Protein AF-A0A016RUB4-F1 (afdb_monomer)

Mean predicted aligned error: 23.17 Å

Secondary structure (DSSP, 8-state):
-EEPTTT--EESS-EE-TTT--EESSHHHHTSGGGHHHHHHHHHHHHHHHHHT------S--PPPPPHHHHHHHHHTTS-SS-TT-----------PPPP------------TTHHHHHHHHHHHHHHHHT---HHHHHHHHHHTT--S-HHHHHHHS-HHHHHHHHHHHHHHHHHHHTT--------S---SSSS----HHHHHHHHHHHHHHHHHHHHHHHHHHHHHHS-----PPPS-HHHHHHHHHHHHHHHH-TTS--EEEEEETTEEEEEETT-EEEEES--SS-TT-EEEE--EEEEE-SS-EEE-SS--TT-EEEEEEEEEEE----EEE---TTS----EEE---EEEEEEEEEEE-TTTTPPPP-

Structure (mmCIF, N/CA/C/O backbone):
data_AF-A0A016RUB4-F1
#
_entry.id   AF-A0A016RUB4-F1
#
loop_
_atom_site.group_PDB
_atom_site.id
_atom_site.type_symbol
_atom_site.label_atom_id
_atom_site.label_alt_id
_atom_site.label_comp_id
_atom_site.label_asym_id
_atom_site.label_entity_id
_atom_site.label_seq_id
_atom_site.pdbx_PDB_ins_code
_atom_site.Cartn_x
_atom_site.Cartn_y
_atom_site.Cartn_z
_atom_site.occupancy
_atom_site.B_iso_or_equiv
_atom_site.auth_seq_id
_atom_site.auth_comp_id
_atom_site.auth_asym_id
_atom_site.auth_atom_id
_atom_site.pdbx_PDB_model_num
ATOM 1 N N . MET A 1 1 ? 35.668 37.646 -20.684 1.00 64.50 1 MET A N 1
ATOM 2 C CA . MET A 1 1 ? 34.970 37.219 -19.449 1.00 64.50 1 MET A CA 1
ATOM 3 C C . MET A 1 1 ? 34.077 38.366 -19.012 1.00 64.50 1 MET A C 1
ATOM 5 O O . MET A 1 1 ? 34.384 39.495 -19.373 1.00 64.50 1 MET A O 1
ATOM 9 N N . ILE A 1 2 ? 32.979 38.096 -18.308 1.00 77.12 2 ILE A N 1
ATOM 10 C CA . ILE A 1 2 ? 32.084 39.142 -17.785 1.00 77.12 2 ILE A CA 1
ATOM 11 C C . ILE A 1 2 ? 32.454 39.378 -16.313 1.00 77.12 2 ILE A C 1
ATOM 13 O O . ILE A 1 2 ? 32.850 38.433 -15.622 1.00 77.12 2 ILE A O 1
ATOM 17 N N . ARG A 1 3 ? 32.389 40.631 -15.847 1.00 82.50 3 ARG A N 1
ATOM 18 C CA . ARG A 1 3 ? 32.625 41.010 -14.445 1.00 82.50 3 ARG A CA 1
ATOM 19 C C . ARG A 1 3 ? 31.306 41.066 -13.689 1.00 82.50 3 ARG A C 1
ATOM 21 O O . ARG A 1 3 ? 30.343 41.638 -14.181 1.00 82.50 3 ARG A O 1
ATOM 28 N N . CYS A 1 4 ? 31.302 40.490 -12.489 1.00 84.50 4 CYS A N 1
ATOM 29 C CA . CYS A 1 4 ? 30.184 40.618 -11.562 1.00 84.50 4 CYS A CA 1
ATOM 30 C C . CYS A 1 4 ? 30.211 42.019 -10.943 1.00 84.50 4 CYS A C 1
ATOM 32 O O . CYS A 1 4 ? 31.204 42.374 -10.303 1.00 84.50 4 CYS A O 1
ATOM 34 N N . ASP A 1 5 ? 29.115 42.766 -11.062 1.00 80.69 5 ASP A N 1
ATOM 35 C CA . ASP A 1 5 ? 29.027 44.163 -10.609 1.00 80.69 5 ASP A CA 1
ATOM 36 C C . ASP A 1 5 ? 29.089 44.300 -9.069 1.00 80.69 5 ASP A C 1
ATOM 38 O O . ASP A 1 5 ? 29.328 45.380 -8.531 1.00 80.69 5 ASP A O 1
ATOM 42 N N . PHE A 1 6 ? 28.927 43.187 -8.340 1.00 82.81 6 PHE A N 1
ATOM 43 C CA . PHE A 1 6 ? 28.805 43.163 -6.876 1.00 82.81 6 PHE A CA 1
ATOM 44 C C . PHE A 1 6 ? 30.018 42.593 -6.129 1.00 82.81 6 PHE A C 1
ATOM 46 O O . PHE A 1 6 ? 30.184 42.880 -4.945 1.00 82.81 6 PHE A O 1
ATOM 53 N N . CYS A 1 7 ? 30.855 41.779 -6.781 1.00 80.62 7 CYS A N 1
ATOM 54 C CA . CYS A 1 7 ? 32.042 41.161 -6.163 1.00 80.62 7 CYS A CA 1
ATOM 55 C C . CYS A 1 7 ? 33.307 41.218 -7.035 1.00 80.62 7 CYS A C 1
ATOM 57 O O . CYS A 1 7 ? 34.284 40.529 -6.739 1.00 80.62 7 CYS A O 1
ATOM 59 N N . SER A 1 8 ? 33.273 41.965 -8.144 1.00 72.81 8 SER A N 1
ATOM 60 C CA . SER A 1 8 ? 34.387 42.177 -9.086 1.00 72.81 8 SER A CA 1
ATOM 61 C C . SER A 1 8 ? 35.003 40.908 -9.698 1.00 72.81 8 SER A C 1
ATOM 63 O O . SER A 1 8 ? 35.987 40.986 -10.430 1.00 72.81 8 SER A O 1
ATOM 65 N N . THR A 1 9 ? 34.429 39.731 -9.436 1.00 78.00 9 THR A N 1
ATOM 66 C CA . THR A 1 9 ? 34.948 38.442 -9.901 1.00 78.00 9 THR A CA 1
ATOM 67 C C . THR A 1 9 ? 34.588 38.231 -11.369 1.00 78.00 9 THR A C 1
ATOM 69 O O . THR A 1 9 ? 33.425 38.359 -11.766 1.00 78.00 9 THR A O 1
ATOM 72 N N . GLU A 1 10 ? 35.579 37.862 -12.176 1.00 77.81 10 GLU A N 1
ATOM 73 C CA . GLU A 1 10 ? 35.385 37.508 -13.581 1.00 77.81 10 GLU A CA 1
ATOM 74 C C . GLU A 1 10 ? 34.919 36.056 -13.724 1.00 77.81 10 GLU A C 1
ATOM 76 O O . GLU A 1 10 ? 35.528 35.134 -13.183 1.00 77.81 10 GLU A O 1
ATOM 81 N N . ARG A 1 11 ? 33.829 35.833 -14.469 1.00 75.44 11 ARG A N 1
ATOM 82 C CA . ARG A 1 11 ? 33.377 34.486 -14.861 1.00 75.44 11 ARG A CA 1
ATOM 83 C C . ARG A 1 11 ? 33.040 34.436 -16.351 1.00 75.44 11 ARG A C 1
ATOM 85 O O . ARG A 1 11 ? 32.859 35.465 -17.004 1.00 75.44 11 ARG A O 1
ATOM 92 N N . ARG A 1 12 ? 33.016 33.223 -16.913 1.00 68.56 12 ARG A N 1
ATOM 93 C CA . ARG A 1 12 ? 32.658 33.000 -18.327 1.00 68.56 12 ARG A CA 1
ATOM 94 C C . ARG A 1 12 ? 31.154 33.141 -18.566 1.00 68.56 12 ARG A C 1
ATOM 96 O O . ARG A 1 12 ? 30.769 33.714 -19.574 1.00 68.56 12 ARG A O 1
ATOM 103 N N . GLU A 1 13 ? 30.350 32.708 -17.600 1.00 71.00 13 GLU A N 1
ATOM 104 C CA . GLU A 1 13 ? 28.890 32.800 -17.593 1.00 71.00 13 GLU A CA 1
ATOM 105 C C . GLU A 1 13 ? 28.447 33.543 -16.326 1.00 71.00 13 GLU A C 1
ATOM 107 O O . GLU A 1 13 ? 28.983 33.304 -15.238 1.00 71.00 13 GLU A O 1
ATOM 112 N N . GLN A 1 14 ? 27.514 34.486 -16.476 1.00 80.25 14 GLN A N 1
ATOM 113 C CA . GLN A 1 14 ? 26.948 35.290 -15.392 1.00 80.25 14 GLN A CA 1
ATOM 114 C C . GLN A 1 14 ? 25.464 35.543 -15.650 1.00 80.25 14 GLN A C 1
ATOM 116 O O . GLN A 1 14 ? 25.031 35.638 -16.798 1.00 80.25 14 GLN A O 1
ATOM 121 N N . TYR A 1 15 ? 24.697 35.651 -14.570 1.00 86.44 15 TYR A N 1
ATOM 122 C CA . TYR A 1 15 ? 23.262 35.899 -14.611 1.00 86.44 15 TYR A CA 1
ATOM 123 C C . TYR A 1 15 ? 22.995 37.401 -14.693 1.00 86.44 15 TYR A C 1
ATOM 125 O O . TYR A 1 15 ? 23.744 38.190 -14.117 1.00 86.44 15 TYR A O 1
ATOM 133 N N . LYS A 1 16 ? 21.915 37.799 -15.369 1.00 87.44 16 LYS A N 1
ATOM 134 C CA . LYS A 1 16 ? 21.463 39.194 -15.443 1.00 87.44 16 LYS A CA 1
ATOM 135 C C . LYS A 1 16 ? 20.174 39.369 -14.662 1.00 87.44 16 LYS A C 1
ATOM 137 O O . LYS A 1 16 ? 19.244 38.584 -14.828 1.00 87.44 16 LYS A O 1
ATOM 142 N N . CYS A 1 17 ? 20.108 40.396 -13.823 1.00 86.44 17 CYS A N 1
ATOM 143 C CA . CYS A 1 17 ? 18.871 40.740 -13.128 1.00 86.44 17 CYS A CA 1
ATOM 144 C C . CYS A 1 17 ? 17.876 41.390 -14.111 1.00 86.44 17 CYS A C 1
ATOM 146 O O . CYS A 1 17 ? 18.242 42.375 -14.750 1.00 86.44 17 CYS A O 1
ATOM 148 N N . PRO A 1 18 ? 16.616 40.928 -14.222 1.00 84.25 18 PRO A N 1
ATOM 149 C CA . PRO A 1 18 ? 15.651 41.506 -15.161 1.00 84.25 18 PRO A CA 1
ATOM 150 C C . PRO A 1 18 ? 15.186 42.924 -14.779 1.00 84.25 18 PRO A C 1
ATOM 152 O O . PRO A 1 18 ? 14.666 43.630 -15.636 1.00 84.25 18 PRO A O 1
ATOM 155 N N . ARG A 1 19 ? 15.377 43.359 -13.520 1.00 81.94 19 ARG A N 1
ATOM 156 C CA . ARG A 1 19 ? 14.944 44.685 -13.028 1.00 81.94 19 ARG A CA 1
ATOM 157 C C . ARG A 1 19 ? 15.983 45.792 -13.238 1.00 81.94 19 ARG A C 1
ATOM 159 O O . ARG A 1 19 ? 15.612 46.907 -13.579 1.00 81.94 19 ARG A O 1
ATOM 166 N N . CYS A 1 20 ? 17.272 45.496 -13.052 1.00 86.62 20 CYS A N 1
ATOM 167 C CA . CYS A 1 20 ? 18.364 46.479 -13.165 1.00 86.62 20 CYS A CA 1
ATOM 168 C C . CYS A 1 20 ? 19.417 46.148 -14.237 1.00 86.62 20 CYS A C 1
ATOM 170 O O . CYS A 1 20 ? 20.320 46.945 -14.469 1.00 86.62 20 CYS A O 1
ATOM 172 N N . ASN A 1 21 ? 19.323 44.984 -14.891 1.00 85.06 21 ASN A N 1
ATOM 173 C CA . ASN A 1 21 ? 20.249 44.488 -15.919 1.00 85.06 21 ASN A CA 1
ATOM 174 C C . ASN A 1 21 ? 21.717 44.282 -15.465 1.00 85.06 21 ASN A C 1
ATOM 176 O O . ASN A 1 21 ? 22.575 43.963 -16.289 1.00 85.06 21 ASN A O 1
ATOM 180 N N . CYS A 1 22 ? 22.017 44.412 -14.166 1.00 86.06 22 CYS A N 1
ATOM 181 C CA . CYS A 1 22 ? 23.340 44.130 -13.598 1.00 86.06 22 CYS A CA 1
ATOM 182 C C . CYS A 1 22 ? 23.694 42.634 -13.676 1.00 86.06 22 CYS A C 1
ATOM 184 O O . CYS A 1 22 ? 22.828 41.763 -13.525 1.00 86.06 22 CYS A O 1
ATOM 186 N N . ASN A 1 23 ? 24.983 42.341 -13.861 1.00 87.44 23 ASN A N 1
ATOM 187 C CA . ASN A 1 23 ? 25.531 40.990 -13.936 1.00 87.44 23 ASN A CA 1
ATOM 188 C C . ASN A 1 23 ? 25.944 40.495 -12.542 1.00 87.44 23 ASN A C 1
ATOM 190 O O . ASN A 1 23 ? 26.717 41.146 -11.835 1.00 87.44 23 ASN A O 1
ATOM 194 N N . TYR A 1 24 ? 25.488 39.301 -12.162 1.00 88.31 24 TYR A N 1
ATOM 195 C CA . TYR A 1 24 ? 25.842 38.661 -10.898 1.00 88.31 24 TYR A CA 1
ATOM 196 C C . TYR A 1 24 ? 26.308 37.211 -11.090 1.00 88.31 24 TYR A C 1
ATOM 198 O O . TYR A 1 24 ? 25.840 36.475 -11.960 1.00 88.31 24 TYR A O 1
ATOM 206 N N . CYS A 1 25 ? 27.256 36.773 -10.257 1.00 84.88 25 CYS A N 1
ATOM 207 C CA . CYS A 1 25 ? 27.881 35.452 -10.389 1.00 84.88 25 CYS A CA 1
ATOM 208 C C . CYS A 1 25 ? 27.304 34.363 -9.465 1.00 84.88 25 CYS A C 1
ATOM 210 O O . CYS A 1 25 ? 27.687 33.200 -9.595 1.00 84.88 25 CYS A O 1
ATOM 212 N N . SER A 1 26 ? 26.467 34.727 -8.486 1.00 83.75 26 SER A N 1
ATOM 213 C CA . SER A 1 26 ? 25.844 33.804 -7.523 1.00 83.75 26 SER A CA 1
ATOM 214 C C . SER A 1 26 ? 24.686 34.464 -6.763 1.00 83.75 26 SER A C 1
ATOM 216 O O . SER A 1 26 ? 24.618 35.692 -6.696 1.00 83.75 26 SER A O 1
ATOM 218 N N . LEU A 1 27 ? 23.837 33.666 -6.104 1.00 84.56 27 LEU A N 1
ATOM 219 C CA . LEU A 1 27 ? 22.761 34.170 -5.236 1.00 84.56 27 LEU A CA 1
ATOM 220 C C . LEU A 1 27 ? 23.265 35.070 -4.091 1.00 84.56 27 LEU A C 1
ATOM 222 O O . LEU A 1 27 ? 22.564 36.001 -3.711 1.00 84.56 27 LEU A O 1
ATOM 226 N N . ARG A 1 28 ? 24.495 34.867 -3.591 1.00 81.06 28 ARG A N 1
ATOM 227 C CA . ARG A 1 28 ? 25.114 35.767 -2.595 1.00 81.06 28 ARG A CA 1
ATOM 228 C C . ARG A 1 28 ? 25.370 37.170 -3.156 1.00 81.06 28 ARG A C 1
ATOM 230 O O . ARG A 1 28 ? 25.286 38.142 -2.423 1.00 81.06 28 ARG A O 1
ATOM 237 N N . CYS A 1 29 ? 25.648 37.287 -4.455 1.00 84.00 29 CYS A N 1
ATOM 238 C CA . CYS A 1 29 ? 25.787 38.581 -5.126 1.00 84.00 29 CYS A CA 1
ATOM 239 C C . CYS A 1 29 ? 24.429 39.211 -5.465 1.00 84.00 29 CYS A C 1
ATOM 241 O O . CYS A 1 29 ? 24.323 40.429 -5.457 1.00 84.00 29 CYS A O 1
ATOM 243 N N . TYR A 1 30 ? 23.402 38.395 -5.721 1.00 83.56 30 TYR A N 1
ATOM 244 C CA . TYR A 1 30 ? 22.024 38.859 -5.926 1.00 83.56 30 TYR A CA 1
ATOM 245 C C . TYR A 1 30 ? 21.368 39.376 -4.631 1.00 83.56 30 TYR A C 1
ATOM 247 O O . TYR A 1 30 ? 20.569 40.302 -4.684 1.00 83.56 30 TYR A O 1
ATOM 255 N N . ARG A 1 31 ? 21.720 38.799 -3.473 1.00 85.06 31 ARG A N 1
ATOM 256 C CA . ARG A 1 31 ? 21.277 39.219 -2.127 1.00 85.06 31 ARG A CA 1
ATOM 257 C C . ARG A 1 31 ? 22.270 40.158 -1.415 1.00 85.06 31 ARG A C 1
ATOM 259 O O . ARG A 1 31 ? 22.258 40.248 -0.195 1.00 85.06 31 ARG A O 1
ATOM 266 N N . ASN A 1 32 ? 23.184 40.787 -2.152 1.00 84.69 32 ASN A N 1
ATOM 267 C CA . ASN A 1 32 ? 24.119 41.765 -1.590 1.00 84.69 32 ASN A CA 1
ATOM 268 C C . ASN A 1 32 ? 23.382 43.099 -1.362 1.00 84.69 32 ASN A C 1
ATOM 270 O O . ASN A 1 32 ? 22.529 43.449 -2.174 1.00 84.69 32 ASN A O 1
ATOM 274 N N . GLU A 1 33 ? 23.739 43.872 -0.333 1.00 82.19 33 GLU A N 1
ATOM 275 C CA . GLU A 1 33 ? 23.139 45.181 -0.000 1.00 82.19 33 GLU A CA 1
ATOM 276 C C . GLU A 1 33 ? 23.081 46.125 -1.213 1.00 82.19 33 GLU A C 1
ATOM 278 O O . GLU A 1 33 ? 22.080 46.789 -1.470 1.00 82.19 33 GLU A O 1
ATOM 283 N N . LYS A 1 34 ? 24.125 46.101 -2.054 1.00 82.75 34 LYS A N 1
ATOM 284 C CA . LYS A 1 34 ? 24.204 46.863 -3.318 1.00 82.75 34 LYS A CA 1
ATOM 285 C C . LYS A 1 34 ? 23.113 46.511 -4.345 1.00 82.75 34 LYS A C 1
ATOM 287 O O . LYS A 1 34 ? 22.971 47.211 -5.343 1.00 82.75 34 LYS A O 1
ATOM 292 N N . HIS A 1 35 ? 22.377 45.424 -4.130 1.00 86.06 35 HIS A N 1
ATOM 293 C CA . HIS A 1 35 ? 21.278 44.939 -4.959 1.00 86.06 35 HIS A CA 1
ATOM 294 C C . HIS A 1 35 ? 19.951 44.800 -4.173 1.00 86.06 35 HIS A C 1
ATOM 296 O O . HIS A 1 35 ? 18.957 44.351 -4.750 1.00 86.06 35 HIS A O 1
ATOM 302 N N . SER A 1 36 ? 19.891 45.244 -2.903 1.00 83.88 36 SER A N 1
ATOM 303 C CA . SER A 1 36 ? 18.721 45.048 -2.025 1.00 83.88 36 SER A CA 1
ATOM 304 C C . SER A 1 36 ? 17.419 45.542 -2.657 1.00 83.88 36 SER A C 1
ATOM 306 O O . SER A 1 36 ? 16.459 44.784 -2.737 1.00 83.88 36 SER A O 1
ATOM 308 N N . ASN A 1 37 ? 17.406 46.744 -3.247 1.00 84.50 37 ASN A N 1
ATOM 309 C CA . ASN A 1 37 ? 16.211 47.321 -3.883 1.00 84.50 37 ASN A CA 1
ATOM 310 C C . ASN A 1 37 ? 15.567 46.407 -4.947 1.00 84.50 37 ASN A C 1
ATOM 312 O O . ASN A 1 37 ? 14.347 46.405 -5.111 1.00 84.50 37 ASN A O 1
ATOM 316 N N . CYS A 1 38 ? 16.363 45.630 -5.689 1.00 85.25 38 CYS A N 1
ATOM 317 C CA . CYS A 1 38 ? 15.856 44.726 -6.726 1.00 85.25 38 CYS A CA 1
ATOM 318 C C . CYS A 1 38 ? 15.492 43.338 -6.187 1.00 85.25 38 CYS A C 1
ATOM 320 O O . CYS A 1 38 ? 14.564 42.727 -6.711 1.00 85.25 38 CYS A O 1
ATOM 322 N N . SER A 1 39 ? 16.185 42.843 -5.156 1.00 85.62 39 SER A N 1
ATOM 323 C CA . SER A 1 39 ? 15.840 41.570 -4.514 1.00 85.62 39 SER A CA 1
ATOM 324 C C . SER A 1 39 ? 14.643 41.700 -3.568 1.00 85.62 39 SER A C 1
ATOM 326 O O . SER A 1 39 ? 13.723 40.894 -3.642 1.00 85.62 39 SER A O 1
ATOM 328 N N . GLU A 1 40 ? 14.598 42.733 -2.726 1.00 85.06 40 GLU A N 1
ATOM 329 C CA . GLU A 1 40 ? 13.495 42.984 -1.790 1.00 85.06 40 GLU A CA 1
ATOM 330 C C . GLU A 1 40 ? 12.198 43.343 -2.508 1.00 85.06 40 GLU A C 1
ATOM 332 O O . GLU A 1 40 ? 11.149 42.825 -2.137 1.00 85.06 40 GLU A O 1
ATOM 337 N N . SER A 1 41 ? 12.242 44.169 -3.563 1.00 84.94 41 SER A N 1
ATOM 338 C CA . SER A 1 41 ? 11.032 44.457 -4.346 1.00 84.94 41 SER A CA 1
ATOM 339 C C . SER A 1 41 ? 10.480 43.205 -5.025 1.00 84.94 41 SER A C 1
ATOM 341 O O . SER A 1 41 ? 9.266 43.053 -5.089 1.00 84.94 41 SER A O 1
ATOM 343 N N . PHE A 1 42 ? 11.345 42.289 -5.472 1.00 84.56 42 PHE A N 1
ATOM 344 C CA . PHE A 1 42 ? 10.926 40.996 -6.010 1.00 84.56 42 PHE A CA 1
ATOM 345 C C . PHE A 1 42 ? 10.292 40.111 -4.926 1.00 84.56 42 PHE A C 1
ATOM 347 O O . PHE A 1 42 ? 9.172 39.648 -5.110 1.00 84.56 42 PHE A O 1
ATOM 354 N N . TYR A 1 43 ? 10.938 39.943 -3.764 1.00 81.75 43 TYR A N 1
ATOM 355 C CA . TYR A 1 43 ? 10.366 39.163 -2.658 1.00 81.75 43 TYR A CA 1
ATOM 356 C C . TYR A 1 43 ? 9.043 39.750 -2.144 1.00 81.75 43 TYR A C 1
ATOM 358 O O . TYR A 1 43 ? 8.099 39.003 -1.896 1.00 81.75 43 TYR A O 1
ATOM 366 N N . LYS A 1 44 ? 8.944 41.079 -2.029 1.00 84.69 44 LYS A N 1
ATOM 367 C CA . LYS A 1 44 ? 7.723 41.780 -1.612 1.00 84.69 44 LYS A CA 1
ATOM 368 C C . LYS A 1 44 ? 6.579 41.585 -2.605 1.00 84.69 44 LYS A C 1
ATOM 370 O O . LYS A 1 44 ? 5.437 41.461 -2.182 1.00 84.69 44 LYS A O 1
ATOM 375 N N . GLU A 1 45 ? 6.875 41.559 -3.900 1.00 83.69 45 GLU A N 1
ATOM 376 C CA . GLU A 1 45 ? 5.881 41.337 -4.950 1.00 83.69 45 GLU A CA 1
ATOM 377 C C . GLU A 1 45 ? 5.401 39.881 -4.965 1.00 83.69 45 GLU A C 1
ATOM 379 O O . GLU A 1 45 ? 4.196 39.667 -4.942 1.00 83.69 45 GLU A O 1
ATOM 384 N N . CYS A 1 46 ? 6.300 38.896 -4.833 1.00 79.50 46 CYS A N 1
ATOM 385 C CA . CYS A 1 46 ? 5.915 37.488 -4.664 1.00 79.50 46 CYS A CA 1
ATOM 386 C C . CYS A 1 46 ? 5.062 37.252 -3.404 1.00 79.50 46 CYS A C 1
ATOM 388 O O . CYS A 1 46 ? 4.084 36.511 -3.446 1.00 79.50 46 CYS A O 1
ATOM 390 N N . LEU A 1 47 ? 5.407 37.888 -2.277 1.00 77.56 47 LEU A N 1
ATOM 391 C CA . LEU A 1 47 ? 4.601 37.824 -1.052 1.00 77.56 47 LEU A CA 1
ATOM 392 C C . LEU A 1 47 ? 3.232 38.483 -1.241 1.00 77.56 47 LEU A C 1
ATOM 394 O O . LEU A 1 47 ? 2.230 37.957 -0.768 1.00 77.56 47 LEU A O 1
ATOM 398 N N . LYS A 1 48 ? 3.185 39.626 -1.932 1.00 80.00 48 LYS A N 1
ATOM 399 C CA . LYS A 1 48 ? 1.943 40.344 -2.209 1.00 80.00 48 LYS A CA 1
ATOM 400 C C . LYS A 1 48 ? 1.019 39.525 -3.116 1.00 80.00 48 LYS A C 1
ATOM 402 O O . LYS A 1 48 ? -0.144 39.368 -2.773 1.00 80.00 48 LYS A O 1
ATOM 407 N N . GLU A 1 49 ? 1.542 38.949 -4.196 1.00 78.94 49 GLU A N 1
ATOM 408 C CA . GLU A 1 49 ? 0.807 38.064 -5.108 1.00 78.94 49 GLU A CA 1
ATOM 409 C C . GLU A 1 49 ? 0.267 36.819 -4.380 1.00 78.94 49 GLU A C 1
ATOM 411 O O . GLU A 1 49 ? -0.899 36.466 -4.540 1.00 78.94 49 GLU A O 1
ATOM 416 N N . HIS A 1 50 ? 1.062 36.206 -3.494 1.00 76.00 50 HIS A N 1
ATOM 417 C CA . HIS A 1 50 ? 0.625 35.059 -2.684 1.00 76.00 50 HIS A CA 1
ATOM 418 C C . HIS A 1 50 ? -0.452 35.411 -1.644 1.00 76.00 50 HIS A C 1
ATOM 420 O O . HIS A 1 50 ? -1.287 34.572 -1.310 1.00 76.00 50 HIS A O 1
ATOM 426 N N . LEU A 1 51 ? -0.448 36.642 -1.122 1.00 72.94 51 LEU A N 1
ATOM 427 C CA . LEU A 1 51 ? -1.486 37.137 -0.212 1.00 72.94 51 LEU A CA 1
ATOM 428 C C . LEU A 1 51 ? -2.763 37.540 -0.966 1.00 72.94 51 LEU A C 1
ATOM 430 O O . LEU A 1 51 ? -3.853 37.197 -0.521 1.00 72.94 51 LEU A O 1
ATOM 434 N N . GLU A 1 52 ? -2.644 38.207 -2.117 1.00 69.56 52 GLU A N 1
ATOM 435 C CA . GLU A 1 52 ? -3.780 38.581 -2.976 1.00 69.56 52 GLU A CA 1
ATOM 436 C C . GLU A 1 52 ? -4.449 37.349 -3.615 1.00 69.56 52 GLU A C 1
ATOM 438 O O . GLU A 1 52 ? -5.666 37.333 -3.790 1.00 69.56 52 GLU A O 1
ATOM 443 N N . GLY A 1 53 ? -3.687 36.283 -3.886 1.00 60.12 53 GLY A N 1
ATOM 444 C CA . GLY A 1 53 ? -4.209 34.991 -4.344 1.00 60.12 53 GLY A CA 1
ATOM 445 C C . GLY A 1 53 ? -4.991 34.206 -3.281 1.00 60.12 53 GLY A C 1
ATOM 446 O O . GLY A 1 53 ? -5.796 33.345 -3.631 1.00 60.12 53 GLY A O 1
ATOM 447 N N . LYS A 1 54 ? -4.818 34.513 -1.987 1.00 56.38 54 LYS A N 1
ATOM 448 C CA . LYS A 1 54 ? -5.593 33.916 -0.885 1.00 56.38 54 LYS A CA 1
ATOM 449 C C . LYS A 1 54 ? -6.875 34.704 -0.618 1.00 56.38 54 LYS A C 1
ATOM 451 O O . LYS A 1 54 ? -7.086 35.245 0.467 1.00 56.38 54 LYS A O 1
ATOM 456 N N . HIS A 1 55 ? -7.757 34.732 -1.613 1.00 47.62 55 HIS A N 1
ATOM 457 C CA . HIS A 1 55 ? -9.101 35.270 -1.440 1.00 47.62 55 HIS A CA 1
ATOM 458 C C . HIS A 1 55 ? -9.930 34.307 -0.574 1.00 47.62 55 HIS A C 1
ATOM 460 O O . HIS A 1 55 ? -10.316 33.229 -1.017 1.00 47.62 55 HIS A O 1
ATOM 466 N N . PHE A 1 56 ? -10.178 34.677 0.682 1.00 50.06 56 PHE A N 1
ATOM 467 C CA . PHE A 1 56 ? -11.027 33.901 1.586 1.00 50.06 56 PHE A CA 1
ATOM 468 C C . PHE A 1 56 ? -12.494 34.080 1.164 1.00 50.06 56 PHE A C 1
ATOM 470 O O . PHE A 1 56 ? -12.990 35.210 1.146 1.00 50.06 56 PHE A O 1
ATOM 477 N N . GLU A 1 57 ? -13.197 32.998 0.817 1.00 43.84 57 GLU A N 1
ATOM 478 C CA . GLU A 1 57 ? -14.639 33.041 0.525 1.00 43.84 57 GLU A CA 1
ATOM 479 C C . GLU A 1 57 ? -15.446 33.199 1.823 1.00 43.84 57 GLU A C 1
ATOM 481 O O . GLU A 1 57 ? -16.050 32.263 2.344 1.00 43.84 57 GLU A O 1
ATOM 486 N N . ALA A 1 58 ? -15.459 34.418 2.364 1.00 42.44 58 ALA A N 1
ATOM 487 C CA . ALA A 1 58 ? -16.423 34.805 3.382 1.00 42.44 58 ALA A CA 1
ATOM 488 C C . ALA A 1 58 ? -17.792 35.036 2.721 1.00 42.44 58 ALA A C 1
ATOM 490 O O . ALA A 1 58 ? -17.945 35.911 1.865 1.00 42.44 58 ALA A O 1
ATOM 491 N N . GLY A 1 59 ? -18.790 34.250 3.131 1.00 41.91 59 GLY A N 1
ATOM 492 C CA . GLY A 1 59 ? -20.185 34.468 2.755 1.00 41.91 59 GLY A CA 1
ATOM 493 C C . GLY A 1 59 ? -20.694 35.851 3.190 1.00 41.91 59 GLY A C 1
ATOM 494 O O . GLY A 1 59 ? -20.166 36.455 4.119 1.00 41.91 59 GLY A O 1
ATOM 495 N N . SER A 1 60 ? -21.729 36.343 2.503 1.00 43.19 60 SER A N 1
ATOM 496 C CA . SER A 1 60 ? -22.330 37.675 2.684 1.00 43.19 60 SER A CA 1
ATOM 497 C C . SER A 1 60 ? -22.608 38.047 4.146 1.00 43.19 60 SER A C 1
ATOM 499 O O . SER A 1 60 ? -23.658 37.678 4.663 1.00 43.19 60 SER A O 1
ATOM 501 N N . ASP A 1 61 ? -21.765 38.894 4.743 1.00 43.09 61 ASP A N 1
ATOM 502 C CA . ASP A 1 61 ? -22.266 40.122 5.366 1.00 43.09 61 ASP A CA 1
ATOM 503 C C . ASP A 1 61 ? -21.184 41.191 5.575 1.00 43.09 61 ASP A C 1
ATOM 505 O O . ASP A 1 61 ? -20.007 40.907 5.791 1.00 43.09 61 ASP A O 1
ATOM 509 N N . ASN A 1 62 ? -21.588 42.459 5.484 1.00 50.28 62 ASN A N 1
ATOM 510 C CA . ASN A 1 62 ? -20.677 43.607 5.389 1.00 50.28 62 ASN A CA 1
ATOM 511 C C . ASN A 1 62 ? -20.223 44.127 6.772 1.00 50.28 62 ASN A C 1
ATOM 513 O O . ASN A 1 62 ? -20.335 45.318 7.073 1.00 50.28 62 ASN A O 1
ATOM 517 N N . GLN A 1 63 ? -19.755 43.223 7.638 1.00 54.19 63 GLN A N 1
ATOM 518 C CA . GLN A 1 63 ? -19.203 43.563 8.951 1.00 54.19 63 GLN A CA 1
ATOM 519 C C . GLN A 1 63 ? -17.681 43.715 8.873 1.00 54.19 63 GLN A C 1
ATOM 521 O O . GLN A 1 63 ? -16.967 42.849 8.368 1.00 54.19 63 GLN A O 1
ATOM 526 N N . LYS A 1 64 ? -17.172 44.841 9.386 1.00 57.06 64 LYS A N 1
ATOM 527 C CA . LYS A 1 64 ? -15.730 45.045 9.558 1.00 57.06 64 LYS A CA 1
ATOM 528 C C . LYS A 1 64 ? -15.209 44.026 10.568 1.00 57.06 64 LYS A C 1
ATOM 530 O O . LYS A 1 64 ? -15.847 43.800 11.589 1.00 57.06 64 LYS A O 1
ATOM 535 N N . GLN A 1 65 ? -14.050 43.443 10.285 1.00 59.28 65 GLN A N 1
ATOM 536 C CA . GLN A 1 65 ? -13.373 42.553 11.224 1.00 59.28 65 GLN A CA 1
ATOM 537 C C . GLN A 1 65 ? -12.932 43.356 12.456 1.00 59.28 65 GLN A C 1
ATOM 539 O O . GLN A 1 65 ? -12.212 44.345 12.309 1.00 59.28 65 GLN A O 1
ATOM 544 N N . ASP A 1 66 ? -13.375 42.932 13.641 1.00 59.84 66 ASP A N 1
ATOM 545 C CA . ASP A 1 66 ? -12.949 43.506 14.923 1.00 59.84 66 ASP A CA 1
ATOM 546 C C . ASP A 1 66 ? -11.428 43.386 15.098 1.00 59.84 66 ASP A C 1
ATOM 548 O O . ASP A 1 66 ? -10.809 42.397 14.682 1.00 59.84 66 ASP A O 1
ATOM 552 N N . THR A 1 67 ? -10.820 44.361 15.772 1.00 74.31 67 THR A N 1
ATOM 553 C CA . THR A 1 67 ? -9.403 44.276 16.145 1.00 74.31 67 THR A CA 1
ATOM 554 C C . THR A 1 67 ? -9.164 43.217 17.230 1.00 74.31 67 THR A C 1
ATOM 556 O O . THR A 1 67 ? -10.071 42.821 17.965 1.00 74.31 67 THR A O 1
ATOM 559 N N . PHE A 1 68 ? -7.919 42.741 17.356 1.00 63.44 68 PHE A N 1
ATOM 560 C CA . PHE A 1 68 ? -7.549 41.742 18.371 1.00 63.44 68 PHE A CA 1
ATOM 561 C C . PHE A 1 68 ? -7.883 42.205 19.802 1.00 63.44 68 PHE A C 1
ATOM 563 O O . PHE A 1 68 ? -8.379 41.415 20.603 1.00 63.44 68 PHE A O 1
ATOM 570 N N . GLU A 1 69 ? -7.674 43.490 20.101 1.00 69.88 69 GLU A N 1
ATOM 571 C CA . GLU A 1 69 ? -7.969 44.083 21.410 1.00 69.88 69 GLU A CA 1
ATOM 572 C C . GLU A 1 69 ? -9.479 44.111 21.701 1.00 69.88 69 GLU A C 1
ATOM 574 O O . GLU A 1 69 ? -9.899 43.676 22.774 1.00 69.88 69 GLU A O 1
ATOM 579 N N . GLU A 1 70 ? -10.311 44.522 20.735 1.00 72.62 70 GLU A N 1
ATOM 580 C CA . GLU A 1 70 ? -11.779 44.468 20.856 1.00 72.62 70 GLU A CA 1
ATOM 581 C C . GLU A 1 70 ? -12.279 43.032 21.060 1.00 72.62 70 GLU A C 1
ATOM 583 O O . GLU A 1 70 ? -13.146 42.779 21.900 1.00 72.62 70 GLU A O 1
ATOM 588 N N . ARG A 1 71 ? -11.707 42.064 20.334 1.00 71.50 71 ARG A N 1
ATOM 589 C CA . ARG A 1 71 ? -12.094 40.652 20.441 1.00 71.50 71 ARG A CA 1
ATOM 590 C C . ARG A 1 71 ? -11.689 40.031 21.782 1.00 71.50 71 ARG A C 1
ATOM 592 O O . ARG A 1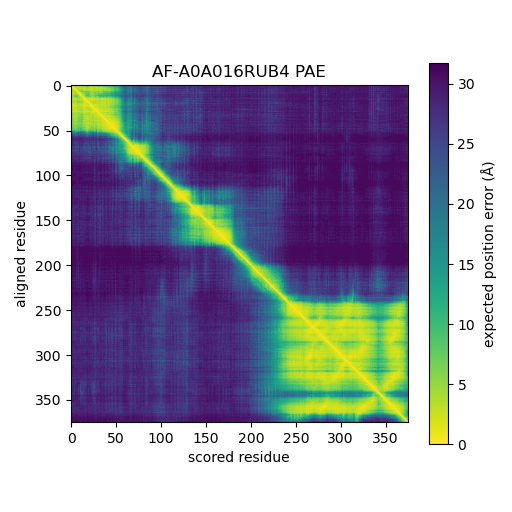 71 ? -12.437 39.218 22.317 1.00 71.50 71 ARG A O 1
ATOM 599 N N . MET A 1 72 ? -10.560 40.444 22.361 1.00 71.00 72 MET A N 1
ATOM 600 C CA . MET A 1 72 ? -10.171 40.053 23.722 1.00 71.00 72 MET A CA 1
ATOM 601 C C . MET A 1 72 ? -11.106 40.661 24.780 1.00 71.00 72 MET A C 1
ATOM 603 O O . MET A 1 72 ? -11.493 39.974 25.724 1.00 71.00 72 MET A O 1
ATOM 607 N N . GLN A 1 73 ? -11.535 41.917 24.613 1.00 76.62 73 GLN A N 1
ATOM 608 C CA . GLN A 1 73 ? -12.496 42.544 25.528 1.00 76.62 73 GLN A CA 1
ATOM 609 C C . GLN A 1 73 ? -13.869 41.854 25.502 1.00 76.62 73 GLN A C 1
ATOM 611 O O . GLN A 1 73 ? -14.446 41.625 26.562 1.00 76.62 73 GLN A O 1
ATOM 616 N N . LYS A 1 74 ? -14.368 41.445 24.327 1.00 76.56 74 LYS A N 1
ATOM 617 C CA . LYS A 1 74 ? -15.622 40.672 24.214 1.00 76.56 74 LYS A CA 1
ATOM 618 C C . LYS A 1 74 ? -15.544 39.303 24.909 1.00 76.56 74 LYS A C 1
ATOM 620 O O . LYS A 1 74 ? -16.515 38.893 25.540 1.00 76.56 74 LYS A O 1
ATOM 625 N N . TYR A 1 75 ? -14.385 38.636 24.868 1.00 72.44 75 TYR A N 1
ATOM 626 C CA . TYR A 1 75 ? -14.136 37.398 25.624 1.00 72.44 75 TYR A CA 1
ATOM 627 C C . TYR A 1 75 ? -14.150 37.635 27.141 1.00 72.44 75 TYR A C 1
ATOM 629 O O . TYR A 1 75 ? -14.860 36.944 27.866 1.00 72.44 75 TYR A O 1
ATOM 637 N N . LEU A 1 76 ? -13.453 38.668 27.627 1.00 70.69 76 LEU A N 1
ATOM 638 C CA . LEU A 1 76 ? -13.451 39.032 29.053 1.00 70.69 76 LEU A CA 1
ATOM 639 C C . LEU A 1 76 ? -14.837 39.452 29.575 1.00 70.69 76 LEU A C 1
ATOM 641 O O . LEU A 1 76 ? -15.144 39.224 30.744 1.00 70.69 76 LEU A O 1
ATOM 645 N N . ASN A 1 77 ? -15.679 40.026 28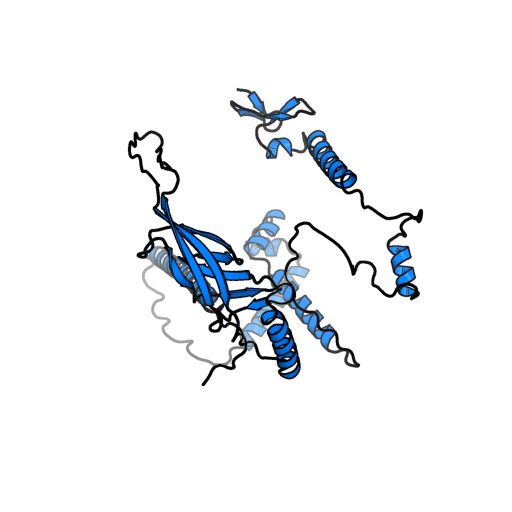.713 1.00 74.81 77 ASN A N 1
ATOM 646 C CA . ASN A 1 77 ? -17.065 40.379 29.027 1.00 74.81 77 ASN A CA 1
ATOM 647 C C . ASN A 1 77 ? -18.042 39.186 28.947 1.00 74.81 77 ASN A C 1
ATOM 649 O O . ASN A 1 77 ? -19.212 39.349 29.291 1.00 74.81 77 ASN A O 1
ATOM 653 N N . GLY A 1 78 ? -17.594 38.005 28.502 1.00 63.62 78 GLY A N 1
ATOM 654 C CA . GLY A 1 78 ? -18.431 36.809 28.368 1.00 63.62 78 GLY A CA 1
ATOM 655 C C . GLY A 1 78 ? -19.395 36.820 27.175 1.00 63.62 78 GLY A C 1
ATOM 656 O O . GLY A 1 78 ? -20.379 36.090 27.194 1.00 63.62 78 GLY A O 1
ATOM 657 N N . GLU A 1 79 ? -19.145 37.633 26.139 1.00 70.75 79 GLU A N 1
ATOM 658 C CA . GLU A 1 79 ? -19.958 37.647 24.905 1.00 70.75 79 GLU A CA 1
ATOM 659 C C . GLU A 1 79 ? -19.549 36.559 23.889 1.00 70.75 79 GLU A C 1
ATOM 661 O O . GLU A 1 79 ? -20.229 36.369 22.881 1.00 70.75 79 GLU A O 1
ATOM 666 N N . ILE A 1 80 ? -18.436 35.855 24.125 1.00 61.97 80 ILE A N 1
ATOM 667 C CA . ILE A 1 80 ? -17.920 34.769 23.276 1.00 61.97 80 ILE A CA 1
ATOM 668 C C . ILE A 1 80 ? -17.221 33.707 24.130 1.00 61.97 80 ILE A C 1
ATOM 670 O O . ILE A 1 80 ? -16.304 34.023 24.880 1.00 61.97 80 ILE A O 1
ATOM 674 N N . ASP A 1 81 ? -17.604 32.441 23.947 1.00 52.12 81 ASP A N 1
ATOM 675 C CA . ASP A 1 81 ? -17.161 31.301 24.772 1.00 52.12 81 ASP A CA 1
ATOM 676 C C . ASP A 1 81 ? -15.753 30.756 24.434 1.00 52.12 81 ASP A C 1
ATOM 678 O O . ASP A 1 81 ? -15.292 29.796 25.049 1.00 52.12 81 ASP A O 1
ATOM 682 N N . GLY A 1 82 ? -15.063 31.323 23.436 1.00 59.03 82 GLY A N 1
ATOM 683 C CA . GLY A 1 82 ? -13.787 30.810 22.919 1.00 59.03 82 GLY A CA 1
ATOM 684 C C . GLY A 1 82 ? -12.646 31.825 22.980 1.00 59.03 82 GLY A C 1
ATOM 685 O O . GLY A 1 82 ? -12.802 32.967 22.540 1.00 59.03 82 GLY A O 1
ATOM 686 N N . ILE A 1 83 ? -11.479 31.388 23.468 1.00 51.88 83 ILE A N 1
ATOM 687 C CA . ILE A 1 83 ? -10.254 32.202 23.537 1.00 51.88 83 ILE A CA 1
ATOM 688 C C . ILE A 1 83 ? -9.865 32.699 22.129 1.00 51.88 83 ILE A C 1
ATOM 690 O O . ILE A 1 83 ? -9.756 31.884 21.204 1.00 51.88 83 ILE A O 1
ATOM 694 N N . PRO A 1 84 ? -9.597 34.008 21.932 1.00 49.12 84 PRO A N 1
ATOM 695 C CA . PRO A 1 84 ? -9.170 34.538 20.639 1.00 49.12 84 PRO A CA 1
ATOM 696 C C . PRO A 1 84 ? -7.862 33.888 20.156 1.00 49.12 84 PRO A C 1
ATOM 698 O O . PRO A 1 84 ? -6.792 34.154 20.695 1.00 49.12 84 PRO A O 1
ATOM 701 N N . GLY A 1 85 ? -7.953 33.051 19.118 1.00 52.97 85 GLY A N 1
ATOM 702 C CA . GLY A 1 85 ? -6.815 32.337 18.520 1.00 52.97 85 GLY A CA 1
ATOM 703 C 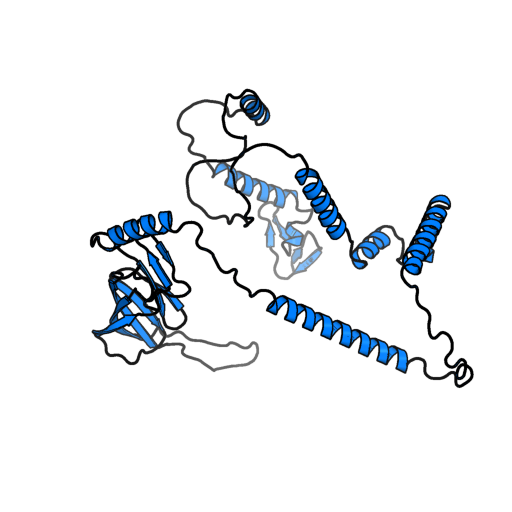C . GLY A 1 85 ? -6.901 30.809 18.607 1.00 52.97 85 GLY A C 1
ATOM 704 O O . GLY A 1 85 ? -6.261 30.133 17.806 1.00 52.97 85 GLY A O 1
ATOM 705 N N . ALA A 1 86 ? -7.739 30.257 19.490 1.00 48.94 86 ALA A N 1
ATOM 706 C CA . ALA A 1 86 ? -8.018 28.821 19.542 1.00 48.94 86 ALA A CA 1
ATOM 707 C C . ALA A 1 86 ? -9.090 28.457 18.495 1.00 48.94 86 ALA A C 1
ATOM 709 O O . ALA A 1 86 ? -10.288 28.617 18.724 1.00 48.94 86 ALA A O 1
ATOM 710 N N . GLY A 1 87 ? -8.661 28.037 17.303 1.00 38.25 87 GLY A N 1
ATOM 711 C CA . GLY A 1 87 ? -9.568 27.738 16.192 1.00 38.25 87 GLY A CA 1
ATOM 712 C C . GLY A 1 87 ? -10.293 26.396 16.342 1.00 38.25 87 GLY A C 1
ATOM 713 O O . GLY A 1 87 ? -9.648 25.359 16.462 1.00 38.25 87 GLY A O 1
ATOM 714 N N . THR A 1 88 ? -11.624 26.393 16.234 1.00 33.66 88 THR A N 1
ATOM 715 C CA . THR A 1 88 ? -12.441 25.171 16.132 1.00 33.66 88 THR A CA 1
ATOM 716 C C . THR A 1 88 ? -13.388 25.231 14.925 1.00 33.66 88 THR A C 1
ATOM 718 O O . THR A 1 88 ? -14.244 26.106 14.842 1.00 33.66 88 THR A O 1
ATOM 721 N N . SER A 1 89 ? -13.249 24.254 14.011 1.00 38.62 89 SER A N 1
ATOM 722 C CA . SER A 1 89 ? -14.022 24.025 12.761 1.00 38.62 89 SER A CA 1
ATOM 723 C C . SER A 1 89 ? -13.984 25.153 11.697 1.00 38.62 89 SER A C 1
ATOM 725 O O . SER A 1 89 ? -14.183 26.317 12.007 1.00 38.62 89 SER A O 1
ATOM 727 N N . GLY A 1 90 ? -13.763 24.926 10.396 1.00 30.66 90 GLY A N 1
ATOM 728 C CA . GLY A 1 90 ? -13.545 23.708 9.592 1.00 30.66 90 GLY A CA 1
ATOM 729 C C . GLY A 1 90 ? -14.262 23.876 8.234 1.00 30.66 90 GLY A C 1
ATOM 730 O O . GLY A 1 90 ? -15.408 24.305 8.225 1.00 30.66 90 GLY A O 1
ATOM 731 N N . ASN A 1 91 ? -13.710 23.596 7.046 1.00 27.17 91 ASN A N 1
ATOM 732 C CA . ASN A 1 91 ? -12.467 22.921 6.613 1.00 27.17 91 ASN A CA 1
ATOM 733 C C . ASN A 1 91 ? -11.967 23.632 5.303 1.00 27.17 91 ASN A C 1
ATOM 735 O O . ASN A 1 91 ? -12.490 24.698 5.000 1.00 27.17 91 ASN A O 1
ATOM 739 N N . ALA A 1 92 ? -11.019 23.193 4.455 1.00 29.69 92 ALA A N 1
ATOM 740 C CA . ALA A 1 92 ? -10.250 21.949 4.291 1.00 29.69 92 ALA A CA 1
ATOM 741 C C . ALA A 1 92 ? -8.951 22.191 3.460 1.00 29.69 92 ALA A C 1
ATOM 743 O O . ALA A 1 92 ? -8.762 23.277 2.927 1.00 29.69 92 ALA A O 1
ATOM 744 N N . ALA A 1 93 ? -8.139 21.136 3.289 1.00 34.34 93 ALA A N 1
ATOM 745 C CA . ALA A 1 93 ? -7.147 20.892 2.218 1.00 34.34 93 ALA A CA 1
ATOM 746 C C . ALA A 1 93 ? -6.129 22.002 1.834 1.00 34.34 93 ALA A C 1
ATOM 748 O O . ALA A 1 93 ? -6.363 22.759 0.900 1.00 34.34 93 ALA A O 1
ATOM 749 N N . GLU A 1 94 ? -4.933 21.997 2.437 1.00 32.22 94 GLU A N 1
ATOM 750 C CA . GLU A 1 94 ? -3.700 21.419 1.842 1.00 32.22 94 GLU A CA 1
ATOM 751 C C . GLU A 1 94 ? -2.532 21.440 2.862 1.00 32.22 94 GLU A C 1
ATOM 753 O O . GLU A 1 94 ? -2.697 21.922 3.981 1.00 32.22 94 GLU A O 1
ATOM 758 N N . GLU A 1 95 ? -1.398 20.819 2.516 1.00 42.97 95 GLU A N 1
ATOM 759 C CA . GLU A 1 95 ? -0.350 20.348 3.442 1.00 42.97 95 GLU A CA 1
ATOM 760 C C . GLU A 1 95 ? 0.367 21.410 4.304 1.00 42.97 95 GLU A C 1
ATOM 762 O O . GLU A 1 95 ? 0.736 22.496 3.853 1.00 42.97 95 GLU A O 1
ATOM 767 N N . GLY A 1 96 ? 0.683 21.003 5.538 1.00 32.31 96 GLY A N 1
ATOM 768 C CA . GLY A 1 96 ? 1.641 21.650 6.432 1.00 32.31 96 GLY A CA 1
ATOM 769 C C . GLY A 1 96 ? 1.704 20.908 7.767 1.00 32.31 96 GLY A C 1
ATOM 770 O O . GLY A 1 96 ? 0.826 21.112 8.600 1.00 32.31 96 GLY A O 1
ATOM 771 N N . ASP A 1 97 ? 2.706 20.039 7.952 1.00 38.81 97 ASP A N 1
ATOM 772 C CA . ASP A 1 97 ? 2.895 19.240 9.177 1.00 38.81 97 ASP A CA 1
ATOM 773 C C . ASP A 1 97 ? 2.929 20.128 10.440 1.00 38.81 97 ASP A C 1
ATOM 775 O O . ASP A 1 97 ? 3.846 20.947 10.583 1.00 38.81 97 ASP A O 1
ATOM 779 N N . PRO A 1 98 ? 1.993 19.957 11.393 1.00 42.53 98 PRO A N 1
ATOM 780 C CA . PRO A 1 98 ? 2.151 20.469 12.744 1.00 42.53 98 PRO A CA 1
ATOM 781 C C . PRO A 1 98 ? 3.149 19.577 13.486 1.00 42.53 98 PRO A C 1
ATOM 783 O O . PRO A 1 98 ? 3.010 18.354 13.508 1.00 42.53 98 PRO A O 1
ATOM 786 N N . LEU A 1 99 ? 4.156 20.198 14.097 1.00 40.25 99 LEU A N 1
ATOM 787 C CA . LEU A 1 99 ? 5.105 19.512 14.967 1.00 40.25 99 LEU A CA 1
ATOM 788 C C . LEU A 1 99 ? 4.373 18.887 16.163 1.00 40.25 99 LEU A C 1
ATOM 790 O O . LEU A 1 99 ? 3.583 19.550 16.830 1.00 40.25 99 LEU A O 1
ATOM 794 N N . ASP A 1 100 ? 4.672 17.615 16.406 1.00 39.66 100 ASP A N 1
ATOM 795 C CA . ASP A 1 100 ? 4.183 16.813 17.524 1.00 39.66 100 ASP A CA 1
ATOM 796 C C . ASP A 1 100 ? 4.675 17.368 18.874 1.00 39.66 100 ASP A C 1
ATOM 798 O O . ASP A 1 100 ? 5.883 17.446 19.125 1.00 39.66 100 ASP A O 1
ATOM 802 N N . SER A 1 101 ? 3.721 17.725 19.735 1.00 31.91 101 SER A N 1
ATOM 803 C CA . SER A 1 101 ? 3.892 17.727 21.185 1.00 31.91 101 SER A CA 1
ATOM 804 C C . SER A 1 101 ? 2.563 17.357 21.854 1.00 31.91 101 SER A C 1
ATOM 806 O O . SER A 1 101 ? 1.742 18.234 22.138 1.00 31.91 101 SER A O 1
ATOM 808 N N . ASP A 1 102 ? 2.353 16.056 22.069 1.00 44.66 102 ASP A N 1
ATOM 809 C CA . ASP A 1 102 ? 1.396 15.520 23.051 1.00 44.66 102 ASP A CA 1
ATOM 810 C C . ASP A 1 102 ? 1.475 16.283 24.395 1.00 44.66 102 ASP A C 1
ATOM 812 O O . ASP A 1 102 ? 2.577 16.500 24.899 1.00 44.66 102 ASP A O 1
ATOM 816 N N . ASP A 1 103 ? 0.313 16.671 24.946 1.00 38.75 103 ASP A N 1
ATOM 817 C CA . ASP A 1 103 ? -0.051 16.670 26.386 1.00 38.75 103 ASP A CA 1
ATOM 818 C C . ASP A 1 103 ? -1.298 17.561 26.647 1.00 38.75 103 ASP A C 1
ATOM 820 O O . ASP A 1 103 ? -1.195 18.689 27.125 1.00 38.75 103 ASP A O 1
ATOM 824 N N . GLU A 1 104 ? -2.508 17.049 26.377 1.00 46.41 104 GLU A N 1
ATOM 825 C CA . GLU A 1 104 ? -3.783 17.662 26.812 1.00 46.41 104 GLU A CA 1
ATOM 826 C C . GLU A 1 104 ? -4.735 16.593 27.389 1.00 46.41 104 GLU A C 1
ATOM 828 O O . GLU A 1 104 ? -5.324 15.798 26.655 1.00 46.41 104 GLU A O 1
ATOM 833 N N . GLU A 1 105 ? -4.931 16.604 28.713 1.00 36.84 105 GLU A N 1
ATOM 834 C CA . GLU A 1 105 ? -6.062 15.956 29.395 1.00 3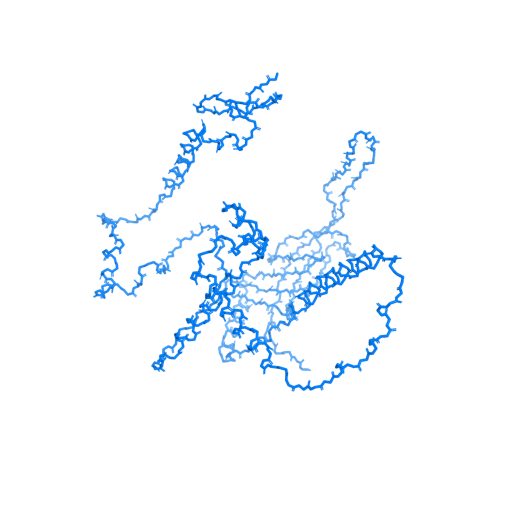6.84 105 GLU A CA 1
ATOM 835 C C . GLU A 1 105 ? -6.876 17.017 30.156 1.00 36.84 105 GLU A C 1
ATOM 837 O O . GLU A 1 105 ? -6.359 17.705 31.040 1.00 36.84 105 GLU A O 1
ATOM 842 N N . ALA A 1 106 ? -8.179 17.108 29.873 1.00 41.88 106 ALA A N 1
ATOM 843 C CA . ALA A 1 106 ? -9.098 18.037 30.534 1.00 41.88 106 ALA A CA 1
ATOM 844 C C . ALA A 1 106 ? -10.129 17.286 31.403 1.00 41.88 106 ALA A C 1
ATOM 846 O O . ALA A 1 106 ? -10.898 16.476 30.889 1.00 41.88 106 ALA A O 1
ATOM 847 N N . GLY A 1 107 ? -10.184 17.572 32.717 1.00 33.38 107 GLY A N 1
ATOM 848 C CA . GLY A 1 107 ? -11.019 16.781 33.649 1.00 33.38 107 GLY A CA 1
ATOM 849 C C . GLY A 1 107 ? -11.287 17.320 35.071 1.00 33.38 107 GLY A C 1
ATOM 850 O O . GLY A 1 107 ? -11.565 16.530 35.961 1.00 33.38 107 GLY A O 1
ATOM 851 N N . VAL A 1 108 ? -11.187 18.637 35.302 1.00 33.53 108 VAL A N 1
ATOM 852 C CA . VAL A 1 108 ? -11.754 19.442 36.426 1.00 33.53 108 VAL A CA 1
ATOM 853 C C . VAL A 1 108 ? -12.096 18.747 37.778 1.00 33.53 108 VAL A C 1
ATOM 855 O O . VAL A 1 108 ? -13.155 18.141 37.922 1.00 33.53 108 VAL A O 1
ATOM 858 N N . SER A 1 109 ? -11.353 19.058 38.859 1.00 30.92 109 SER A N 1
ATOM 859 C CA . SER A 1 109 ? -11.891 19.861 39.997 1.00 30.92 109 SER A CA 1
ATOM 860 C C . SER A 1 109 ? -10.914 20.102 41.176 1.00 30.92 109 SER A C 1
ATOM 862 O O . SER A 1 109 ? -10.399 19.180 41.792 1.00 30.92 109 SER A O 1
ATOM 864 N N . SER A 1 110 ? -10.779 21.383 41.551 1.00 34.50 110 SER A N 1
ATOM 865 C CA . SER A 1 110 ? -10.388 21.945 42.870 1.00 34.50 110 SER A CA 1
ATOM 866 C C . SER A 1 110 ? -9.066 21.562 43.584 1.00 34.50 110 SER A C 1
ATOM 868 O O . SER A 1 110 ? -8.873 20.440 44.031 1.00 34.50 110 SER A O 1
ATOM 870 N N . ALA A 1 111 ? -8.297 22.622 43.895 1.00 39.47 111 ALA A N 1
ATOM 871 C CA . ALA A 1 111 ? -7.252 22.766 44.930 1.00 39.47 111 ALA A CA 1
ATOM 872 C C . ALA A 1 111 ? -5.883 22.067 44.734 1.00 39.47 111 ALA A C 1
ATOM 874 O O . ALA A 1 111 ? -5.746 20.876 44.970 1.00 39.47 111 ALA A O 1
ATOM 875 N N . PHE A 1 112 ? -4.838 22.854 44.418 1.00 29.70 112 PHE A N 1
ATOM 876 C CA . PHE A 1 112 ? -3.646 23.128 45.265 1.00 29.70 112 PHE A CA 1
ATOM 877 C C . PHE A 1 112 ? -2.581 23.929 44.463 1.00 29.70 112 PHE A C 1
ATOM 879 O O . PHE A 1 112 ? -2.257 23.532 43.346 1.00 29.70 112 PHE A O 1
ATOM 886 N N . PRO A 1 113 ? -1.968 25.006 45.004 1.00 46.50 113 PRO A N 1
ATOM 887 C CA . PRO A 1 113 ? -1.067 25.897 44.249 1.00 46.50 113 PRO A CA 1
ATOM 888 C C . PRO A 1 113 ? 0.399 25.410 44.171 1.00 46.50 113 PRO A C 1
ATOM 890 O O . PRO A 1 113 ? 1.318 26.202 44.001 1.00 46.50 113 PRO A O 1
ATOM 893 N N . ALA A 1 114 ? 0.655 24.109 44.344 1.00 49.59 114 ALA A N 1
ATOM 894 C CA . ALA A 1 114 ? 2.015 23.581 44.521 1.00 49.59 114 ALA A CA 1
ATOM 895 C C . ALA A 1 114 ? 2.747 23.219 43.211 1.00 49.59 114 ALA A C 1
ATOM 897 O O . ALA A 1 114 ? 3.976 23.197 43.191 1.00 49.59 114 ALA A O 1
ATOM 898 N N . LYS A 1 115 ? 2.021 22.928 42.120 1.00 47.72 115 LYS A N 1
ATOM 899 C CA . LYS A 1 115 ? 2.627 22.478 40.848 1.00 47.72 115 LYS A CA 1
ATOM 900 C C . LYS A 1 115 ? 3.229 23.605 40.005 1.00 47.72 115 LYS A C 1
ATOM 902 O O . LYS A 1 115 ? 4.154 23.349 39.243 1.00 47.72 115 LYS A O 1
ATOM 907 N N . GLU A 1 116 ? 2.742 24.833 40.156 1.00 52.75 116 GLU A N 1
ATOM 908 C CA . GLU A 1 116 ? 3.203 25.986 39.372 1.00 52.75 116 GLU A CA 1
ATOM 909 C C . GLU A 1 116 ? 4.667 26.327 39.697 1.00 52.75 116 GLU A C 1
ATOM 911 O O . GLU A 1 116 ? 5.485 26.463 38.790 1.00 52.75 116 GLU A O 1
ATOM 916 N N . ASN A 1 117 ? 5.037 26.303 40.984 1.00 54.06 117 ASN A N 1
ATOM 917 C CA . ASN A 1 117 ? 6.426 26.459 41.431 1.00 54.06 117 ASN A CA 1
ATOM 918 C C . ASN A 1 117 ? 7.345 25.341 40.915 1.00 54.06 117 ASN A C 1
ATOM 920 O O . ASN A 1 117 ? 8.470 25.621 40.523 1.00 54.06 117 ASN A O 1
ATOM 924 N N . GLN A 1 118 ? 6.872 24.090 40.875 1.00 61.06 118 GLN A N 1
ATOM 925 C CA . GLN A 1 118 ? 7.668 22.961 40.382 1.00 61.06 118 GLN A CA 1
ATOM 926 C C . GLN A 1 118 ? 7.899 23.038 38.863 1.00 61.06 118 GLN A C 1
ATOM 928 O O . GLN A 1 118 ? 8.967 22.669 38.377 1.00 61.06 118 GLN A O 1
ATOM 933 N N . TYR A 1 119 ? 6.913 23.534 38.110 1.00 61.38 119 TYR A N 1
ATOM 934 C CA . TYR A 1 119 ? 7.063 23.816 36.684 1.00 61.38 119 TYR A CA 1
ATOM 935 C C . TYR A 1 119 ? 8.019 24.992 36.444 1.00 61.38 119 TYR A C 1
ATOM 937 O O . TYR A 1 119 ? 8.928 24.873 35.628 1.00 61.38 119 TYR A O 1
ATOM 945 N N . LEU A 1 120 ? 7.884 26.086 37.202 1.00 67.69 120 LEU A N 1
ATOM 946 C CA . LEU A 1 120 ? 8.792 27.237 37.141 1.00 67.69 120 LEU A CA 1
ATOM 947 C C . LEU A 1 120 ? 10.236 26.871 37.512 1.00 67.69 120 LEU A C 1
ATOM 949 O O . LEU A 1 120 ? 11.140 27.246 36.775 1.00 67.69 120 LEU A O 1
ATOM 953 N N . GLU A 1 121 ? 10.473 26.098 38.577 1.00 68.75 121 GLU A N 1
ATOM 954 C CA . GLU A 1 121 ? 11.812 25.579 38.903 1.00 68.75 121 GLU A CA 1
ATOM 955 C C . GLU A 1 121 ? 12.381 24.722 37.771 1.00 68.75 121 GLU A C 1
ATOM 957 O O . GLU A 1 121 ? 13.559 24.853 37.441 1.00 68.75 121 GLU A O 1
ATOM 962 N N . LYS A 1 122 ? 11.556 23.866 37.151 1.00 71.00 122 LYS A N 1
ATOM 963 C CA . LYS A 1 122 ? 11.992 23.025 36.035 1.00 71.00 122 LYS A CA 1
ATOM 964 C C . LYS A 1 122 ? 12.347 23.859 34.803 1.00 71.00 122 LYS A C 1
ATOM 966 O O . LYS A 1 122 ? 13.420 23.661 34.254 1.00 71.00 122 LYS A O 1
ATOM 971 N N . VAL A 1 123 ? 11.507 24.817 34.409 1.00 72.44 123 VAL A N 1
ATOM 972 C CA . VAL A 1 123 ? 11.779 25.717 33.274 1.00 72.44 123 VAL A CA 1
ATOM 973 C C . VAL A 1 123 ? 13.014 26.577 33.541 1.00 72.44 123 VAL A C 1
ATOM 975 O O . VAL A 1 123 ? 13.874 26.682 32.675 1.00 72.44 123 VAL A O 1
ATOM 978 N N . VAL A 1 124 ? 13.157 27.146 34.744 1.00 74.31 124 VAL A N 1
ATOM 979 C CA . VAL A 1 124 ? 14.364 27.895 35.128 1.00 74.31 124 VAL A CA 1
ATOM 980 C C . VAL A 1 124 ? 15.598 26.998 35.049 1.00 74.31 124 VAL A C 1
ATOM 982 O O . VAL A 1 124 ? 16.596 27.412 34.468 1.00 74.31 124 VAL A O 1
ATOM 985 N N . LYS A 1 125 ? 15.535 25.762 35.552 1.00 69.25 125 LYS A N 1
ATOM 986 C CA . LYS A 1 125 ? 16.657 24.826 35.469 1.00 69.25 125 LYS A CA 1
ATOM 987 C C . LYS A 1 125 ? 16.999 24.441 34.028 1.00 69.25 125 LYS A C 1
ATOM 989 O O . LYS A 1 125 ? 18.155 24.580 33.650 1.00 69.25 125 LYS A O 1
ATOM 994 N N . ASP A 1 126 ? 16.016 24.015 33.238 1.00 63.56 126 ASP A N 1
ATOM 995 C CA . ASP A 1 126 ? 16.213 23.616 31.841 1.00 63.56 126 ASP A CA 1
ATOM 996 C C . ASP A 1 126 ? 16.785 24.802 31.027 1.00 63.56 126 ASP A C 1
ATOM 998 O O . ASP A 1 126 ? 17.730 24.623 30.264 1.00 63.56 126 ASP A O 1
ATOM 1002 N N . THR A 1 127 ? 16.323 26.042 31.263 1.00 65.62 127 THR A N 1
ATOM 1003 C CA . THR A 1 127 ? 16.930 27.231 30.626 1.00 65.62 127 THR A CA 1
ATOM 1004 C C . THR A 1 127 ? 18.346 27.546 31.110 1.00 65.62 127 THR A C 1
ATOM 1006 O O . THR A 1 127 ? 19.156 28.009 30.315 1.00 65.62 127 THR A O 1
ATOM 1009 N N . VAL A 1 128 ? 18.681 27.313 32.384 1.00 63.81 128 VAL A N 1
ATOM 1010 C CA . VAL A 1 128 ? 20.050 27.507 32.894 1.00 63.81 128 VAL A CA 1
ATOM 1011 C C . VAL A 1 128 ? 21.002 26.453 32.329 1.00 63.81 128 VAL A C 1
ATOM 1013 O O . VAL A 1 128 ? 22.117 26.810 31.953 1.00 63.81 128 VAL A O 1
ATOM 1016 N N . ASP A 1 129 ? 20.556 25.201 32.203 1.00 57.88 129 ASP A N 1
ATOM 1017 C CA . ASP A 1 129 ? 21.318 24.117 31.575 1.00 57.88 129 ASP A CA 1
ATOM 1018 C C . ASP A 1 129 ? 21.556 24.404 30.067 1.00 57.88 129 ASP A C 1
ATOM 1020 O O . ASP A 1 129 ? 22.670 24.203 29.585 1.00 57.88 129 ASP A O 1
ATOM 1024 N N . ASP A 1 130 ? 20.585 24.990 29.347 1.00 54.66 130 ASP A N 1
ATOM 1025 C CA . ASP A 1 130 ? 20.751 25.481 27.958 1.00 54.66 130 ASP A CA 1
ATOM 1026 C C . ASP A 1 130 ? 21.694 26.704 27.832 1.00 54.66 130 ASP A C 1
ATOM 1028 O O . ASP A 1 130 ? 22.243 26.961 26.757 1.00 54.66 130 ASP A O 1
ATOM 1032 N N . TYR A 1 131 ? 21.911 27.466 28.914 1.00 50.22 131 TYR A N 1
ATOM 1033 C CA . TYR A 1 131 ? 22.876 28.577 28.975 1.00 50.22 131 TYR A CA 1
ATOM 1034 C C . TYR A 1 131 ? 24.239 28.184 29.570 1.00 50.22 131 TYR A C 1
ATOM 1036 O O . TYR A 1 131 ? 25.083 29.063 29.789 1.00 50.22 131 TYR A O 1
ATOM 1044 N N . VAL A 1 132 ? 24.518 26.887 29.752 1.00 55.88 132 VAL A N 1
ATOM 1045 C CA . VAL A 1 132 ? 25.892 26.385 29.908 1.00 55.88 132 VAL A CA 1
ATOM 1046 C C . VAL A 1 132 ? 26.593 26.511 28.553 1.00 55.88 132 VAL A C 1
ATOM 1048 O O . VAL A 1 132 ? 26.681 25.567 27.774 1.00 55.88 132 VAL A O 1
ATOM 1051 N N . LEU A 1 133 ? 27.046 27.731 28.251 1.00 52.25 133 LEU A N 1
ATOM 1052 C CA . LEU A 1 133 ? 27.782 28.045 27.032 1.00 52.25 133 LEU A CA 1
ATOM 1053 C C . LEU A 1 133 ? 29.011 27.134 26.937 1.00 52.25 133 LEU A C 1
ATOM 1055 O O . LEU A 1 133 ? 29.858 27.161 27.832 1.00 52.25 133 LEU A O 1
ATOM 1059 N N . ASP A 1 134 ? 29.123 26.382 25.838 1.00 61.72 134 ASP A N 1
ATOM 1060 C CA . ASP A 1 134 ? 30.341 25.641 25.500 1.00 61.72 134 ASP A CA 1
ATOM 1061 C C . ASP A 1 134 ? 31.563 26.572 25.631 1.00 61.72 134 ASP A C 1
ATOM 1063 O O . ASP A 1 134 ? 31.496 27.742 25.233 1.00 61.72 134 ASP A O 1
ATOM 1067 N N . GLU A 1 135 ? 32.694 26.062 26.136 1.00 62.91 135 GLU A N 1
ATOM 1068 C CA . GLU A 1 135 ? 33.934 26.848 26.301 1.00 62.91 135 GLU A CA 1
ATOM 1069 C C . GLU A 1 135 ? 34.318 27.570 24.987 1.00 62.91 135 GLU A C 1
ATOM 1071 O O . GLU A 1 135 ? 34.669 28.750 24.994 1.00 62.91 135 GLU A O 1
ATOM 1076 N N . ASP A 1 136 ? 34.092 26.910 23.843 1.00 66.69 136 ASP A N 1
ATOM 1077 C CA . ASP A 1 136 ? 34.252 27.446 22.483 1.00 66.69 136 ASP A CA 1
ATOM 1078 C C . ASP A 1 136 ? 33.386 28.688 22.165 1.00 66.69 136 ASP A C 1
ATOM 1080 O O . ASP A 1 136 ? 33.761 29.505 21.316 1.00 66.69 136 ASP A O 1
ATOM 1084 N N . GLU A 1 137 ? 32.193 28.832 22.754 1.00 70.81 137 GLU A N 1
ATOM 1085 C CA . GLU A 1 137 ? 31.335 30.009 22.560 1.00 70.81 137 GLU A CA 1
ATOM 1086 C C . GLU A 1 137 ? 31.726 31.155 23.500 1.00 70.81 137 GLU A C 1
ATOM 1088 O O . GLU A 1 137 ? 31.691 32.322 23.090 1.00 70.81 137 GLU A O 1
ATOM 1093 N N . ILE A 1 138 ? 32.153 30.831 24.724 1.00 67.25 138 ILE A N 1
ATOM 1094 C CA . ILE A 1 138 ? 32.726 31.802 25.662 1.00 67.25 138 ILE A CA 1
ATOM 1095 C C . ILE A 1 138 ? 33.984 32.423 25.039 1.00 67.25 138 ILE A C 1
ATOM 1097 O O . ILE A 1 138 ? 34.054 33.648 24.908 1.00 67.25 138 ILE A O 1
ATOM 1101 N N . ASP A 1 139 ? 34.907 31.605 24.526 1.00 71.62 139 ASP A N 1
ATOM 1102 C CA . ASP A 1 139 ? 36.128 32.063 23.853 1.00 71.62 139 ASP A CA 1
ATOM 1103 C C . ASP A 1 139 ? 35.836 32.950 22.633 1.00 71.62 139 ASP A C 1
ATOM 1105 O O . ASP A 1 139 ? 36.469 33.993 22.454 1.00 71.62 139 ASP A O 1
ATOM 1109 N N . ARG A 1 140 ? 34.835 32.613 21.805 1.00 74.75 140 ARG A N 1
ATOM 1110 C CA . ARG A 1 140 ? 34.428 33.475 20.673 1.00 74.75 140 ARG A CA 1
ATOM 1111 C C . ARG A 1 140 ? 33.910 34.839 21.128 1.00 74.75 140 ARG A C 1
ATOM 1113 O O . ARG A 1 140 ? 34.174 35.833 20.448 1.00 74.75 140 ARG A O 1
ATOM 1120 N N . LYS A 1 141 ? 33.174 34.904 22.242 1.00 71.69 141 LYS A N 1
ATOM 1121 C CA . LYS A 1 141 ? 32.659 36.167 22.801 1.00 71.69 141 LYS A CA 1
ATOM 1122 C C . LYS A 1 141 ? 33.784 36.997 23.426 1.00 71.69 141 LYS A C 1
ATOM 1124 O O . LYS A 1 141 ? 33.854 38.194 23.155 1.00 71.69 141 LYS A O 1
ATOM 1129 N N . LEU A 1 142 ? 34.699 36.369 24.166 1.00 73.00 142 LEU A N 1
ATOM 1130 C CA . LEU A 1 142 ? 35.883 37.017 24.745 1.00 73.00 142 LEU A CA 1
ATOM 1131 C C . LEU A 1 142 ? 36.815 37.582 23.658 1.00 73.00 142 LEU A C 1
ATOM 1133 O O . LEU A 1 142 ? 37.163 38.765 23.701 1.00 73.00 142 LEU A O 1
ATOM 1137 N N . LEU A 1 143 ? 37.105 36.799 22.611 1.00 75.00 143 LEU A N 1
ATOM 1138 C CA . LEU A 1 143 ? 37.856 37.251 21.432 1.00 75.00 143 LEU A CA 1
ATOM 1139 C C . LEU A 1 143 ? 37.183 38.441 20.731 1.00 75.00 143 LEU A C 1
ATOM 1141 O O . LEU A 1 143 ? 37.871 39.358 20.284 1.00 75.00 143 LEU A O 1
ATOM 1145 N N . GLY A 1 144 ? 35.847 38.462 20.664 1.00 70.81 144 GLY A N 1
ATOM 1146 C CA . GLY A 1 144 ? 35.073 39.590 20.134 1.00 70.81 144 GLY A CA 1
ATOM 1147 C C . GLY A 1 144 ? 35.196 40.880 20.957 1.00 70.81 144 GLY A C 1
ATOM 1148 O O . GLY A 1 144 ? 35.055 41.969 20.403 1.00 70.81 144 GLY A O 1
ATOM 1149 N N . LEU A 1 145 ? 35.507 40.765 22.252 1.00 71.69 145 LEU A N 1
ATOM 1150 C CA . LEU A 1 145 ? 35.791 41.877 23.167 1.00 71.69 145 LEU A CA 1
ATOM 1151 C C . LEU A 1 145 ? 37.293 42.214 23.263 1.00 71.69 145 LEU A C 1
ATOM 1153 O O . LEU A 1 145 ? 37.665 43.159 23.954 1.00 71.69 145 LEU A O 1
ATOM 1157 N N . GLY A 1 146 ? 38.157 41.477 22.555 1.00 67.31 146 GLY A N 1
ATOM 1158 C CA . GLY A 1 146 ? 39.609 41.674 22.561 1.00 67.31 146 GLY A CA 1
ATOM 1159 C C . GLY A 1 146 ? 40.332 41.093 23.781 1.00 67.31 146 GLY A C 1
ATOM 1160 O O . GLY A 1 146 ? 41.492 41.434 24.003 1.00 67.31 146 GLY A O 1
ATOM 1161 N N . ILE A 1 147 ? 39.671 40.227 24.555 1.00 73.69 147 ILE A N 1
ATOM 1162 C CA . ILE A 1 147 ? 40.226 39.564 25.741 1.00 73.69 147 ILE A CA 1
ATOM 1163 C C . ILE A 1 147 ? 40.541 38.110 25.362 1.00 73.69 147 ILE A C 1
ATOM 1165 O O . ILE A 1 147 ? 39.669 37.398 24.868 1.00 73.69 147 ILE A O 1
ATOM 1169 N N . GLY A 1 148 ? 41.784 37.659 25.545 1.00 69.06 148 GLY A N 1
ATOM 1170 C CA . GLY A 1 148 ? 42.142 36.254 25.331 1.00 69.06 148 GLY A CA 1
ATOM 1171 C C . GLY A 1 148 ? 41.728 35.368 26.509 1.00 69.06 148 GLY A C 1
ATOM 1172 O O . GLY A 1 148 ? 41.682 35.838 27.643 1.00 69.06 148 GLY A O 1
ATOM 1173 N N . GLY A 1 149 ? 41.516 34.070 26.267 1.00 63.22 149 GLY A N 1
ATOM 1174 C CA . GLY A 1 149 ? 41.223 33.062 27.304 1.00 63.22 149 GLY A CA 1
ATOM 1175 C C . GLY A 1 149 ? 42.375 32.767 28.287 1.00 63.22 149 GLY A C 1
ATOM 1176 O O . GLY A 1 149 ? 42.335 31.785 29.023 1.00 63.22 149 GLY A O 1
ATOM 1177 N N . GLU A 1 150 ? 43.430 33.587 28.307 1.00 72.81 150 GLU A N 1
ATOM 1178 C CA . GLU A 1 150 ? 44.518 33.479 29.279 1.00 72.81 150 GLU A CA 1
ATOM 1179 C C . GLU A 1 150 ? 44.105 34.127 30.610 1.00 72.81 150 GLU A C 1
ATOM 1181 O O . GLU A 1 150 ? 43.681 35.284 30.653 1.00 72.81 150 GLU A O 1
ATOM 1186 N N . VAL A 1 151 ? 44.281 33.396 31.715 1.00 68.69 151 VAL A N 1
ATOM 1187 C CA . VAL A 1 151 ? 43.817 33.782 33.063 1.00 68.69 151 VAL A CA 1
ATOM 1188 C C . VAL A 1 151 ? 44.303 35.175 33.490 1.00 68.69 151 VAL A C 1
ATOM 1190 O O . VAL A 1 151 ? 43.531 35.947 34.058 1.00 68.69 151 VAL A O 1
ATOM 1193 N N . ASP A 1 152 ? 45.548 35.536 33.167 1.00 70.50 152 ASP A N 1
ATOM 1194 C CA . ASP A 1 152 ? 46.117 36.850 33.498 1.00 70.50 152 ASP A CA 1
ATOM 1195 C C . ASP A 1 152 ? 45.475 38.001 32.701 1.00 70.50 152 ASP A C 1
ATOM 1197 O O . ASP A 1 152 ? 45.352 39.114 33.215 1.00 70.50 152 ASP A O 1
ATOM 1201 N N . GLN A 1 153 ? 45.027 37.748 31.464 1.00 70.50 153 GLN A N 1
ATOM 1202 C CA . GLN A 1 153 ? 44.330 38.744 30.639 1.00 70.50 153 GLN A CA 1
ATOM 1203 C C . GLN A 1 153 ? 42.896 38.959 31.139 1.00 70.50 153 GLN A C 1
ATOM 1205 O O . GLN A 1 153 ? 42.444 40.099 31.244 1.00 70.50 153 GLN A O 1
ATOM 1210 N N . LEU A 1 154 ? 42.215 37.875 31.523 1.00 69.69 154 LEU A N 1
ATOM 1211 C CA . LEU A 1 154 ? 40.877 37.907 32.121 1.00 69.69 154 LEU A CA 1
ATOM 1212 C C . LEU A 1 154 ? 40.878 38.639 33.472 1.00 69.69 154 LEU A C 1
ATOM 1214 O O . LEU A 1 154 ? 40.081 39.551 33.685 1.00 69.69 154 LEU A O 1
ATOM 1218 N N . LEU A 1 155 ? 41.827 38.317 34.359 1.00 71.25 155 LEU A N 1
ATOM 1219 C CA . LEU A 1 155 ? 42.006 39.020 35.636 1.00 71.25 155 LEU A CA 1
ATOM 1220 C C . LEU A 1 155 ? 42.462 40.476 35.465 1.00 71.25 155 LEU A C 1
ATOM 1222 O O . LEU A 1 155 ? 42.217 41.288 36.353 1.00 71.25 155 LEU A O 1
ATOM 1226 N N . GLY A 1 156 ? 43.129 40.814 34.359 1.00 73.44 156 GLY A N 1
ATOM 1227 C CA . GLY A 1 156 ? 43.540 42.182 34.036 1.00 73.44 156 GLY A CA 1
ATOM 1228 C C . GLY A 1 156 ? 42.407 43.080 33.524 1.00 73.44 156 GLY A C 1
ATOM 1229 O O . GLY A 1 156 ? 42.529 44.300 33.613 1.00 73.44 156 GLY A O 1
ATOM 1230 N N . ALA A 1 157 ? 41.319 42.498 33.009 1.00 73.00 157 ALA A N 1
ATOM 1231 C CA . ALA A 1 157 ? 40.158 43.230 32.497 1.00 73.00 157 ALA A CA 1
ATOM 1232 C C . ALA A 1 157 ? 39.120 43.591 33.581 1.00 73.00 157 ALA A C 1
ATOM 1234 O O . ALA A 1 157 ? 38.286 44.466 33.355 1.00 73.00 157 ALA A O 1
ATOM 1235 N N . LEU A 1 158 ? 39.170 42.929 34.741 1.00 74.44 158 LEU A N 1
ATOM 1236 C CA . LEU A 1 158 ? 38.257 43.133 35.870 1.00 74.44 158 LEU A CA 1
ATOM 1237 C C . LEU A 1 158 ? 38.739 44.253 36.807 1.00 74.44 158 LEU A C 1
ATOM 1239 O O . LEU A 1 158 ? 39.939 44.401 37.057 1.00 74.44 158 LEU A O 1
ATOM 1243 N N . SER A 1 159 ? 37.800 45.005 37.383 1.00 80.31 159 SER A N 1
ATOM 1244 C CA . SER A 1 159 ? 38.095 46.017 38.406 1.00 80.31 159 SER A CA 1
ATOM 1245 C C . SER A 1 159 ? 38.590 45.390 39.719 1.00 80.31 159 SER A C 1
ATOM 1247 O O . SER A 1 159 ? 38.382 44.206 39.984 1.00 80.31 159 SER A O 1
ATOM 1249 N N . GLU A 1 160 ? 39.253 46.174 40.576 1.00 76.56 160 GLU A N 1
ATOM 1250 C CA . GLU A 1 160 ? 39.792 45.666 41.852 1.00 76.56 160 GLU A CA 1
ATOM 1251 C C . GLU A 1 160 ? 38.700 45.100 42.780 1.00 76.56 160 GLU A C 1
ATOM 1253 O O . GLU A 1 160 ? 38.938 44.107 43.468 1.00 76.56 160 GLU A O 1
ATOM 1258 N N . GLU A 1 161 ? 37.492 45.673 42.745 1.00 77.62 161 GLU A N 1
ATOM 1259 C CA . GLU A 1 161 ? 36.333 45.195 43.508 1.00 77.62 161 GLU A CA 1
ATOM 1260 C C . GLU A 1 161 ? 35.823 43.844 42.975 1.00 77.62 161 GLU A C 1
ATOM 1262 O O . GLU A 1 161 ? 35.640 42.904 43.749 1.00 77.62 161 GLU A O 1
ATOM 1267 N N . GLU A 1 162 ? 35.680 43.697 41.654 1.00 75.56 162 GLU A N 1
ATOM 1268 C CA . GLU A 1 162 ? 35.275 42.432 41.018 1.00 75.56 162 GLU A CA 1
ATOM 1269 C C . GLU A 1 162 ? 36.317 41.328 41.236 1.00 75.56 162 GLU A C 1
ATOM 1271 O O . GLU A 1 162 ? 35.981 40.185 41.538 1.00 75.56 162 GLU A O 1
ATOM 1276 N N . ARG A 1 163 ? 37.612 41.650 41.154 1.00 78.31 163 ARG A N 1
ATOM 1277 C CA . ARG A 1 163 ? 38.683 40.677 41.424 1.00 78.31 163 ARG A CA 1
ATOM 1278 C C . ARG A 1 163 ? 38.645 40.163 42.863 1.00 78.31 163 ARG A C 1
ATOM 1280 O O . ARG A 1 163 ? 38.931 38.987 43.090 1.00 78.31 163 ARG A O 1
ATOM 1287 N N . ALA A 1 164 ? 38.277 41.012 43.824 1.00 78.44 164 ALA A N 1
ATOM 1288 C CA . ALA A 1 164 ? 38.107 40.605 45.215 1.00 78.44 164 ALA A CA 1
ATOM 1289 C C . ALA A 1 164 ? 36.896 39.672 45.403 1.00 78.44 164 ALA A C 1
ATOM 1291 O O . ALA A 1 164 ? 37.011 38.681 46.127 1.00 78.44 164 ALA A O 1
ATOM 1292 N N . THR A 1 165 ? 35.766 39.923 44.728 1.00 78.94 165 THR A N 1
ATOM 1293 C CA . THR A 1 165 ? 34.596 39.026 44.799 1.00 78.94 165 THR A CA 1
ATOM 1294 C C . THR A 1 165 ? 34.859 37.682 44.115 1.00 78.94 165 THR A C 1
ATOM 1296 O O . THR A 1 165 ? 34.510 36.644 44.675 1.00 78.94 165 THR A O 1
ATOM 1299 N N . PHE A 1 166 ? 35.562 37.661 42.976 1.00 79.62 166 PHE A N 1
ATOM 1300 C CA . PHE A 1 166 ? 36.002 36.416 42.332 1.00 79.62 166 PHE A CA 1
ATOM 1301 C C . PHE A 1 166 ? 36.955 35.594 43.212 1.00 79.62 166 PHE A C 1
ATOM 1303 O O . PHE A 1 166 ? 36.828 34.371 43.267 1.00 79.62 166 PHE A O 1
ATOM 1310 N N . ALA A 1 167 ? 37.876 36.239 43.936 1.00 79.69 167 ALA A N 1
ATOM 1311 C CA . ALA A 1 167 ? 38.764 35.547 44.872 1.00 79.69 167 ALA A CA 1
ATOM 1312 C C . ALA A 1 167 ? 37.990 34.900 46.038 1.00 79.69 167 ALA A C 1
ATOM 1314 O O . ALA A 1 167 ? 38.244 33.742 46.366 1.00 79.69 167 ALA A O 1
ATOM 1315 N N . GLN A 1 168 ? 37.006 35.607 46.610 1.00 76.81 168 GLN A N 1
ATOM 1316 C CA . GLN A 1 168 ? 36.128 35.062 47.656 1.00 76.81 168 GLN A CA 1
ATOM 1317 C C . GLN A 1 168 ? 35.285 33.884 47.146 1.00 76.81 168 GLN A C 1
ATOM 1319 O O . GLN A 1 168 ? 35.173 32.869 47.830 1.00 76.81 168 GLN A O 1
ATOM 1324 N N . LEU A 1 169 ? 34.741 33.981 45.928 1.00 76.62 169 LEU A N 1
ATOM 1325 C CA . LEU A 1 169 ? 33.984 32.896 45.298 1.00 76.62 169 LEU A CA 1
ATOM 1326 C C . LEU A 1 169 ? 34.858 31.650 45.073 1.00 76.62 169 LEU A C 1
ATOM 1328 O O . LEU A 1 169 ? 34.430 30.534 45.360 1.00 76.62 169 LEU A O 1
ATOM 1332 N N . ALA A 1 170 ? 36.095 31.829 44.600 1.00 76.69 170 ALA A N 1
ATOM 1333 C CA . ALA A 1 170 ? 37.039 30.731 44.399 1.00 76.69 170 ALA A CA 1
ATOM 1334 C C . ALA A 1 170 ? 37.443 30.054 45.722 1.00 76.69 170 ALA A C 1
ATOM 1336 O O . ALA A 1 170 ? 37.532 28.827 45.780 1.00 76.69 170 ALA A O 1
ATOM 1337 N N . GLU A 1 171 ? 37.639 30.828 46.795 1.00 74.00 171 GLU A N 1
ATOM 1338 C CA . GLU A 1 171 ? 37.889 30.297 48.141 1.00 74.00 171 GLU A CA 1
ATOM 1339 C C . GLU A 1 171 ? 36.679 29.504 48.664 1.00 74.00 171 GLU A C 1
ATOM 1341 O O . GLU A 1 171 ? 36.841 28.392 49.168 1.00 74.00 171 GLU A O 1
ATOM 1346 N N . GLN A 1 172 ? 35.459 30.010 48.457 1.00 69.56 172 GLN A N 1
ATOM 1347 C CA . GLN A 1 172 ? 34.223 29.321 48.830 1.00 69.56 172 GLN A CA 1
ATOM 1348 C C . GLN A 1 172 ? 34.043 27.994 48.069 1.00 69.56 172 GLN A C 1
ATOM 1350 O O . GLN A 1 172 ? 33.788 26.965 48.692 1.00 69.56 172 GLN A O 1
ATOM 1355 N N . ILE A 1 173 ? 34.281 27.971 46.752 1.00 69.88 173 ILE A N 1
ATOM 1356 C CA . ILE A 1 173 ? 34.242 26.739 45.942 1.00 69.88 173 ILE A CA 1
ATOM 1357 C C . ILE A 1 173 ? 35.325 25.744 46.392 1.00 69.88 173 ILE A C 1
ATOM 1359 O O . ILE A 1 173 ? 35.073 24.537 46.441 1.00 69.88 173 ILE A O 1
ATOM 1363 N N . HIS A 1 174 ? 36.518 26.216 46.771 1.00 68.19 174 HIS A N 1
ATOM 1364 C CA . HIS A 1 174 ? 37.559 25.360 47.347 1.00 68.19 174 HIS A CA 1
ATOM 1365 C C . HIS A 1 174 ? 37.138 24.747 48.690 1.00 68.19 174 HIS A C 1
ATOM 1367 O O . HIS A 1 174 ? 37.429 23.572 48.939 1.00 68.19 174 HIS A O 1
ATOM 1373 N N . LEU A 1 175 ? 36.441 25.501 49.543 1.00 63.84 175 LEU A N 1
ATOM 1374 C CA . LEU A 1 175 ? 35.904 25.015 50.816 1.00 63.84 175 LEU A CA 1
ATOM 1375 C C . LEU A 1 175 ? 34.776 23.994 50.606 1.00 63.84 175 LEU A C 1
ATOM 1377 O O . LEU A 1 175 ? 34.820 22.925 51.211 1.00 63.84 175 LEU A O 1
ATOM 1381 N N . ASP A 1 176 ? 33.840 24.244 49.690 1.00 55.25 176 ASP A N 1
ATOM 1382 C CA . ASP A 1 176 ? 32.757 23.301 49.372 1.00 55.25 176 ASP A CA 1
ATOM 1383 C C . ASP A 1 176 ? 33.289 22.011 48.715 1.00 55.25 176 ASP A C 1
ATOM 1385 O O . ASP A 1 176 ? 32.869 20.904 49.060 1.00 55.25 176 ASP A O 1
ATOM 1389 N N . THR A 1 177 ? 34.294 22.122 47.838 1.00 55.84 177 THR A N 1
ATOM 1390 C CA . THR A 1 177 ? 34.948 20.963 47.200 1.00 55.84 177 THR A CA 1
ATOM 1391 C C . THR A 1 177 ? 35.766 20.140 48.202 1.00 55.84 177 THR A C 1
ATOM 1393 O O . THR A 1 177 ? 35.766 18.909 48.146 1.00 55.84 177 THR A O 1
ATOM 1396 N N . SER A 1 178 ? 36.449 20.791 49.151 1.00 55.47 178 SER A N 1
ATOM 1397 C CA . SER A 1 178 ? 37.197 20.102 50.218 1.00 55.47 178 SER A CA 1
ATOM 1398 C C . SER A 1 178 ? 36.308 19.601 51.366 1.00 55.47 178 SER A C 1
ATOM 1400 O O . SER A 1 178 ? 36.705 18.692 52.097 1.00 55.47 178 SER A O 1
ATOM 1402 N N . GLY A 1 179 ? 35.077 20.107 51.482 1.00 44.16 179 GLY A N 1
ATOM 1403 C CA . GLY A 1 179 ? 34.085 19.671 52.464 1.00 44.16 179 GLY A CA 1
ATOM 1404 C C . GLY A 1 179 ? 33.557 18.247 52.259 1.00 44.16 179 GLY A C 1
ATOM 1405 O O . GLY A 1 179 ? 33.037 17.662 53.209 1.00 44.16 179 GLY A O 1
ATOM 1406 N N . ASN A 1 180 ? 33.716 17.663 51.063 1.00 40.00 180 ASN A N 1
ATOM 1407 C CA . ASN A 1 180 ? 33.106 16.374 50.707 1.00 40.00 180 ASN A CA 1
ATOM 1408 C C . ASN A 1 180 ? 34.094 15.196 50.560 1.00 40.00 180 ASN A C 1
ATOM 1410 O O . ASN A 1 180 ? 33.727 14.141 50.042 1.00 40.00 180 ASN A O 1
ATOM 1414 N N . VAL A 1 181 ? 35.338 15.336 51.043 1.00 34.25 181 VAL A N 1
ATOM 1415 C CA . VAL A 1 181 ? 36.290 14.215 51.174 1.00 34.25 181 VAL A CA 1
ATOM 1416 C C . VAL A 1 181 ? 36.887 14.177 52.581 1.00 34.25 181 VAL A C 1
ATOM 1418 O O . VAL A 1 181 ? 37.957 14.716 52.855 1.00 34.25 181 VAL A O 1
ATOM 1421 N N . ARG A 1 182 ? 36.207 13.457 53.479 1.00 28.20 182 ARG A N 1
ATOM 1422 C CA . ARG A 1 182 ? 36.820 12.884 54.683 1.00 28.20 182 ARG A CA 1
ATOM 1423 C C . ARG A 1 182 ? 36.880 11.368 54.557 1.00 28.20 182 ARG A C 1
ATOM 1425 O O . ARG A 1 182 ? 35.933 10.678 54.916 1.00 28.20 182 ARG A O 1
ATOM 1432 N N . ASN A 1 183 ? 38.011 10.877 54.069 1.00 30.19 183 ASN A N 1
ATOM 1433 C CA . ASN A 1 183 ? 38.793 9.868 54.778 1.00 30.19 183 ASN A CA 1
ATOM 1434 C C . ASN A 1 183 ? 40.228 9.888 54.250 1.00 30.19 183 ASN A C 1
ATOM 1436 O O . ASN A 1 183 ? 40.469 10.114 53.065 1.00 30.19 183 ASN A O 1
ATOM 1440 N N . GLU A 1 184 ? 41.163 9.711 55.172 1.00 34.59 184 GLU A N 1
ATOM 1441 C CA . GLU A 1 184 ? 42.594 9.626 54.908 1.00 34.59 184 GLU A CA 1
ATOM 1442 C C . GLU A 1 184 ? 42.903 8.348 54.111 1.00 34.59 184 GLU A C 1
ATOM 1444 O O . GLU A 1 184 ? 42.279 7.316 54.344 1.00 34.59 184 GLU A O 1
ATOM 1449 N N . ASP A 1 185 ? 43.849 8.411 53.169 1.00 30.22 185 ASP A N 1
ATOM 1450 C CA . ASP A 1 185 ? 45.103 7.648 53.282 1.00 30.22 185 ASP A CA 1
ATOM 1451 C C . ASP A 1 185 ? 46.038 7.844 52.067 1.00 30.22 185 ASP A C 1
ATOM 1453 O O . ASP A 1 185 ? 45.619 8.144 50.950 1.00 30.22 185 ASP A O 1
ATOM 1457 N N . TYR A 1 186 ? 47.338 7.635 52.303 1.00 35.75 186 TYR A N 1
ATOM 1458 C CA . TYR A 1 186 ? 48.429 7.573 51.310 1.00 35.75 186 TYR A CA 1
ATOM 1459 C C . TYR A 1 186 ? 48.903 8.873 50.638 1.00 35.75 186 TYR A C 1
ATOM 1461 O O . TYR A 1 186 ? 49.387 8.871 49.503 1.00 35.75 186 TYR A O 1
ATOM 1469 N N . LEU A 1 187 ? 49.014 9.941 51.430 1.00 38.12 187 LEU A N 1
ATOM 1470 C CA . LEU A 1 187 ? 50.276 10.690 51.407 1.00 38.12 187 LEU A CA 1
ATOM 1471 C C . LEU A 1 187 ? 51.342 9.825 52.114 1.00 38.12 187 LEU A C 1
ATOM 1473 O O . LEU A 1 187 ? 51.088 9.317 53.198 1.00 38.12 187 LEU A O 1
ATOM 1477 N N . VAL A 1 188 ? 52.526 9.682 51.502 1.00 39.28 188 VAL A N 1
ATOM 1478 C CA . VAL A 1 188 ? 53.633 8.739 51.824 1.00 39.28 188 VAL A CA 1
ATOM 1479 C C . VAL A 1 188 ? 53.598 7.430 51.019 1.00 39.28 188 VAL A C 1
ATOM 1481 O O . VAL A 1 188 ? 53.348 6.341 51.527 1.00 39.28 188 VAL A O 1
ATOM 1484 N N . ASN A 1 189 ? 54.019 7.529 49.754 1.00 32.88 189 ASN A N 1
ATOM 1485 C CA . ASN A 1 189 ? 54.945 6.545 49.194 1.00 32.88 189 ASN A CA 1
ATOM 1486 C C . ASN A 1 189 ? 55.912 7.200 48.188 1.00 32.88 189 ASN A C 1
ATOM 1488 O O . ASN A 1 189 ? 55.510 7.743 47.165 1.00 32.88 189 ASN A O 1
ATOM 1492 N N . CYS A 1 190 ? 57.208 7.108 48.498 1.00 31.44 190 CYS A N 1
ATOM 1493 C CA . CYS A 1 190 ? 58.344 7.346 47.598 1.00 31.44 190 CYS A CA 1
ATOM 1494 C C . CYS A 1 190 ? 58.580 8.766 47.035 1.00 31.44 190 CYS A C 1
ATOM 1496 O O . CYS A 1 190 ? 58.754 8.964 45.830 1.00 31.44 190 CYS A O 1
ATOM 1498 N N . ILE A 1 191 ? 58.882 9.704 47.941 1.00 35.41 191 ILE A N 1
ATOM 1499 C CA . ILE A 1 191 ? 59.907 10.740 47.690 1.00 35.41 191 ILE A CA 1
ATOM 1500 C C . ILE A 1 191 ? 61.273 10.030 47.557 1.00 35.41 191 ILE A C 1
ATOM 1502 O O . ILE A 1 191 ? 62.064 9.985 48.495 1.00 35.41 191 ILE A O 1
ATOM 1506 N N . SER A 1 192 ? 61.531 9.359 46.428 1.00 35.56 192 SER A N 1
ATOM 1507 C CA . SER A 1 192 ? 62.779 8.590 46.222 1.00 35.56 192 SER A CA 1
ATOM 1508 C C . SER A 1 192 ? 63.245 8.450 44.765 1.00 35.56 192 SER A C 1
ATOM 1510 O O . SER A 1 192 ? 64.202 7.730 44.512 1.00 35.56 192 SER A O 1
ATOM 1512 N N . TYR A 1 193 ? 62.649 9.175 43.808 1.00 32.94 193 TYR A N 1
ATOM 1513 C CA . TYR A 1 193 ? 63.166 9.246 42.426 1.00 32.94 193 TYR A CA 1
ATOM 1514 C C . TYR A 1 193 ? 63.262 10.667 41.839 1.00 32.94 193 TYR A C 1
ATOM 1516 O O . TYR A 1 193 ? 63.429 10.835 40.635 1.00 32.94 193 TYR A O 1
ATOM 1524 N N . PHE A 1 194 ? 63.253 11.710 42.678 1.00 34.56 194 PHE A N 1
ATOM 1525 C CA . PHE A 1 194 ? 63.327 13.106 42.212 1.00 34.56 194 PHE A CA 1
ATOM 1526 C C . PHE A 1 194 ? 64.751 13.648 41.961 1.00 34.56 194 PHE A C 1
ATOM 1528 O O . PHE A 1 194 ? 64.937 14.854 41.832 1.00 34.56 194 PHE A O 1
ATOM 1535 N N . PHE A 1 195 ? 65.773 12.786 41.874 1.00 32.97 195 PHE A N 1
ATOM 1536 C CA . PHE A 1 195 ? 67.140 13.204 41.524 1.00 32.97 195 PHE A CA 1
ATOM 1537 C C . PHE A 1 195 ? 67.884 12.199 40.624 1.00 32.97 195 PHE A C 1
ATOM 1539 O O . PHE A 1 195 ? 68.957 11.695 40.954 1.00 32.97 195 PHE A O 1
ATOM 1546 N N . SER A 1 196 ? 67.347 11.938 39.425 1.00 32.31 196 SER A N 1
ATOM 1547 C CA . SER A 1 196 ? 68.194 11.523 38.297 1.00 32.31 196 SER A CA 1
ATOM 1548 C C . SER A 1 196 ? 67.591 11.753 36.911 1.00 32.31 196 SER A C 1
ATOM 1550 O O . SER A 1 196 ? 66.430 11.472 36.653 1.00 32.31 196 SER A O 1
ATOM 1552 N N . LEU A 1 197 ? 68.466 12.197 36.004 1.00 36.34 197 LEU A N 1
ATOM 1553 C CA . LEU A 1 197 ? 68.342 12.177 34.541 1.00 36.34 197 LEU A CA 1
ATOM 1554 C C . LEU A 1 197 ? 67.205 13.002 33.902 1.00 36.34 197 LEU A C 1
ATOM 1556 O O . LEU A 1 197 ? 66.273 12.520 33.265 1.00 36.34 197 LEU A O 1
ATOM 1560 N N . ARG A 1 198 ? 67.471 14.309 33.893 1.00 47.41 198 ARG A N 1
ATOM 1561 C CA . ARG A 1 198 ? 67.026 15.329 32.929 1.00 47.41 198 ARG A CA 1
ATOM 1562 C C . ARG A 1 198 ? 67.246 14.924 31.448 1.00 47.41 198 ARG A C 1
ATOM 1564 O O . ARG A 1 198 ? 68.116 15.505 30.800 1.00 47.41 198 ARG A O 1
ATOM 1571 N N . ARG A 1 199 ? 66.491 13.958 30.887 1.00 44.88 199 ARG A N 1
ATOM 1572 C CA . ARG A 1 199 ? 66.416 13.710 29.420 1.00 44.88 199 ARG A CA 1
ATOM 1573 C C . ARG A 1 199 ? 65.327 12.708 28.954 1.00 44.88 199 ARG A C 1
ATOM 1575 O O . ARG A 1 199 ? 65.688 11.645 28.472 1.00 44.88 199 ARG A O 1
ATOM 1582 N N . GLN A 1 200 ? 64.021 13.039 28.994 1.00 45.94 200 GLN A N 1
ATOM 1583 C CA . GLN A 1 200 ? 62.991 12.325 28.178 1.00 45.94 200 GLN A CA 1
ATOM 1584 C C . GLN A 1 200 ? 61.581 12.978 28.104 1.00 45.94 200 GLN A C 1
ATOM 1586 O O . GLN A 1 200 ? 60.570 12.290 28.012 1.00 45.94 200 GLN A O 1
ATOM 1591 N N . HIS A 1 201 ? 61.468 14.312 28.078 1.00 44.56 201 HIS A N 1
ATOM 1592 C CA . HIS A 1 201 ? 60.156 14.985 28.189 1.00 44.56 201 HIS A CA 1
ATOM 1593 C C . HIS A 1 201 ? 59.255 15.014 26.935 1.00 44.56 201 HIS A C 1
ATOM 1595 O O . HIS A 1 201 ? 58.116 15.455 27.041 1.00 44.56 201 HIS A O 1
ATOM 1601 N N . PHE A 1 202 ? 59.705 14.542 25.766 1.00 45.38 202 PHE A N 1
ATOM 1602 C CA . PHE A 1 202 ? 58.898 14.621 24.533 1.00 45.38 202 PHE A CA 1
ATOM 1603 C C . PHE A 1 202 ? 58.061 13.361 24.250 1.00 45.38 202 PHE A C 1
ATOM 1605 O O . PHE A 1 202 ? 56.977 13.450 23.685 1.00 45.38 202 PHE A O 1
ATOM 1612 N N . LEU A 1 203 ? 58.536 12.180 24.663 1.00 46.41 203 LEU A N 1
ATOM 1613 C CA . LEU A 1 203 ? 57.882 10.900 24.356 1.00 46.41 203 LEU A CA 1
ATOM 1614 C C . LEU A 1 203 ? 56.687 10.611 25.277 1.00 46.41 203 LEU A C 1
ATOM 1616 O O . LEU A 1 203 ? 55.668 10.112 24.814 1.00 46.41 203 LEU A O 1
ATOM 1620 N N . ILE A 1 204 ? 56.784 10.971 26.561 1.00 51.69 204 ILE A N 1
ATOM 1621 C CA . ILE A 1 204 ? 55.729 10.705 27.554 1.00 51.69 204 ILE A CA 1
ATOM 1622 C C . ILE A 1 204 ? 54.485 11.564 27.281 1.00 51.69 204 ILE A C 1
ATOM 1624 O O . ILE A 1 204 ? 53.376 11.038 27.282 1.00 51.69 204 ILE A O 1
ATOM 1628 N N . LEU A 1 205 ? 54.660 12.852 26.954 1.00 50.56 205 LEU A N 1
ATOM 1629 C CA . LEU A 1 205 ? 53.552 13.742 26.573 1.00 50.56 205 LEU A CA 1
ATOM 1630 C C . LEU A 1 205 ? 52.865 13.295 25.273 1.00 50.56 205 LEU A C 1
ATOM 1632 O O . LEU A 1 205 ? 51.640 13.322 25.190 1.00 50.56 205 LEU A O 1
ATOM 1636 N N . PHE A 1 206 ? 53.632 12.825 24.283 1.00 50.41 206 PHE A N 1
ATOM 1637 C CA . PHE A 1 206 ? 53.076 12.333 23.019 1.00 50.41 206 PHE A CA 1
ATOM 1638 C C . PHE A 1 206 ? 52.271 11.037 23.210 1.00 50.41 206 PHE A C 1
ATOM 1640 O O . PHE A 1 206 ? 51.190 10.888 22.646 1.00 50.41 206 PHE A O 1
ATOM 1647 N N . VAL A 1 207 ? 52.751 10.122 24.061 1.00 54.66 207 VAL A N 1
ATOM 1648 C CA . VAL A 1 207 ? 52.023 8.892 24.415 1.00 54.66 207 VAL A CA 1
ATOM 1649 C C . VAL A 1 207 ? 50.764 9.200 25.235 1.00 54.66 207 VAL A C 1
ATOM 1651 O O . VAL A 1 207 ? 49.717 8.631 24.941 1.00 54.66 207 VAL A O 1
ATOM 1654 N N . HIS A 1 208 ? 50.809 10.140 26.188 1.00 53.94 208 HIS A N 1
ATOM 1655 C CA . HIS A 1 208 ? 49.608 10.575 26.917 1.00 53.94 208 HIS A CA 1
ATOM 1656 C C . HIS A 1 208 ? 48.565 11.225 25.997 1.00 53.94 208 HIS A C 1
ATOM 1658 O O . HIS A 1 208 ? 47.391 10.884 26.097 1.00 53.94 208 HIS A O 1
ATOM 1664 N N . MET A 1 209 ? 48.973 12.090 25.061 1.00 52.28 209 MET A N 1
ATOM 1665 C CA . MET A 1 209 ? 48.066 12.677 24.062 1.00 52.28 209 MET A CA 1
ATOM 1666 C C . MET A 1 209 ? 47.411 11.618 23.166 1.00 52.28 209 MET A C 1
ATOM 1668 O O . MET A 1 209 ? 46.209 11.685 22.922 1.00 52.28 209 MET A O 1
ATOM 1672 N N . ILE A 1 210 ? 48.164 10.606 22.720 1.00 56.66 210 ILE A N 1
ATOM 1673 C CA . ILE A 1 210 ? 47.602 9.499 21.932 1.00 56.66 210 ILE A CA 1
ATOM 1674 C C . ILE A 1 210 ? 46.614 8.679 22.771 1.00 56.66 210 ILE A C 1
ATOM 1676 O O . ILE A 1 210 ? 45.519 8.395 22.295 1.00 56.66 210 ILE A O 1
ATOM 1680 N N . ILE A 1 211 ? 46.954 8.333 24.017 1.00 56.69 211 ILE A N 1
ATOM 1681 C CA . ILE A 1 211 ? 46.067 7.559 24.902 1.00 56.69 211 ILE A CA 1
ATOM 1682 C C . ILE A 1 211 ? 44.778 8.337 25.204 1.00 56.69 211 ILE A C 1
ATOM 1684 O O . ILE A 1 211 ? 43.699 7.766 25.077 1.00 56.69 211 ILE A O 1
ATOM 1688 N N . PHE A 1 212 ? 44.874 9.632 25.518 1.00 52.28 212 PHE A N 1
ATOM 1689 C CA . PHE A 1 212 ? 43.719 10.483 25.825 1.00 52.28 212 PHE A CA 1
ATOM 1690 C C . PHE A 1 212 ? 42.816 10.705 24.596 1.00 52.28 212 PHE A C 1
ATOM 1692 O O . PHE A 1 212 ? 41.590 10.699 24.696 1.00 52.28 212 PHE A O 1
ATOM 1699 N N . CYS A 1 213 ? 43.409 10.823 23.403 1.00 50.94 213 CYS A N 1
ATOM 1700 C CA . CYS A 1 213 ? 42.659 10.908 22.151 1.00 50.94 213 CYS A CA 1
ATOM 1701 C C . CYS A 1 213 ? 41.951 9.578 21.815 1.00 50.94 213 CYS A C 1
ATOM 1703 O O . CYS A 1 213 ? 40.794 9.587 21.394 1.00 50.94 213 CYS A O 1
ATOM 1705 N N . TYR A 1 214 ? 42.591 8.428 22.067 1.00 52.06 214 TYR A N 1
ATOM 1706 C CA . TYR A 1 214 ? 41.966 7.107 21.908 1.00 52.06 214 TYR A CA 1
ATOM 1707 C C . TYR A 1 214 ? 40.867 6.830 22.950 1.00 52.06 214 TYR A C 1
ATOM 1709 O O . TYR A 1 214 ? 39.855 6.217 22.598 1.00 52.06 214 TYR A O 1
ATOM 1717 N N . SER A 1 215 ? 41.002 7.284 24.203 1.00 52.28 215 SER A N 1
ATOM 1718 C CA . SER A 1 215 ? 39.926 7.160 25.198 1.00 52.28 215 SER A CA 1
ATOM 1719 C C . SER A 1 215 ? 38.723 8.030 24.828 1.00 52.28 215 SER A C 1
ATOM 1721 O O . SER A 1 215 ? 37.612 7.513 24.769 1.00 52.28 215 SER A O 1
ATOM 1723 N N . ALA A 1 216 ? 38.938 9.290 24.435 1.00 54.06 216 ALA A N 1
ATOM 1724 C CA . ALA A 1 216 ? 37.857 10.181 24.007 1.00 54.06 216 ALA A CA 1
ATOM 1725 C C . ALA A 1 216 ? 37.109 9.656 22.762 1.00 54.06 216 ALA A C 1
ATOM 1727 O O . ALA A 1 216 ? 35.878 9.633 22.731 1.00 54.06 216 ALA A O 1
ATOM 1728 N N . LEU A 1 217 ? 37.828 9.158 21.746 1.00 53.50 217 LEU A N 1
ATOM 1729 C CA . LEU A 1 217 ? 37.212 8.537 20.563 1.00 53.50 217 LEU A CA 1
ATOM 1730 C C . LEU A 1 217 ? 36.429 7.263 20.911 1.00 53.50 217 LEU A C 1
ATOM 1732 O O . LEU A 1 217 ? 35.336 7.053 20.382 1.00 53.50 217 LEU A O 1
ATOM 1736 N N . THR A 1 218 ? 36.948 6.414 21.802 1.00 57.22 218 THR A N 1
ATOM 1737 C CA . THR A 1 218 ? 36.232 5.192 22.202 1.00 57.22 218 THR A CA 1
ATOM 1738 C C . THR A 1 218 ? 35.013 5.489 23.077 1.00 57.22 218 THR A C 1
ATOM 1740 O O . THR A 1 218 ? 33.987 4.837 22.886 1.00 57.22 218 THR A O 1
ATOM 1743 N N . GLU A 1 219 ? 35.044 6.506 23.943 1.00 53.59 219 GLU A N 1
ATOM 1744 C CA . GLU A 1 219 ? 33.860 6.975 24.678 1.00 53.59 219 GLU A CA 1
ATOM 1745 C C . GLU A 1 219 ? 32.808 7.610 23.766 1.00 53.59 219 GLU A C 1
ATOM 1747 O O . GLU A 1 219 ? 31.629 7.292 23.903 1.00 53.59 219 GLU A O 1
ATOM 1752 N N . MET A 1 220 ? 33.205 8.417 22.777 1.00 53.06 220 MET A N 1
ATOM 1753 C CA . MET A 1 220 ? 32.293 8.976 21.768 1.00 53.06 220 MET A CA 1
ATOM 1754 C C . MET A 1 220 ? 31.521 7.873 21.026 1.00 53.06 220 MET A C 1
ATOM 1756 O O . MET A 1 220 ? 30.286 7.889 20.987 1.00 53.06 220 MET A O 1
ATOM 1760 N N . PHE A 1 221 ? 32.226 6.862 20.505 1.00 53.88 221 PHE A N 1
ATOM 1761 C CA . PHE A 1 221 ? 31.592 5.719 19.840 1.00 53.88 221 PHE A CA 1
ATOM 1762 C C . PHE A 1 221 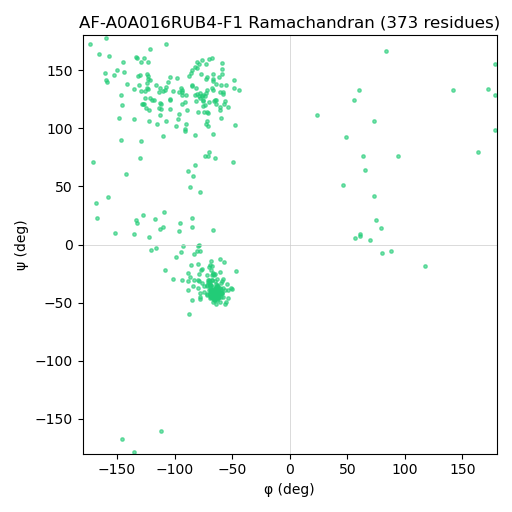? 30.750 4.867 20.800 1.00 53.88 221 PHE A C 1
ATOM 1764 O O . PHE A 1 221 ? 29.659 4.428 20.431 1.00 53.88 221 PHE A O 1
ATOM 1771 N N . ARG A 1 222 ? 31.204 4.655 22.041 1.00 55.31 222 ARG A N 1
ATOM 1772 C CA . ARG A 1 222 ? 30.479 3.862 23.045 1.00 55.31 222 ARG A CA 1
ATOM 1773 C C . ARG A 1 222 ? 29.203 4.565 23.515 1.00 55.31 222 ARG A C 1
ATOM 1775 O O . ARG A 1 222 ? 28.161 3.921 23.584 1.00 55.31 222 ARG A O 1
ATOM 1782 N N . ASN A 1 223 ? 29.238 5.875 23.742 1.00 54.41 223 ASN A N 1
ATOM 1783 C CA . ASN A 1 223 ? 28.070 6.670 24.125 1.00 54.41 223 ASN A CA 1
ATOM 1784 C C . ASN A 1 223 ? 27.074 6.840 22.970 1.00 54.41 223 ASN A C 1
ATOM 1786 O O . ASN A 1 223 ? 25.873 6.923 23.221 1.00 54.41 223 ASN A O 1
ATOM 1790 N N . ALA A 1 224 ? 27.529 6.853 21.713 1.00 56.69 224 ALA A N 1
ATOM 1791 C CA . ALA A 1 224 ? 26.642 6.776 20.551 1.00 56.69 224 ALA A CA 1
ATOM 1792 C C . ALA A 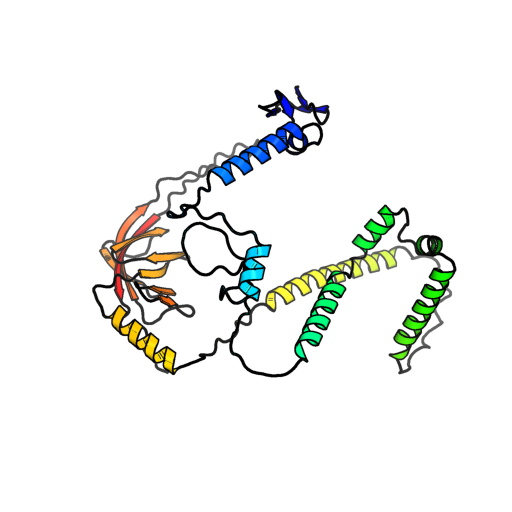1 224 ? 25.967 5.394 20.441 1.00 56.69 224 ALA A C 1
ATOM 1794 O O . ALA A 1 224 ? 24.751 5.314 20.267 1.00 56.69 224 ALA A O 1
ATOM 1795 N N . LEU A 1 225 ? 26.727 4.305 20.621 1.00 55.53 225 LEU A N 1
ATOM 1796 C CA . LEU A 1 225 ? 26.207 2.933 20.590 1.00 55.53 225 LEU A CA 1
ATOM 1797 C C . LEU A 1 225 ? 25.184 2.680 21.712 1.00 55.53 225 LEU A C 1
ATOM 1799 O O . LEU A 1 225 ? 24.104 2.151 21.457 1.00 55.53 225 LEU A O 1
ATOM 1803 N N . MET A 1 226 ? 25.491 3.100 22.944 1.00 53.28 226 MET A N 1
ATOM 1804 C CA . MET A 1 226 ? 24.605 2.933 24.102 1.00 53.28 226 MET A CA 1
ATOM 1805 C C . MET A 1 226 ? 23.336 3.792 23.980 1.00 53.28 226 MET A C 1
ATOM 1807 O O . MET A 1 226 ? 22.244 3.286 24.236 1.00 53.28 226 MET A O 1
ATOM 1811 N N . ARG A 1 227 ? 23.435 5.044 23.496 1.00 54.78 227 ARG A N 1
ATOM 1812 C CA . ARG A 1 227 ? 22.250 5.872 23.182 1.00 54.78 227 ARG A CA 1
ATOM 1813 C C . ARG A 1 227 ? 21.404 5.280 22.045 1.00 54.78 227 ARG A C 1
ATOM 1815 O O . ARG A 1 227 ? 20.180 5.377 22.094 1.00 54.78 227 ARG A O 1
ATOM 1822 N N . GLY A 1 228 ? 22.028 4.620 21.066 1.00 54.84 228 GLY A N 1
ATOM 1823 C CA . GLY A 1 228 ? 21.333 3.895 19.995 1.00 54.84 228 GLY A CA 1
ATOM 1824 C C . GLY A 1 228 ? 20.615 2.620 20.460 1.00 54.84 228 GLY A C 1
ATOM 1825 O O . GLY A 1 228 ? 19.559 2.287 19.925 1.00 54.84 228 GLY A O 1
ATOM 1826 N N . LEU A 1 229 ? 21.152 1.925 21.469 1.00 53.34 229 LEU A N 1
ATOM 1827 C CA . LEU A 1 229 ? 20.562 0.706 22.038 1.00 53.34 229 LEU A CA 1
ATOM 1828 C C . LEU A 1 229 ? 19.465 0.989 23.079 1.00 53.34 229 LEU A C 1
ATOM 1830 O O . LEU A 1 229 ? 18.522 0.209 23.185 1.00 53.34 229 LEU A O 1
ATOM 1834 N N . ALA A 1 230 ? 19.546 2.104 23.812 1.00 48.62 230 ALA A N 1
ATOM 1835 C CA . ALA A 1 230 ? 18.570 2.462 24.846 1.00 48.62 230 ALA A CA 1
ATOM 1836 C C . ALA A 1 230 ? 17.167 2.795 24.292 1.00 48.62 230 ALA A C 1
ATOM 1838 O O . ALA A 1 230 ? 16.165 2.597 24.977 1.00 48.62 230 ALA A O 1
ATOM 1839 N N . ARG A 1 231 ? 17.058 3.253 23.036 1.00 53.44 231 ARG A N 1
ATOM 1840 C CA . ARG A 1 231 ? 15.772 3.573 22.384 1.00 53.44 231 ARG A CA 1
ATOM 1841 C C . ARG A 1 231 ? 15.099 2.342 21.767 1.00 53.44 231 ARG A C 1
ATOM 1843 O O . ARG A 1 231 ? 14.867 2.304 20.555 1.00 53.44 231 ARG A O 1
ATOM 1850 N N . ARG A 1 232 ? 14.795 1.314 22.573 1.00 51.53 232 ARG A N 1
ATOM 1851 C CA . ARG A 1 232 ? 13.951 0.193 22.107 1.00 51.53 232 ARG A CA 1
ATOM 1852 C C . ARG A 1 232 ? 13.231 -0.631 23.185 1.00 51.53 232 ARG A C 1
ATOM 1854 O O . ARG A 1 232 ? 13.084 -1.841 23.037 1.00 51.53 232 ARG A O 1
ATOM 1861 N N . MET A 1 233 ? 12.694 0.024 24.213 1.00 51.28 233 MET A N 1
ATOM 1862 C CA . MET A 1 233 ? 11.524 -0.508 24.919 1.00 51.28 233 MET A CA 1
ATOM 1863 C C . MET A 1 233 ? 10.276 0.190 24.385 1.00 51.28 233 MET A C 1
ATOM 1865 O O . MET A 1 233 ? 10.013 1.340 24.719 1.00 51.28 233 MET A O 1
ATOM 1869 N N . ALA A 1 234 ? 9.532 -0.502 23.520 1.00 57.78 234 ALA A N 1
ATOM 1870 C CA . ALA A 1 234 ? 8.173 -0.092 23.196 1.00 57.78 234 ALA A CA 1
ATOM 1871 C C . ALA A 1 234 ? 7.336 -0.215 24.474 1.00 57.78 234 ALA A C 1
ATOM 1873 O O . ALA A 1 234 ? 7.313 -1.282 25.094 1.00 57.78 234 ALA A O 1
ATOM 1874 N N . THR A 1 235 ? 6.684 0.872 24.879 1.00 56.44 235 THR A N 1
ATOM 1875 C CA . THR A 1 235 ? 5.761 0.867 26.012 1.00 56.44 235 THR A CA 1
ATOM 1876 C C . THR A 1 235 ? 4.658 -0.158 25.756 1.00 56.44 235 THR A C 1
ATOM 1878 O O . THR A 1 235 ? 4.077 -0.233 24.670 1.00 56.44 235 THR A O 1
ATOM 1881 N N . ARG A 1 236 ? 4.393 -1.011 26.749 1.00 56.69 236 ARG A N 1
ATOM 1882 C CA . ARG A 1 236 ? 3.318 -1.998 26.660 1.00 56.69 236 ARG A CA 1
ATOM 1883 C C . ARG A 1 236 ? 1.997 -1.248 26.789 1.00 56.69 236 ARG A C 1
ATOM 1885 O O . ARG A 1 236 ? 1.637 -0.851 27.887 1.00 56.69 236 ARG A O 1
ATOM 1892 N N . ALA A 1 237 ? 1.304 -1.050 25.671 1.00 59.47 237 ALA A N 1
ATOM 1893 C CA . ALA A 1 237 ? -0.011 -0.422 25.669 1.00 59.47 237 ALA A CA 1
ATOM 1894 C C . ALA A 1 237 ? -0.995 -1.247 26.516 1.00 59.47 237 ALA A C 1
ATOM 1896 O O . ALA A 1 237 ? -1.292 -2.396 26.174 1.00 59.47 237 ALA A O 1
ATOM 1897 N N . GLU A 1 238 ? -1.486 -0.657 27.602 1.00 65.75 238 GLU A N 1
ATOM 1898 C CA . GLU A 1 238 ? -2.582 -1.200 28.403 1.00 65.75 238 GLU A CA 1
ATOM 1899 C C . GLU A 1 238 ? -3.930 -0.787 27.795 1.00 65.75 238 GLU A C 1
ATOM 1901 O O . GLU A 1 238 ? -4.043 0.233 27.113 1.00 65.75 238 GLU A O 1
ATOM 1906 N N . VAL A 1 239 ? -4.952 -1.624 27.980 1.00 64.69 239 VAL A N 1
ATOM 1907 C CA . VAL A 1 239 ? -6.309 -1.354 27.488 1.00 64.69 239 VAL A CA 1
ATOM 1908 C C . VAL A 1 239 ? -7.054 -0.583 28.570 1.00 64.69 239 VAL A C 1
ATOM 1910 O O . VAL A 1 239 ? -7.263 -1.108 29.658 1.00 64.69 239 VAL A O 1
ATOM 1913 N N . VAL A 1 240 ? -7.437 0.658 28.267 1.00 64.44 240 VAL A N 1
ATOM 1914 C CA . VAL A 1 240 ? -8.004 1.595 29.253 1.00 64.44 240 VAL A CA 1
ATOM 1915 C C . VAL A 1 240 ? -9.467 1.277 29.604 1.00 64.44 240 VAL A C 1
ATOM 1917 O O . VAL A 1 240 ? -9.868 1.465 30.747 1.00 64.44 240 VAL A O 1
ATOM 1920 N N . ASP A 1 241 ? -10.260 0.756 28.658 1.00 78.75 241 ASP A N 1
ATOM 1921 C CA . ASP A 1 241 ? -11.661 0.370 28.896 1.00 78.75 241 ASP A CA 1
ATOM 1922 C C . ASP A 1 241 ? -12.095 -0.828 28.026 1.00 78.75 241 ASP A C 1
ATOM 1924 O O . ASP A 1 241 ? -12.304 -0.718 26.814 1.00 78.75 241 ASP A O 1
ATOM 1928 N N . GLU A 1 242 ? -12.278 -1.990 28.661 1.00 79.94 242 GLU A N 1
ATOM 1929 C CA . GLU A 1 242 ? -12.794 -3.199 28.006 1.00 79.94 242 GLU A CA 1
ATOM 1930 C C . GLU A 1 242 ? -14.251 -3.068 27.527 1.00 79.94 242 GLU A C 1
ATOM 1932 O O . GLU A 1 242 ? -14.681 -3.794 26.626 1.00 79.94 242 GLU A O 1
ATOM 1937 N N . SER A 1 243 ? -15.049 -2.207 28.163 1.00 83.06 243 SER A N 1
ATOM 1938 C CA . SER A 1 243 ? -16.484 -2.092 27.900 1.00 83.06 243 SER A CA 1
ATOM 1939 C C . SER A 1 243 ? -16.745 -1.301 26.618 1.00 83.06 243 SER A C 1
ATOM 1941 O O . SER A 1 243 ? -17.450 -1.799 25.733 1.00 83.06 243 SER A O 1
ATOM 1943 N N . ALA A 1 244 ? -16.084 -0.151 26.452 1.00 84.50 244 ALA A N 1
ATOM 1944 C CA . ALA A 1 244 ? -16.048 0.587 25.194 1.00 84.50 244 ALA A CA 1
ATOM 1945 C C . ALA A 1 244 ? -15.442 -0.259 24.063 1.00 84.50 244 ALA A C 1
ATOM 1947 O O . ALA A 1 244 ? -16.004 -0.303 22.965 1.00 84.50 244 ALA A O 1
ATOM 1948 N N . GLN A 1 245 ? -14.362 -1.010 24.331 1.00 84.44 245 GLN A N 1
ATOM 1949 C CA . GLN A 1 245 ? -13.769 -1.908 23.337 1.00 84.44 245 GLN A CA 1
ATOM 1950 C C . GLN A 1 245 ? -14.800 -2.907 22.794 1.00 84.44 245 GLN A C 1
ATOM 1952 O O . GLN A 1 245 ? -14.936 -3.026 21.577 1.00 84.44 245 GLN A O 1
ATOM 1957 N N . LYS A 1 246 ? -15.560 -3.590 23.662 1.00 85.25 246 LYS A N 1
ATOM 1958 C CA . LYS A 1 246 ? -16.577 -4.578 23.251 1.00 85.25 246 LYS A CA 1
ATOM 1959 C C . LYS A 1 246 ? -17.682 -3.949 22.383 1.00 85.25 246 LYS A C 1
ATOM 1961 O O . LYS A 1 246 ? -18.084 -4.562 21.395 1.00 85.25 246 LYS A O 1
ATOM 1966 N N . GLN A 1 247 ? -18.101 -2.713 22.673 1.00 88.44 247 GLN A N 1
ATOM 1967 C CA . GLN A 1 247 ? -19.098 -1.971 21.877 1.00 88.44 247 GLN A CA 1
ATOM 1968 C C . GLN A 1 247 ? -18.568 -1.543 20.494 1.00 88.44 247 GLN A C 1
ATOM 1970 O O . GLN A 1 247 ? -19.244 -1.717 19.472 1.00 88.44 247 GLN A O 1
ATOM 1975 N N . VAL A 1 248 ? -17.335 -1.028 20.431 1.00 88.81 248 VAL A N 1
ATOM 1976 C CA . VAL A 1 248 ? -16.670 -0.683 19.162 1.00 88.81 248 VAL A CA 1
ATOM 1977 C C . VAL A 1 248 ? -16.463 -1.943 18.318 1.00 88.81 248 VAL A C 1
ATOM 1979 O O . VAL A 1 248 ? -16.802 -1.960 17.137 1.00 88.81 248 VAL A O 1
ATOM 1982 N N . CYS A 1 249 ? -16.009 -3.033 18.939 1.00 86.88 249 CYS A N 1
ATOM 1983 C CA . CYS A 1 249 ? -15.832 -4.336 18.304 1.00 86.88 249 CYS A CA 1
ATOM 1984 C C . CYS A 1 249 ? -17.137 -4.870 17.689 1.00 86.88 249 CYS A C 1
ATOM 1986 O O . CYS A 1 249 ? -17.131 -5.283 16.530 1.00 86.88 249 CYS A O 1
ATOM 1988 N N . SER A 1 250 ? -18.273 -4.800 18.397 1.00 87.88 250 SER A N 1
ATOM 1989 C CA . SER A 1 250 ? -19.565 -5.203 17.820 1.00 87.88 250 SER A CA 1
ATOM 1990 C C . SER A 1 250 ? -19.999 -4.322 16.644 1.00 87.88 250 SER A C 1
ATOM 1992 O O . SER A 1 250 ? -20.509 -4.842 15.655 1.00 87.88 250 SER A O 1
ATOM 1994 N N . THR A 1 251 ? -19.740 -3.011 16.713 1.00 90.38 251 THR A N 1
ATOM 1995 C CA . THR A 1 251 ? -20.072 -2.056 15.637 1.00 90.38 251 THR A CA 1
ATOM 1996 C C . THR A 1 251 ? -19.250 -2.339 14.373 1.00 90.38 251 THR A C 1
ATOM 1998 O O . THR A 1 251 ? -19.787 -2.375 13.264 1.00 90.38 251 THR A O 1
ATOM 2001 N N . ILE A 1 252 ? -17.951 -2.615 14.535 1.00 90.75 252 ILE A N 1
ATOM 2002 C CA . ILE A 1 252 ? -17.061 -3.014 13.436 1.00 90.75 252 ILE A CA 1
ATOM 2003 C C . ILE A 1 252 ? -17.519 -4.350 12.839 1.00 90.75 252 ILE A C 1
ATOM 2005 O O . ILE A 1 252 ? -17.591 -4.474 11.619 1.00 90.75 252 ILE A O 1
ATOM 2009 N N . ALA A 1 253 ? -17.883 -5.332 13.669 1.00 88.56 253 ALA A N 1
ATOM 2010 C CA . ALA A 1 253 ? -18.353 -6.633 13.195 1.00 88.56 253 ALA A CA 1
ATOM 2011 C C . ALA A 1 253 ? -19.614 -6.528 12.313 1.00 88.56 253 ALA A C 1
ATOM 2013 O O . ALA A 1 253 ? -19.690 -7.222 11.299 1.00 88.56 253 ALA A O 1
ATOM 2014 N N . SER A 1 254 ? -20.565 -5.638 12.635 1.00 88.50 254 SER A N 1
ATOM 2015 C CA . SER A 1 254 ? -21.714 -5.369 11.755 1.00 88.50 254 SER A CA 1
ATOM 2016 C C . SER A 1 254 ? -21.307 -4.731 10.422 1.00 88.50 254 SER A C 1
ATOM 2018 O O . SER A 1 254 ? -21.688 -5.239 9.372 1.00 88.50 254 SER A O 1
ATOM 2020 N N . GLU A 1 255 ? -20.467 -3.690 10.432 1.00 89.19 255 GLU A N 1
ATOM 2021 C CA . GLU A 1 255 ? -20.043 -3.005 9.196 1.00 89.19 255 GLU A CA 1
ATOM 2022 C C . GLU A 1 255 ? -19.172 -3.893 8.282 1.00 89.19 255 GLU A C 1
ATOM 2024 O O . GLU A 1 255 ? -19.120 -3.664 7.074 1.00 89.19 255 GLU A O 1
ATOM 2029 N N . VAL A 1 256 ? -18.489 -4.903 8.838 1.00 88.88 256 VAL A N 1
ATOM 2030 C CA . VAL A 1 256 ? -17.724 -5.923 8.090 1.00 88.88 256 VAL A CA 1
ATOM 2031 C C . VAL A 1 256 ? -18.634 -7.003 7.493 1.00 88.88 256 VAL A C 1
ATOM 2033 O O . VAL A 1 256 ? -18.312 -7.560 6.443 1.00 88.88 256 VAL A O 1
ATOM 2036 N N . ALA A 1 257 ? -19.753 -7.323 8.149 1.00 86.25 257 ALA A N 1
ATOM 2037 C CA . ALA A 1 257 ? -20.724 -8.295 7.645 1.00 86.25 257 ALA A CA 1
ATOM 2038 C C . ALA A 1 257 ? -21.525 -7.758 6.442 1.00 86.25 257 ALA A C 1
ATOM 2040 O O . ALA A 1 257 ? -21.969 -8.542 5.596 1.00 86.25 257 ALA A O 1
ATOM 2041 N N . ASP A 1 258 ? -21.678 -6.436 6.341 1.00 88.00 258 ASP A N 1
ATOM 2042 C CA . ASP A 1 258 ? -22.386 -5.768 5.252 1.00 88.00 258 ASP A CA 1
ATOM 2043 C C . ASP A 1 258 ? -21.614 -5.828 3.922 1.00 88.00 258 ASP A C 1
ATOM 2045 O O . ASP A 1 258 ? -20.722 -5.029 3.640 1.00 88.00 258 ASP A O 1
ATOM 2049 N N . LEU A 1 259 ? -22.043 -6.729 3.032 1.00 82.12 259 LEU A N 1
ATOM 2050 C CA . LEU A 1 259 ? -21.490 -6.925 1.678 1.00 82.12 259 LEU A CA 1
ATOM 2051 C C . LEU A 1 259 ? -21.518 -5.672 0.776 1.00 82.12 259 LEU A C 1
ATOM 2053 O O . LEU A 1 259 ? -20.870 -5.659 -0.270 1.00 82.12 259 LEU A O 1
ATOM 2057 N N . ALA A 1 260 ? -22.277 -4.636 1.144 1.00 85.62 260 ALA A N 1
ATOM 2058 C CA . ALA A 1 260 ? -22.312 -3.359 0.433 1.00 85.62 260 ALA A CA 1
ATOM 2059 C C . ALA A 1 260 ? -21.089 -2.467 0.732 1.00 85.62 260 ALA A C 1
ATOM 2061 O O . ALA A 1 260 ? -20.758 -1.588 -0.067 1.00 85.62 260 ALA A O 1
ATOM 2062 N N . ASN A 1 261 ? -20.407 -2.680 1.863 1.00 86.62 261 ASN A N 1
ATOM 2063 C CA . ASN A 1 261 ? -19.241 -1.898 2.258 1.00 86.62 261 ASN A CA 1
ATOM 2064 C C . ASN A 1 261 ? -17.987 -2.375 1.504 1.00 86.62 261 ASN A C 1
ATOM 2066 O O . ASN A 1 261 ? -17.482 -3.476 1.722 1.00 86.62 261 ASN A O 1
ATOM 2070 N N . ARG A 1 262 ? -17.426 -1.521 0.635 1.00 90.69 262 ARG A N 1
ATOM 2071 C CA . ARG A 1 262 ? -16.147 -1.818 -0.031 1.00 90.69 262 ARG A CA 1
ATOM 2072 C C . ARG A 1 262 ? -14.998 -1.728 0.975 1.00 90.69 262 ARG A C 1
ATOM 2074 O O . ARG A 1 262 ? -14.649 -0.640 1.427 1.00 90.69 262 ARG A O 1
ATOM 2081 N N . LEU A 1 263 ? -14.381 -2.870 1.261 1.00 93.38 263 LEU A N 1
ATOM 2082 C CA . LEU A 1 263 ? -13.173 -2.955 2.078 1.00 93.38 263 LEU A CA 1
ATOM 2083 C C . LEU A 1 263 ? -11.908 -2.655 1.262 1.00 93.38 263 LEU A C 1
ATOM 2085 O O . LEU A 1 263 ? -11.835 -2.916 0.055 1.00 93.38 263 LEU A O 1
ATOM 2089 N N . PHE A 1 264 ? -10.885 -2.163 1.955 1.00 95.69 264 PHE A N 1
ATOM 2090 C CA . PHE A 1 264 ? -9.500 -2.136 1.495 1.00 95.69 264 PHE A CA 1
ATOM 2091 C C . PHE A 1 264 ? -8.580 -2.735 2.565 1.00 95.69 264 PHE A C 1
ATOM 2093 O O . PHE A 1 264 ? -8.916 -2.771 3.748 1.00 95.69 264 PHE A O 1
ATOM 2100 N N . ALA A 1 265 ? -7.407 -3.205 2.157 1.00 96.44 265 ALA A N 1
ATOM 2101 C CA . ALA A 1 265 ? -6.400 -3.771 3.044 1.00 96.44 265 ALA A CA 1
ATOM 2102 C C . ALA A 1 265 ? -5.009 -3.207 2.733 1.00 96.44 265 ALA A C 1
ATOM 2104 O O . ALA A 1 265 ? -4.760 -2.691 1.641 1.00 96.44 265 ALA A O 1
ATOM 2105 N N . VAL A 1 266 ? -4.086 -3.333 3.685 1.00 96.69 266 VAL A N 1
ATOM 2106 C CA . VAL A 1 266 ? -2.651 -3.124 3.460 1.00 96.69 266 VAL A CA 1
ATOM 2107 C C . VAL A 1 266 ? -1.946 -4.466 3.603 1.00 96.69 266 VAL A C 1
ATOM 2109 O O . VAL A 1 266 ? -1.962 -5.065 4.677 1.00 96.69 266 VAL A O 1
ATOM 2112 N N . VAL A 1 267 ? -1.339 -4.944 2.518 1.00 96.56 267 VAL A N 1
ATOM 2113 C CA . VAL A 1 267 ? -0.704 -6.268 2.437 1.00 96.56 267 VAL A CA 1
ATOM 2114 C C . VAL A 1 267 ? 0.795 -6.113 2.203 1.00 96.56 267 VAL A C 1
ATOM 2116 O O . VAL A 1 267 ? 1.222 -5.300 1.382 1.00 96.56 267 VAL A O 1
ATOM 2119 N N . TYR A 1 268 ? 1.611 -6.899 2.902 1.00 95.69 268 TYR A N 1
ATOM 2120 C CA . TYR A 1 268 ? 3.062 -6.915 2.731 1.00 95.69 268 TYR A CA 1
ATOM 2121 C C . TYR A 1 268 ? 3.498 -8.048 1.796 1.00 95.69 268 TYR A C 1
ATOM 2123 O O . TYR A 1 268 ? 3.469 -9.224 2.163 1.00 95.69 268 TYR A O 1
ATOM 2131 N N . LEU A 1 269 ? 3.927 -7.682 0.585 1.00 93.75 269 LEU A N 1
ATOM 2132 C CA . LEU A 1 269 ? 4.329 -8.597 -0.484 1.00 93.75 269 LEU A CA 1
ATOM 2133 C C . LEU A 1 269 ? 5.700 -8.210 -1.034 1.00 93.75 269 LEU A C 1
ATOM 2135 O O . LEU A 1 269 ? 5.936 -7.054 -1.385 1.00 93.75 269 LEU A O 1
ATOM 2139 N N . ASN A 1 270 ? 6.586 -9.200 -1.159 1.00 90.31 270 ASN A N 1
ATOM 2140 C CA . ASN A 1 270 ? 7.920 -9.060 -1.747 1.00 90.31 270 ASN A CA 1
ATOM 2141 C C . ASN A 1 270 ? 8.705 -7.823 -1.246 1.00 90.31 270 ASN A C 1
ATOM 2143 O O . ASN A 1 270 ? 9.166 -6.992 -2.025 1.00 90.31 270 ASN A O 1
ATOM 2147 N N . GLY A 1 271 ? 8.786 -7.656 0.078 1.00 91.44 271 GLY A N 1
ATOM 2148 C CA . GLY A 1 271 ? 9.518 -6.552 0.708 1.00 91.44 271 GLY A CA 1
ATOM 2149 C C . GLY A 1 271 ? 8.784 -5.206 0.760 1.00 91.44 271 GLY A C 1
ATOM 2150 O O . GLY A 1 271 ? 9.273 -4.291 1.419 1.00 91.44 271 GLY A O 1
ATOM 2151 N N . ARG A 1 272 ? 7.614 -5.068 0.118 1.00 94.62 272 ARG A N 1
ATOM 2152 C CA . ARG A 1 272 ? 6.867 -3.807 -0.004 1.00 94.62 272 ARG A CA 1
ATOM 2153 C C . ARG A 1 272 ? 5.444 -3.923 0.550 1.00 94.62 272 ARG A C 1
ATOM 2155 O O . ARG A 1 272 ? 4.792 -4.954 0.414 1.00 94.62 272 ARG A O 1
ATOM 2162 N N . GLN A 1 273 ? 4.948 -2.842 1.147 1.00 96.25 273 GLN A N 1
ATOM 2163 C CA . GLN A 1 273 ? 3.538 -2.703 1.520 1.00 96.25 273 GLN A CA 1
ATOM 2164 C C . GLN A 1 273 ? 2.716 -2.181 0.335 1.00 96.25 273 GLN A C 1
ATOM 2166 O O . GLN A 1 273 ? 3.135 -1.252 -0.358 1.00 96.25 273 GLN A O 1
ATOM 2171 N N . TRP A 1 274 ? 1.535 -2.757 0.130 1.00 96.50 274 TRP A N 1
ATOM 2172 C CA . TRP A 1 274 ? 0.590 -2.381 -0.916 1.00 96.50 274 TRP A CA 1
ATOM 2173 C C . TRP A 1 274 ? -0.772 -2.086 -0.292 1.00 96.50 274 TRP A C 1
ATOM 2175 O O . TRP A 1 274 ? -1.315 -2.937 0.410 1.00 96.50 274 TRP A O 1
ATOM 2185 N N . LYS A 1 275 ? -1.333 -0.902 -0.564 1.00 96.19 275 LYS A N 1
ATOM 2186 C CA . LYS A 1 275 ? -2.755 -0.618 -0.328 1.00 96.19 275 LYS A CA 1
ATOM 2187 C C . LYS A 1 275 ? -3.550 -1.255 -1.463 1.00 96.19 275 LYS A C 1
ATOM 2189 O O . LYS A 1 275 ? -3.241 -1.001 -2.624 1.00 96.19 275 LYS A O 1
ATOM 2194 N N . VAL A 1 276 ? -4.536 -2.081 -1.128 1.00 96.88 276 VAL A N 1
ATOM 2195 C CA . VAL A 1 276 ? -5.292 -2.885 -2.094 1.00 96.88 276 VAL A CA 1
ATOM 2196 C C . VAL A 1 276 ? -6.786 -2.817 -1.805 1.00 96.88 276 VAL A C 1
ATOM 2198 O O . VAL A 1 276 ? -7.212 -2.970 -0.661 1.00 96.88 276 VAL A O 1
ATOM 2201 N N . GLY A 1 277 ? -7.592 -2.597 -2.834 1.00 95.81 277 GLY A N 1
ATOM 2202 C CA . GLY A 1 277 ? -9.035 -2.790 -2.822 1.00 95.81 277 GLY A CA 1
ATOM 2203 C C . GLY A 1 277 ? -9.447 -4.025 -3.621 1.00 95.81 277 GLY A C 1
ATOM 2204 O O . GLY A 1 277 ? -8.656 -4.655 -4.325 1.00 95.81 277 GLY A O 1
ATOM 2205 N N . GLN A 1 278 ? -10.730 -4.370 -3.532 1.00 94.31 278 GLN A N 1
ATOM 2206 C CA . GLN A 1 278 ? -11.314 -5.410 -4.377 1.00 94.31 278 GLN A CA 1
ATOM 2207 C C . GLN A 1 278 ? -11.173 -5.054 -5.870 1.00 94.31 278 GLN A C 1
ATOM 2209 O O . GLN A 1 278 ? -11.461 -3.917 -6.245 1.00 94.31 278 GLN A O 1
ATOM 2214 N N . ASN A 1 279 ? -10.815 -6.035 -6.706 1.00 95.44 279 ASN A N 1
ATOM 2215 C CA . ASN A 1 279 ? -10.576 -5.936 -8.155 1.00 95.44 279 ASN A CA 1
ATOM 2216 C C . ASN A 1 279 ? -9.329 -5.155 -8.609 1.00 95.44 279 ASN A C 1
ATOM 2218 O O . ASN A 1 279 ? -9.115 -5.048 -9.818 1.00 95.44 279 ASN A O 1
ATOM 2222 N N . ASP A 1 280 ? -8.487 -4.676 -7.693 1.00 96.44 280 ASP A N 1
ATOM 2223 C CA . ASP A 1 280 ? -7.274 -3.934 -8.050 1.00 96.44 280 ASP A CA 1
ATOM 2224 C C . ASP A 1 280 ? -6.180 -4.845 -8.645 1.00 96.44 280 ASP A C 1
ATOM 2226 O O . ASP A 1 280 ? -6.126 -6.051 -8.377 1.00 96.44 280 ASP A O 1
ATOM 2230 N N . LEU A 1 281 ? -5.285 -4.251 -9.444 1.00 96.50 281 LEU A N 1
ATOM 2231 C CA . LEU A 1 281 ? -4.136 -4.911 -10.071 1.00 96.50 281 LEU A CA 1
ATOM 2232 C C . LEU A 1 281 ? -2.822 -4.478 -9.406 1.00 96.50 281 LEU A C 1
ATOM 2234 O O . LEU A 1 281 ? -2.594 -3.293 -9.174 1.00 96.50 281 LEU A O 1
ATOM 2238 N N . ILE A 1 282 ? -1.938 -5.440 -9.142 1.00 95.62 282 ILE A N 1
ATOM 2239 C CA . ILE A 1 282 ? -0.649 -5.242 -8.468 1.00 95.62 282 ILE A CA 1
ATOM 2240 C C . ILE A 1 282 ? 0.460 -5.837 -9.331 1.00 95.62 282 ILE A C 1
ATOM 2242 O O . ILE A 1 282 ? 0.479 -7.041 -9.579 1.00 95.62 282 ILE A O 1
ATOM 2246 N N . ALA A 1 283 ? 1.421 -5.011 -9.741 1.00 94.12 283 ALA A N 1
ATOM 2247 C CA . ALA A 1 283 ? 2.623 -5.466 -10.432 1.00 94.12 283 ALA A CA 1
ATOM 2248 C C . ALA A 1 283 ? 3.733 -5.783 -9.414 1.00 94.12 283 ALA A C 1
ATOM 2250 O O . ALA A 1 283 ? 4.374 -4.880 -8.868 1.00 94.12 283 ALA A O 1
ATOM 2251 N N . LEU A 1 284 ? 3.967 -7.070 -9.156 1.00 94.56 284 LEU A N 1
ATOM 2252 C CA . LEU A 1 284 ? 5.077 -7.539 -8.329 1.00 94.56 284 LEU A CA 1
ATOM 2253 C C . LEU A 1 284 ? 6.348 -7.670 -9.169 1.00 94.56 284 LEU A C 1
ATOM 2255 O O . LEU A 1 284 ? 6.314 -8.225 -10.266 1.00 94.56 284 LEU A O 1
ATOM 2259 N N . ARG A 1 285 ? 7.478 -7.204 -8.627 1.00 92.12 285 ARG A N 1
ATOM 2260 C CA . ARG A 1 285 ? 8.803 -7.472 -9.201 1.00 92.12 285 ARG A CA 1
ATOM 2261 C C . ARG A 1 285 ? 9.197 -8.927 -8.983 1.00 92.12 285 ARG A C 1
ATOM 2263 O O . ARG A 1 285 ? 8.917 -9.482 -7.920 1.00 92.12 285 ARG A O 1
ATOM 2270 N N . GLY A 1 286 ? 9.892 -9.500 -9.953 1.00 89.94 286 GLY A N 1
ATOM 2271 C CA . GLY A 1 286 ? 10.334 -10.885 -9.945 1.00 89.94 286 GLY A CA 1
ATOM 2272 C C . GLY A 1 286 ? 9.275 -11.880 -10.426 1.00 89.94 286 GLY A C 1
ATOM 2273 O O . GLY A 1 286 ? 8.079 -11.597 -10.551 1.00 89.94 286 GLY A O 1
ATOM 2274 N N . ASN A 1 287 ? 9.756 -13.090 -10.686 1.00 88.88 287 ASN A N 1
ATOM 2275 C CA . ASN A 1 287 ? 8.975 -14.214 -11.177 1.00 88.88 287 ASN A CA 1
ATOM 2276 C C . ASN A 1 287 ? 8.557 -15.110 -10.012 1.00 88.88 287 ASN A C 1
ATOM 2278 O O . ASN A 1 287 ? 9.383 -15.746 -9.358 1.00 88.88 287 ASN A O 1
ATOM 2282 N N . LEU A 1 288 ? 7.255 -15.132 -9.737 1.00 88.81 288 LEU A N 1
ATOM 2283 C CA . LEU A 1 288 ? 6.666 -15.981 -8.707 1.00 88.81 288 LEU A CA 1
ATOM 2284 C C . LEU A 1 288 ? 6.470 -17.401 -9.280 1.00 88.81 288 LEU A C 1
ATOM 2286 O O . LEU A 1 288 ? 5.962 -17.504 -10.396 1.00 88.81 288 LEU A O 1
ATOM 2290 N N . PRO A 1 289 ? 6.821 -18.502 -8.587 1.00 90.81 289 PRO A N 1
ATOM 2291 C CA . PRO A 1 289 ? 6.841 -19.863 -9.153 1.00 90.81 289 PRO A CA 1
ATOM 2292 C C . PRO A 1 289 ? 5.443 -20.509 -9.279 1.00 90.81 289 PRO A C 1
ATOM 2294 O O . PRO A 1 289 ? 5.246 -21.664 -8.923 1.00 90.81 289 PRO A O 1
ATOM 2297 N N . LEU A 1 290 ? 4.473 -19.743 -9.779 1.00 92.62 290 LEU A N 1
ATOM 2298 C CA . LEU A 1 290 ? 3.058 -20.081 -9.928 1.00 92.62 290 LEU A CA 1
ATOM 2299 C C . LEU A 1 290 ? 2.623 -19.945 -11.393 1.00 92.62 290 LEU A C 1
ATOM 2301 O O . LEU A 1 290 ? 3.251 -19.214 -12.172 1.00 92.62 290 LEU A O 1
ATOM 2305 N N . ALA A 1 291 ? 1.557 -20.641 -11.775 1.00 94.06 291 ALA A N 1
ATOM 2306 C CA . ALA A 1 291 ? 0.992 -20.577 -13.118 1.00 94.06 291 ALA A CA 1
ATOM 2307 C C . ALA A 1 291 ? 0.093 -19.340 -13.308 1.00 94.06 291 ALA A C 1
ATOM 2309 O O . ALA A 1 291 ? -0.457 -18.781 -12.360 1.00 94.06 291 ALA A O 1
ATOM 2310 N N . VAL A 1 292 ? -0.089 -18.915 -14.561 1.00 95.50 292 VAL A N 1
ATOM 2311 C CA . VAL A 1 292 ? -1.101 -17.901 -14.898 1.00 95.50 292 VAL A CA 1
ATOM 2312 C C . VAL A 1 292 ? -2.498 -18.492 -14.669 1.00 95.50 292 VAL A C 1
ATOM 2314 O O . VAL A 1 292 ? -2.762 -19.628 -15.057 1.00 95.50 292 VAL A O 1
ATOM 2317 N N . GLY A 1 293 ? -3.382 -17.730 -14.023 1.00 95.62 293 GLY A N 1
ATOM 2318 C CA . GLY A 1 293 ? -4.712 -18.164 -13.582 1.00 95.62 293 GLY A CA 1
ATOM 2319 C C . GLY A 1 293 ? -4.757 -18.802 -12.186 1.00 95.62 293 GLY A C 1
ATOM 2320 O O . GLY A 1 293 ? -5.845 -19.083 -11.686 1.00 95.62 293 GLY A O 1
ATOM 2321 N N . GLU A 1 294 ? -3.613 -19.016 -11.530 1.00 96.25 294 GLU A N 1
ATOM 2322 C CA . GLU A 1 294 ? -3.557 -19.631 -10.200 1.00 96.25 294 GLU A CA 1
ATOM 2323 C C . GLU A 1 294 ? -4.054 -18.676 -9.095 1.00 96.25 294 GLU A C 1
ATOM 2325 O O . GLU A 1 294 ? -3.814 -17.465 -9.147 1.00 96.25 294 GLU A O 1
ATOM 2330 N N . ARG A 1 295 ? -4.764 -19.221 -8.093 1.00 96.06 295 ARG A N 1
ATOM 2331 C CA . ARG A 1 295 ? -5.287 -18.480 -6.930 1.00 96.06 295 ARG A CA 1
ATOM 2332 C C . ARG A 1 295 ? -4.306 -18.548 -5.763 1.00 96.06 295 ARG A C 1
ATOM 2334 O O . ARG A 1 295 ? -3.873 -19.629 -5.383 1.00 96.06 295 ARG A O 1
ATOM 2341 N N . ILE A 1 296 ? -4.033 -17.401 -5.152 1.00 95.06 296 ILE A N 1
ATOM 2342 C CA . ILE A 1 296 ? -3.091 -17.229 -4.042 1.00 95.06 296 ILE A CA 1
ATOM 2343 C C . ILE A 1 296 ? -3.838 -16.638 -2.847 1.00 95.06 296 ILE A C 1
ATOM 2345 O O . ILE A 1 296 ? -4.672 -15.748 -3.018 1.00 95.06 296 ILE A O 1
ATOM 2349 N N . LYS A 1 297 ? -3.508 -17.089 -1.634 1.00 94.94 297 LYS A N 1
ATOM 2350 C CA . LYS A 1 297 ? -3.923 -16.437 -0.387 1.00 94.94 297 LYS A CA 1
ATOM 2351 C C . LYS A 1 297 ? -2.770 -15.618 0.173 1.00 94.94 297 LYS A C 1
ATOM 2353 O O . LYS A 1 297 ? -1.642 -16.097 0.246 1.00 94.94 297 LYS A O 1
ATOM 2358 N N . LEU A 1 298 ? -3.056 -14.376 0.538 1.00 94.69 298 LEU A N 1
ATOM 2359 C CA . LEU A 1 298 ? -2.090 -13.435 1.082 1.00 94.69 298 LEU A CA 1
ATOM 2360 C C . LEU A 1 298 ? -2.377 -13.274 2.578 1.00 94.69 298 LEU A C 1
ATOM 2362 O O . LEU A 1 298 ? -3.372 -12.660 2.962 1.00 94.69 298 LEU A O 1
ATOM 2366 N N . GLU A 1 299 ? -1.516 -13.870 3.400 1.00 92.94 299 GLU A N 1
ATOM 2367 C CA . GLU A 1 299 ? -1.670 -13.950 4.864 1.00 92.94 299 GLU A CA 1
ATOM 2368 C C . GLU A 1 299 ? -1.096 -12.721 5.586 1.00 92.94 299 GLU A C 1
ATOM 2370 O O . GLU A 1 299 ? -1.554 -12.339 6.655 1.00 92.94 299 GLU A O 1
ATOM 2375 N N . LYS A 1 300 ? -0.085 -12.062 5.003 1.00 94.62 300 LYS A N 1
ATOM 2376 C CA . LYS A 1 300 ? 0.627 -10.937 5.635 1.00 94.62 300 LYS A CA 1
ATOM 2377 C C . LYS A 1 300 ? -0.126 -9.619 5.456 1.00 94.62 300 LYS A C 1
ATOM 2379 O O . LYS A 1 300 ? 0.322 -8.728 4.730 1.00 94.62 300 LYS A O 1
ATOM 2384 N N . VAL A 1 301 ? -1.277 -9.514 6.113 1.00 95.38 301 VAL A N 1
ATOM 2385 C CA . VAL A 1 301 ? -2.108 -8.306 6.172 1.00 95.38 301 VAL A CA 1
ATOM 2386 C C . VAL A 1 301 ? -1.750 -7.494 7.419 1.00 95.38 301 VAL A C 1
ATOM 2388 O O . VAL A 1 301 ? -1.651 -8.038 8.515 1.00 95.38 301 VAL A O 1
ATOM 2391 N N . LEU A 1 302 ? -1.529 -6.189 7.250 1.00 95.06 302 LEU A N 1
ATOM 2392 C CA . LEU A 1 302 ? -1.159 -5.257 8.325 1.00 95.06 302 LEU A CA 1
ATOM 2393 C C . LEU A 1 302 ? -2.355 -4.427 8.801 1.00 95.06 302 LEU A C 1
ATOM 2395 O O . LEU A 1 302 ? -2.397 -4.001 9.949 1.00 95.06 302 LEU A O 1
ATOM 2399 N N . MET A 1 303 ? -3.307 -4.155 7.910 1.00 94.19 303 MET A N 1
ATOM 2400 C CA . MET A 1 303 ? -4.452 -3.286 8.171 1.00 94.19 303 MET A CA 1
ATOM 2401 C C . MET A 1 303 ? -5.631 -3.700 7.289 1.00 94.19 303 MET A C 1
ATOM 2403 O O . MET A 1 303 ? -5.428 -4.071 6.130 1.00 94.19 303 MET A O 1
ATOM 2407 N N . VAL A 1 304 ? -6.850 -3.563 7.809 1.00 94.69 304 VAL A N 1
ATOM 2408 C CA . VAL A 1 304 ? -8.100 -3.549 7.033 1.00 94.69 304 VAL A CA 1
ATOM 2409 C C . VAL A 1 304 ? -8.853 -2.259 7.334 1.00 94.69 304 VAL A C 1
ATOM 2411 O O . VAL A 1 304 ? -8.914 -1.832 8.484 1.00 94.69 304 VAL A O 1
ATOM 2414 N N . GLY A 1 305 ? -9.441 -1.642 6.314 1.00 93.75 305 GLY A N 1
ATOM 2415 C CA . GLY A 1 305 ? -10.308 -0.479 6.460 1.00 93.75 305 GLY A CA 1
ATOM 2416 C C . GLY A 1 305 ? -11.610 -0.634 5.683 1.00 93.75 305 GLY A C 1
ATOM 2417 O O . GLY A 1 305 ? -11.641 -1.212 4.594 1.00 93.75 305 GLY A O 1
ATOM 2418 N N . GLY A 1 306 ? -12.680 -0.098 6.260 1.00 91.81 306 GLY A N 1
ATOM 2419 C CA . GLY A 1 306 ? -13.950 0.161 5.591 1.00 91.81 306 GLY A CA 1
ATOM 2420 C C . GLY A 1 306 ? -14.193 1.665 5.452 1.00 91.81 306 GLY A C 1
ATOM 2421 O O . GLY A 1 306 ? -13.277 2.476 5.567 1.00 91.81 306 GLY A O 1
ATOM 2422 N N . SER A 1 307 ? -15.450 2.044 5.232 1.00 91.19 307 SER A N 1
ATOM 2423 C CA . SER A 1 307 ? -15.892 3.444 5.158 1.00 91.19 307 SER A CA 1
ATOM 2424 C C . SER A 1 307 ? -15.904 4.151 6.521 1.00 91.19 307 SER A C 1
ATOM 2426 O O . SER A 1 307 ? -15.592 5.336 6.594 1.00 91.19 307 SER A O 1
ATOM 2428 N N . LYS A 1 308 ? -16.259 3.427 7.592 1.00 91.94 308 LYS A N 1
ATOM 2429 C CA . LYS A 1 308 ? -16.450 3.965 8.955 1.00 91.94 308 LYS A CA 1
ATOM 2430 C C . LYS A 1 308 ? -15.474 3.416 10.002 1.00 91.94 308 LYS A C 1
ATOM 2432 O O . LYS A 1 308 ? -15.550 3.805 11.161 1.00 91.94 308 LYS A O 1
ATOM 2437 N N . PHE A 1 309 ? -14.594 2.485 9.631 1.00 92.38 309 PHE A N 1
ATOM 2438 C CA . PHE A 1 309 ? -13.704 1.809 10.577 1.00 92.38 309 PHE A CA 1
ATOM 2439 C C . PHE A 1 309 ? -12.337 1.494 9.969 1.00 92.38 309 PHE A C 1
ATOM 2441 O O . PHE A 1 309 ? -12.191 1.330 8.756 1.00 92.38 309 PHE A O 1
ATOM 2448 N N . SER A 1 310 ? -11.345 1.336 10.842 1.00 93.38 310 SER A N 1
ATOM 2449 C CA . SER A 1 310 ? -10.022 0.819 10.502 1.00 93.38 310 SER A CA 1
ATOM 2450 C C . SER A 1 310 ? -9.514 -0.095 11.614 1.00 93.38 310 SER A C 1
ATOM 2452 O O . SER A 1 310 ? -9.688 0.196 12.795 1.00 93.38 310 SER A O 1
ATOM 2454 N N . VAL A 1 311 ? -8.913 -1.218 11.231 1.00 92.31 311 VAL A N 1
ATOM 2455 C CA . VAL A 1 311 ? -8.304 -2.195 12.137 1.00 92.31 311 VAL A CA 1
ATOM 2456 C C . VAL A 1 311 ? -6.838 -2.335 11.751 1.00 92.31 311 VAL A C 1
ATOM 2458 O O . VAL A 1 311 ? -6.525 -2.605 10.590 1.00 92.31 311 VAL A O 1
ATOM 2461 N N . PHE A 1 312 ? -5.947 -2.154 12.723 1.00 93.12 312 PHE A N 1
ATOM 2462 C CA . PHE A 1 312 ? -4.498 -2.242 12.556 1.00 93.12 312 PHE A CA 1
ATOM 2463 C C . PHE A 1 312 ? -3.941 -3.445 13.318 1.00 93.12 312 PHE A C 1
ATOM 2465 O O . PHE A 1 312 ? -4.281 -3.671 14.479 1.00 93.12 312 PHE A O 1
ATOM 2472 N N . GLY A 1 313 ? -3.068 -4.204 12.663 1.00 89.06 313 GLY A N 1
ATOM 2473 C CA . GLY A 1 313 ? -2.342 -5.321 13.252 1.00 89.06 313 GLY A CA 1
ATOM 2474 C C . GLY A 1 313 ? -1.185 -4.873 14.140 1.00 89.06 313 GLY A C 1
ATOM 2475 O O . GLY A 1 313 ? -0.649 -3.773 14.000 1.00 89.06 313 GLY A O 1
ATOM 2476 N N . ARG A 1 314 ? -0.760 -5.758 15.046 1.00 86.88 314 ARG A N 1
ATOM 2477 C CA . ARG A 1 314 ? 0.389 -5.536 15.940 1.00 86.88 314 ARG A CA 1
ATOM 2478 C C . ARG A 1 314 ? 1.355 -6.732 15.898 1.00 86.88 314 ARG A C 1
ATOM 2480 O O . ARG A 1 314 ? 1.392 -7.501 16.854 1.00 86.88 314 ARG A O 1
ATOM 2487 N N . PRO A 1 315 ? 2.155 -6.913 14.824 1.00 88.62 315 PRO A N 1
ATOM 2488 C CA . PRO A 1 315 ? 2.244 -6.095 13.604 1.00 88.62 315 PRO A CA 1
ATOM 2489 C C . PRO A 1 315 ? 1.379 -6.594 12.428 1.00 88.62 315 PRO A C 1
ATOM 2491 O O . PRO A 1 315 ? 1.323 -5.928 11.397 1.00 88.62 315 PRO A O 1
ATOM 2494 N N . LEU A 1 316 ? 0.743 -7.763 12.550 1.00 91.75 316 LEU A N 1
ATOM 2495 C CA . LEU A 1 316 ? -0.096 -8.392 11.520 1.00 91.75 316 LEU A CA 1
ATOM 2496 C C . LEU A 1 316 ? -1.524 -8.625 12.043 1.00 91.75 316 LEU A C 1
ATOM 2498 O O . LEU A 1 316 ? -1.780 -8.463 13.239 1.00 91.75 316 LEU A O 1
ATOM 2502 N N . LEU A 1 317 ? -2.443 -8.963 11.136 1.00 90.69 317 LEU A N 1
ATOM 2503 C CA . LEU A 1 317 ? -3.821 -9.373 11.419 1.00 90.69 317 LEU A CA 1
ATOM 2504 C C . LEU A 1 317 ? -4.036 -10.829 10.988 1.00 90.69 317 LEU A C 1
ATOM 2506 O O . LEU A 1 317 ? -4.222 -11.097 9.804 1.00 90.69 317 LEU A O 1
ATOM 2510 N N . ASP A 1 318 ? -4.061 -11.753 11.949 1.00 85.62 318 ASP A N 1
ATOM 2511 C CA . ASP A 1 318 ? -4.123 -13.197 11.667 1.00 85.62 318 ASP A CA 1
ATOM 2512 C C . ASP A 1 318 ? -5.482 -13.649 11.095 1.00 85.62 318 ASP A C 1
ATOM 2514 O O . ASP A 1 318 ? -5.553 -14.568 10.281 1.00 85.62 318 ASP A O 1
ATOM 2518 N N . SER A 1 319 ? -6.577 -12.980 11.475 1.00 86.88 319 SER A N 1
ATOM 2519 C CA . SER A 1 319 ? -7.943 -13.335 11.056 1.00 86.88 319 SER A CA 1
ATOM 2520 C C . SER A 1 319 ? -8.337 -12.877 9.644 1.00 86.88 319 SER A C 1
ATOM 2522 O O . SER A 1 319 ? -9.485 -13.078 9.234 1.00 86.88 319 SER A O 1
ATOM 2524 N N . VAL A 1 320 ? -7.442 -12.207 8.911 1.00 91.75 320 VAL A N 1
ATOM 2525 C CA . VAL A 1 320 ? -7.747 -11.604 7.605 1.00 91.75 320 VAL A CA 1
ATOM 2526 C C . VAL A 1 320 ? -6.980 -12.317 6.505 1.00 91.75 320 VAL A C 1
ATOM 2528 O O . VAL A 1 320 ? -5.765 -12.460 6.564 1.00 91.75 320 VAL A O 1
ATOM 2531 N N . THR A 1 321 ? -7.684 -12.692 5.438 1.00 92.94 321 THR A N 1
ATOM 2532 C CA . THR A 1 321 ? -7.058 -13.255 4.237 1.00 92.94 321 THR A CA 1
ATOM 2533 C C . THR A 1 321 ? -7.481 -12.475 3.001 1.00 92.94 321 THR A C 1
ATOM 2535 O O . THR A 1 321 ? -8.664 -12.207 2.791 1.00 92.94 321 THR A O 1
ATOM 2538 N N . VAL A 1 322 ? -6.511 -12.102 2.164 1.00 96.00 322 VAL A N 1
ATOM 2539 C CA . VAL A 1 322 ? -6.780 -11.491 0.854 1.00 96.00 322 VAL A CA 1
ATOM 2540 C C . VAL A 1 322 ? -6.538 -12.538 -0.223 1.00 96.00 322 VAL A C 1
ATOM 2542 O O . VAL A 1 322 ? -5.461 -13.131 -0.282 1.00 96.00 322 VAL A O 1
ATOM 2545 N N . GLU A 1 323 ? -7.530 -12.780 -1.077 1.00 96.31 323 GLU A N 1
ATOM 2546 C CA . GLU A 1 323 ? -7.393 -13.717 -2.191 1.00 96.31 323 GLU A CA 1
ATOM 2547 C C . GLU A 1 323 ? -7.032 -12.983 -3.482 1.00 96.31 323 GLU A C 1
ATOM 2549 O O . GLU A 1 323 ? -7.689 -12.015 -3.871 1.00 96.31 323 GLU A O 1
ATOM 2554 N N . ALA A 1 324 ? -6.009 -13.476 -4.176 1.00 96.94 324 ALA A N 1
ATOM 2555 C CA . ALA A 1 324 ? -5.510 -12.923 -5.428 1.00 96.94 324 ALA A CA 1
ATOM 2556 C C . ALA A 1 324 ? -5.442 -13.988 -6.535 1.00 96.94 324 ALA A C 1
ATOM 2558 O O . ALA A 1 324 ? -5.407 -15.186 -6.258 1.00 96.94 324 ALA A O 1
ATOM 2559 N N . THR A 1 325 ? -5.396 -13.558 -7.794 1.00 97.06 325 THR A N 1
ATOM 2560 C CA . THR A 1 325 ? -5.123 -14.404 -8.967 1.00 97.06 325 THR A CA 1
ATOM 2561 C C . THR A 1 325 ? -3.934 -13.884 -9.758 1.00 97.06 325 THR A C 1
ATOM 2563 O O . THR A 1 325 ? -3.775 -12.674 -9.905 1.00 97.06 325 THR A O 1
ATOM 2566 N N . VAL A 1 326 ? -3.108 -14.783 -10.297 1.00 97.25 326 VAL A N 1
ATOM 2567 C CA . VAL A 1 326 ? -2.068 -14.416 -11.273 1.00 97.25 326 VAL A CA 1
ATOM 2568 C C . VAL A 1 326 ? -2.740 -14.121 -12.614 1.00 97.25 326 VAL A C 1
ATOM 2570 O O . VAL A 1 326 ? -3.298 -15.028 -13.227 1.00 97.25 326 VAL A O 1
ATOM 2573 N N . VAL A 1 327 ? -2.692 -12.872 -13.081 1.00 96.50 327 VAL A N 1
ATOM 2574 C CA . VAL A 1 327 ? -3.284 -12.466 -14.370 1.00 96.50 327 VAL A CA 1
ATOM 2575 C C . VAL A 1 327 ? -2.323 -12.730 -15.517 1.00 96.50 327 VAL A C 1
ATOM 2577 O O . VAL A 1 327 ? -2.709 -13.308 -16.527 1.00 96.50 327 VAL A O 1
ATOM 2580 N N . GLU A 1 328 ? -1.070 -12.315 -15.358 1.00 95.06 328 GLU A N 1
ATOM 2581 C CA . GLU A 1 328 ? -0.036 -12.473 -16.373 1.00 95.06 328 GLU A CA 1
ATOM 2582 C C . GLU A 1 328 ? 1.364 -12.444 -15.754 1.00 95.06 328 GLU A C 1
ATOM 2584 O O . GLU A 1 328 ? 1.581 -11.968 -14.634 1.00 95.06 328 GLU A O 1
ATOM 2589 N N . LYS A 1 329 ? 2.326 -12.948 -16.527 1.00 95.12 329 LYS A N 1
ATOM 2590 C CA . LYS A 1 329 ? 3.754 -12.747 -16.307 1.00 95.12 329 LYS A CA 1
ATOM 2591 C C . LYS A 1 329 ? 4.300 -12.001 -17.509 1.00 95.12 329 LYS A C 1
ATOM 2593 O O . LYS A 1 329 ? 4.119 -12.443 -18.640 1.00 95.12 329 LYS A O 1
ATOM 2598 N N . THR A 1 330 ? 4.936 -10.874 -17.247 1.00 94.12 330 THR A N 1
ATOM 2599 C CA . THR A 1 330 ? 5.449 -9.950 -18.256 1.00 94.12 330 THR A CA 1
ATOM 2600 C C . THR A 1 330 ? 6.860 -9.512 -17.865 1.00 94.12 330 THR A C 1
ATOM 2602 O O . THR A 1 330 ? 7.407 -9.963 -16.857 1.00 94.12 330 THR A O 1
ATOM 2605 N N . THR A 1 331 ? 7.479 -8.644 -18.650 1.00 93.19 331 THR A N 1
ATOM 2606 C CA . THR A 1 331 ? 8.790 -8.058 -18.343 1.00 93.19 331 THR A CA 1
ATOM 2607 C C . THR A 1 331 ? 8.648 -6.540 -18.350 1.00 93.19 331 THR A C 1
ATOM 2609 O O . THR A 1 331 ? 7.835 -6.001 -19.104 1.00 93.19 331 THR A O 1
ATOM 2612 N N . THR A 1 332 ? 9.403 -5.825 -17.512 1.00 93.50 332 THR A N 1
ATOM 2613 C CA . THR A 1 332 ? 9.438 -4.360 -17.593 1.00 93.50 332 THR A CA 1
ATOM 2614 C C . THR A 1 332 ? 9.902 -3.911 -18.977 1.00 93.50 332 THR A C 1
ATOM 2616 O O . THR A 1 332 ? 10.694 -4.592 -19.641 1.00 93.50 332 THR A O 1
ATOM 2619 N N . TYR A 1 333 ? 9.429 -2.733 -19.399 1.00 92.88 333 TYR A N 1
ATOM 2620 C CA . TYR A 1 333 ? 9.958 -2.061 -20.583 1.00 92.88 333 TYR A CA 1
ATOM 2621 C C . TYR A 1 333 ? 11.500 -2.041 -20.516 1.00 92.88 333 TYR A C 1
ATOM 2623 O O . TYR A 1 333 ? 12.041 -1.773 -19.441 1.00 92.88 333 TYR A O 1
ATOM 2631 N N . PRO A 1 334 ? 12.220 -2.356 -21.610 1.00 92.12 334 PRO A N 1
ATOM 2632 C CA . PRO A 1 334 ? 13.667 -2.537 -21.571 1.00 92.12 334 PRO A CA 1
ATOM 2633 C C . PRO A 1 334 ? 14.398 -1.226 -21.259 1.00 92.12 334 PRO A C 1
ATOM 2635 O O . PRO A 1 334 ? 14.710 -0.426 -22.141 1.00 92.12 334 PRO A O 1
ATOM 2638 N N . GLU A 1 335 ? 14.705 -1.031 -19.980 1.00 91.12 335 GLU A N 1
ATOM 2639 C CA . GLU A 1 335 ? 15.562 0.044 -19.497 1.00 91.12 335 GLU A CA 1
ATOM 2640 C C . GLU A 1 335 ? 17.043 -0.306 -19.677 1.00 91.12 335 GLU A C 1
ATOM 2642 O O . GLU A 1 335 ? 17.450 -1.474 -19.669 1.00 91.12 335 GLU A O 1
ATOM 2647 N N . LEU A 1 336 ? 17.870 0.727 -19.840 1.00 91.94 336 LEU A N 1
ATOM 2648 C CA . LEU A 1 336 ? 19.296 0.592 -20.104 1.00 91.94 336 LEU A CA 1
ATOM 2649 C C . LEU A 1 336 ? 20.115 1.423 -19.119 1.00 91.94 336 LEU A C 1
ATOM 2651 O O . LEU A 1 336 ? 20.012 2.649 -19.104 1.00 91.94 336 LEU A O 1
ATOM 2655 N N . ARG A 1 337 ? 21.004 0.770 -18.364 1.00 90.00 337 ARG A N 1
ATOM 2656 C CA . ARG A 1 337 ? 22.029 1.465 -17.581 1.00 90.00 337 ARG A CA 1
ATOM 2657 C C . ARG A 1 337 ? 23.300 1.636 -18.403 1.00 90.00 337 ARG A C 1
ATOM 2659 O O . ARG A 1 337 ? 23.911 0.661 -18.849 1.00 90.00 337 ARG A O 1
ATOM 2666 N N . TYR A 1 338 ? 23.709 2.892 -18.555 1.00 86.12 338 TYR A N 1
ATOM 2667 C CA . TYR A 1 338 ? 24.969 3.289 -19.170 1.00 86.12 338 TYR A CA 1
ATOM 2668 C C . TYR A 1 338 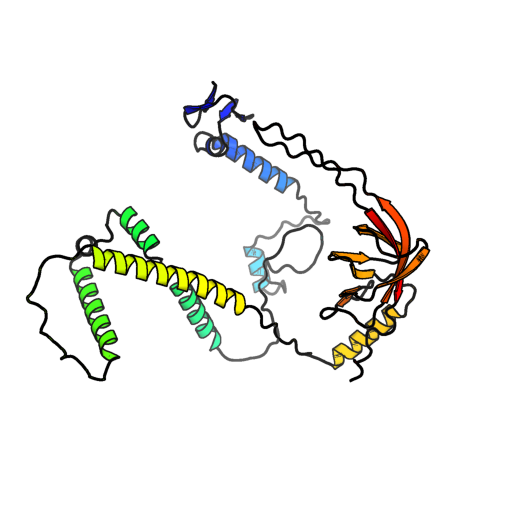? 25.793 4.132 -18.189 1.00 86.12 338 TYR A C 1
ATOM 2670 O O . TYR A 1 338 ? 25.498 5.302 -17.942 1.00 86.12 338 TYR A O 1
ATOM 2678 N N . ASP A 1 339 ? 26.850 3.528 -17.647 1.00 84.94 339 ASP A N 1
ATOM 2679 C CA . ASP A 1 339 ? 27.702 4.143 -16.629 1.00 84.94 339 ASP A CA 1
ATOM 2680 C C . ASP A 1 339 ? 28.877 4.896 -17.290 1.00 84.94 339 ASP A C 1
ATOM 2682 O O . ASP A 1 339 ? 29.888 4.311 -17.696 1.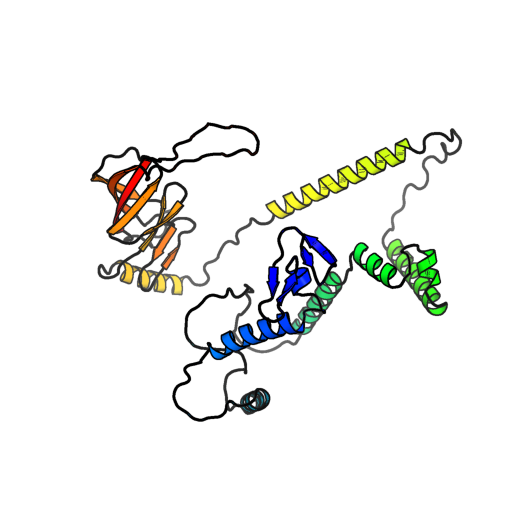00 84.94 339 ASP A O 1
ATOM 2686 N N . ARG A 1 340 ? 28.751 6.226 -17.421 1.00 82.81 340 ARG A N 1
ATOM 2687 C CA . ARG A 1 340 ? 29.754 7.085 -18.078 1.00 82.81 340 ARG A CA 1
ATOM 2688 C C . ARG A 1 340 ? 30.796 7.633 -17.099 1.00 82.81 340 ARG A C 1
ATOM 2690 O O . ARG A 1 340 ? 30.607 8.699 -16.515 1.00 82.81 340 ARG A O 1
ATOM 2697 N N . ASN A 1 341 ? 31.955 6.983 -17.025 1.00 83.25 341 ASN A N 1
ATOM 2698 C CA . ASN A 1 341 ? 33.120 7.530 -16.325 1.00 83.25 341 ASN A CA 1
ATOM 2699 C C . ASN A 1 341 ? 33.845 8.592 -17.168 1.00 83.25 341 ASN A C 1
ATOM 2701 O O . ASN A 1 341 ? 34.210 8.356 -18.320 1.00 83.25 341 ASN A O 1
ATOM 2705 N N . ASN A 1 342 ? 34.079 9.771 -16.589 1.00 78.88 342 ASN A N 1
ATOM 2706 C CA . ASN A 1 342 ? 34.715 10.875 -17.305 1.00 78.88 342 ASN A CA 1
ATOM 2707 C C . ASN A 1 342 ? 36.178 10.523 -17.651 1.00 78.88 342 ASN A C 1
ATOM 2709 O O . ASN A 1 342 ? 36.909 10.024 -16.799 1.00 78.88 342 ASN A O 1
ATOM 2713 N N . HIS A 1 343 ? 36.599 10.763 -18.896 1.00 77.38 343 HIS A N 1
ATOM 2714 C CA . HIS A 1 343 ? 37.917 10.385 -19.449 1.00 77.38 343 HIS A CA 1
ATOM 2715 C C . HIS A 1 343 ? 38.259 8.874 -19.482 1.00 77.38 343 HIS A C 1
ATOM 2717 O O . HIS A 1 343 ? 39.379 8.519 -19.844 1.00 77.38 343 HIS A O 1
ATOM 2723 N N . ARG A 1 344 ? 37.317 7.960 -19.190 1.00 79.00 344 ARG A N 1
ATOM 2724 C CA . ARG A 1 344 ? 37.511 6.507 -19.365 1.00 79.00 344 ARG A CA 1
ATOM 2725 C C . ARG A 1 344 ? 36.409 5.926 -20.245 1.00 79.00 344 ARG A C 1
ATOM 2727 O O . ARG A 1 344 ? 35.247 5.915 -19.855 1.00 79.00 344 ARG A O 1
ATOM 2734 N N . HIS A 1 345 ? 36.773 5.380 -21.407 1.00 73.44 345 HIS A N 1
ATOM 2735 C CA . HIS A 1 345 ? 35.830 4.733 -22.329 1.00 73.44 345 HIS A CA 1
ATOM 2736 C C . HIS A 1 345 ? 35.304 3.394 -21.781 1.00 73.44 345 HIS A C 1
ATOM 2738 O O . HIS A 1 345 ? 35.714 2.317 -22.213 1.00 73.44 345 HIS A O 1
ATOM 2744 N N . VAL A 1 346 ? 34.373 3.461 -20.830 1.00 74.44 346 VAL A N 1
ATOM 2745 C CA . VAL A 1 346 ? 33.562 2.318 -20.402 1.00 74.44 346 VAL A CA 1
ATOM 2746 C C . VAL A 1 346 ? 32.503 2.056 -21.476 1.00 74.44 346 VAL A C 1
ATOM 2748 O O . VAL A 1 346 ? 31.742 2.950 -21.842 1.00 74.44 346 VAL A O 1
ATOM 2751 N N . LYS A 1 347 ? 32.487 0.828 -22.006 1.00 72.12 347 LYS A N 1
ATOM 2752 C CA . LYS A 1 347 ? 31.520 0.344 -23.011 1.00 72.12 347 LYS A CA 1
ATOM 2753 C C . LYS A 1 347 ? 30.587 -0.744 -22.461 1.00 72.12 347 LYS A C 1
ATOM 2755 O O . LYS A 1 347 ? 29.944 -1.443 -23.235 1.00 72.12 347 LYS A O 1
ATOM 2760 N N . ALA A 1 348 ? 30.550 -0.920 -21.140 1.00 80.56 348 ALA A N 1
ATOM 2761 C CA . ALA A 1 348 ? 29.609 -1.825 -20.497 1.00 80.56 348 ALA A CA 1
ATOM 2762 C C . ALA A 1 348 ? 28.197 -1.231 -20.605 1.00 80.56 348 ALA A C 1
ATOM 2764 O O . ALA A 1 348 ? 27.961 -0.095 -20.196 1.00 80.56 348 ALA A O 1
ATOM 2765 N N . ILE A 1 349 ? 27.295 -1.996 -21.210 1.00 85.31 349 ILE A N 1
ATOM 2766 C CA . ILE A 1 349 ? 25.901 -1.638 -21.454 1.00 85.31 349 ILE A CA 1
ATOM 2767 C C . ILE A 1 349 ? 25.077 -2.722 -20.764 1.00 85.31 349 ILE A C 1
ATOM 2769 O O . ILE A 1 349 ? 25.192 -3.894 -21.123 1.00 85.31 349 ILE A O 1
ATOM 2773 N N . HIS A 1 350 ? 24.300 -2.345 -19.749 1.00 88.56 350 HIS A N 1
ATOM 2774 C CA . HIS A 1 350 ? 23.522 -3.288 -18.948 1.00 88.56 350 HIS A CA 1
ATOM 2775 C C . HIS A 1 350 ? 22.028 -3.057 -19.162 1.00 88.56 350 HIS A C 1
ATOM 2777 O O . HIS A 1 350 ? 21.506 -1.992 -18.836 1.00 88.56 350 HIS A O 1
ATOM 2783 N N . TRP A 1 351 ? 21.345 -4.066 -19.695 1.00 91.00 351 TRP A N 1
ATOM 2784 C CA . TRP A 1 351 ? 19.887 -4.099 -19.754 1.00 91.00 351 TRP A CA 1
ATOM 2785 C C . TRP A 1 351 ? 19.327 -4.354 -18.349 1.00 91.00 351 TRP A C 1
ATOM 2787 O O . TRP A 1 351 ? 19.781 -5.271 -17.668 1.00 91.00 351 TRP A O 1
ATOM 2797 N N . LEU A 1 352 ? 18.359 -3.539 -17.929 1.00 91.31 352 LEU A N 1
ATOM 2798 C CA . LEU A 1 352 ? 17.670 -3.609 -16.632 1.00 91.31 352 LEU A CA 1
ATOM 2799 C C . LEU A 1 352 ? 16.214 -4.094 -16.780 1.00 91.31 352 LEU A C 1
ATOM 2801 O O . LEU A 1 352 ? 15.338 -3.714 -16.009 1.00 91.31 352 LEU A O 1
ATOM 2805 N N . SER A 1 353 ? 15.933 -4.897 -17.806 1.00 92.06 353 SER A N 1
ATOM 2806 C CA . SER A 1 353 ? 14.607 -5.489 -17.999 1.00 92.06 353 SER A CA 1
ATOM 2807 C C . SER A 1 353 ? 14.398 -6.585 -16.942 1.00 92.06 353 SER A C 1
ATOM 2809 O O . SER A 1 353 ? 15.134 -7.572 -16.915 1.00 92.06 353 SER A O 1
ATOM 2811 N N . GLU A 1 354 ? 13.444 -6.374 -16.035 1.00 91.81 354 GLU A N 1
ATOM 2812 C CA . GLU A 1 354 ? 13.128 -7.245 -14.896 1.00 91.81 354 GLU A CA 1
ATOM 2813 C C . GLU A 1 354 ? 11.827 -8.016 -15.170 1.00 91.81 354 GLU A C 1
ATOM 2815 O O . GLU A 1 354 ? 10.862 -7.461 -15.700 1.00 91.81 354 GLU A O 1
ATOM 2820 N N . GLU A 1 355 ? 11.767 -9.296 -14.795 1.00 93.12 355 GLU A N 1
ATOM 2821 C CA . GLU A 1 355 ? 10.517 -10.067 -14.848 1.00 93.12 355 GLU A CA 1
ATOM 2822 C C . GLU A 1 355 ? 9.503 -9.515 -13.832 1.00 93.12 355 GLU A C 1
ATOM 2824 O O . GLU A 1 355 ? 9.861 -9.162 -12.707 1.00 93.12 355 GLU A O 1
ATOM 2829 N N . MET A 1 356 ? 8.229 -9.459 -14.221 1.00 94.31 356 MET A N 1
ATOM 2830 C CA . MET A 1 356 ? 7.123 -8.917 -13.434 1.00 94.31 356 MET A CA 1
ATOM 2831 C C . MET A 1 356 ? 5.953 -9.902 -13.416 1.00 94.31 356 MET A C 1
ATOM 2833 O O . MET A 1 356 ? 5.566 -10.448 -14.450 1.00 94.31 356 MET A O 1
ATOM 2837 N N . THR A 1 357 ? 5.331 -10.083 -12.254 1.00 95.75 357 THR A N 1
ATOM 2838 C CA . THR A 1 357 ? 4.106 -10.881 -12.103 1.00 95.75 357 THR A CA 1
ATOM 2839 C C . THR A 1 357 ? 2.947 -9.953 -11.748 1.00 95.75 357 THR A C 1
ATOM 2841 O O . THR A 1 357 ? 3.002 -9.267 -10.727 1.00 95.75 357 THR A O 1
ATOM 2844 N N . VAL A 1 358 ? 1.892 -9.923 -12.566 1.00 95.88 358 VAL A N 1
ATOM 2845 C CA . VAL A 1 358 ? 0.695 -9.112 -12.298 1.00 95.88 358 VAL A CA 1
ATOM 2846 C C . VAL A 1 358 ? -0.336 -9.960 -11.562 1.00 95.88 358 VAL A C 1
ATOM 2848 O O . VAL A 1 358 ? -0.789 -10.988 -12.069 1.00 95.88 358 VAL A O 1
ATOM 2851 N N . LEU A 1 359 ? -0.719 -9.517 -10.366 1.00 96.56 359 LEU A N 1
ATOM 2852 C CA . LEU A 1 359 ? -1.791 -10.111 -9.574 1.00 96.56 359 LEU A CA 1
ATOM 2853 C C . LEU A 1 359 ? -3.053 -9.248 -9.641 1.00 96.56 359 LEU A C 1
ATOM 2855 O O . LEU A 1 359 ? -2.960 -8.024 -9.607 1.00 96.56 359 LEU A O 1
ATOM 2859 N N . ARG A 1 360 ? -4.230 -9.877 -9.650 1.00 97.25 360 ARG A N 1
ATOM 2860 C CA . ARG A 1 360 ? -5.523 -9.225 -9.405 1.00 97.25 360 ARG A CA 1
ATOM 2861 C C . ARG A 1 360 ? -6.062 -9.639 -8.047 1.00 97.25 360 ARG A C 1
ATOM 2863 O O . ARG A 1 360 ? -6.091 -10.828 -7.743 1.00 97.25 360 ARG A O 1
ATOM 2870 N N . ILE A 1 361 ? -6.523 -8.681 -7.252 1.00 97.69 361 ILE A N 1
ATOM 2871 C CA . ILE A 1 361 ? -7.195 -8.954 -5.980 1.00 97.69 361 ILE A CA 1
ATOM 2872 C C . ILE A 1 361 ? -8.658 -9.308 -6.242 1.00 97.69 361 ILE A C 1
ATOM 2874 O O . ILE A 1 361 ? -9.391 -8.534 -6.854 1.00 97.69 361 ILE A O 1
ATOM 2878 N N . ASN A 1 362 ? -9.089 -10.477 -5.775 1.00 95.94 362 ASN A N 1
ATOM 2879 C CA . ASN A 1 362 ? -10.453 -10.967 -5.961 1.00 95.94 362 ASN A CA 1
ATOM 2880 C C . ASN A 1 362 ? -11.368 -10.467 -4.839 1.00 95.94 362 ASN A C 1
ATOM 2882 O O . ASN A 1 362 ? -12.355 -9.784 -5.096 1.00 95.94 362 ASN A O 1
ATOM 2886 N N . GLU A 1 363 ? -11.033 -10.819 -3.595 1.00 93.94 363 GLU A N 1
ATOM 2887 C CA . GLU A 1 363 ? -11.849 -10.596 -2.399 1.00 93.94 363 GLU A CA 1
ATOM 2888 C C . GLU A 1 363 ? -10.952 -10.412 -1.166 1.00 93.94 363 GLU A C 1
ATOM 2890 O O . GLU A 1 363 ? -9.852 -10.966 -1.083 1.00 93.94 363 GLU A O 1
ATOM 2895 N N . ILE A 1 364 ? -11.439 -9.628 -0.202 1.00 94.25 364 ILE A N 1
ATOM 2896 C CA . ILE A 1 364 ? -10.812 -9.395 1.103 1.00 94.25 364 ILE A CA 1
ATOM 2897 C C . ILE A 1 364 ? -11.742 -10.029 2.138 1.00 94.25 364 ILE A C 1
ATOM 2899 O O . ILE A 1 364 ? -12.863 -9.563 2.327 1.00 94.25 364 ILE A O 1
ATOM 2903 N N . ASN A 1 365 ? -11.305 -11.112 2.777 1.00 90.94 365 ASN A N 1
ATOM 2904 C CA . ASN A 1 365 ? -12.112 -11.876 3.722 1.00 90.94 365 ASN A CA 1
ATOM 2905 C C . ASN A 1 365 ? -11.675 -11.567 5.161 1.00 90.94 365 ASN A C 1
ATOM 2907 O O . ASN A 1 365 ? -10.545 -11.860 5.550 1.00 90.94 365 ASN A O 1
ATOM 2911 N N . ALA A 1 366 ? -12.590 -10.981 5.935 1.00 86.50 366 ALA A N 1
ATOM 2912 C CA . ALA A 1 366 ? -12.350 -10.460 7.281 1.00 86.50 366 ALA A CA 1
ATOM 2913 C C . ALA A 1 366 ? -13.360 -10.994 8.326 1.00 86.50 366 ALA A C 1
ATOM 2915 O O . ALA A 1 366 ? -13.624 -10.349 9.337 1.00 86.50 366 ALA A O 1
ATOM 2916 N N . LYS A 1 367 ? -13.952 -12.174 8.080 1.00 73.75 367 LYS A N 1
ATOM 2917 C CA . LYS A 1 367 ? -15.081 -12.723 8.865 1.00 73.75 367 LYS A CA 1
ATOM 2918 C C . LYS A 1 367 ? -14.803 -12.955 10.357 1.00 73.75 367 LYS A C 1
ATOM 2920 O O . LYS A 1 367 ? -15.748 -12.963 11.134 1.00 73.75 367 LYS A O 1
ATOM 2925 N N . ASP A 1 368 ? -13.541 -13.132 10.746 1.00 71.56 368 ASP A N 1
ATOM 2926 C CA . ASP A 1 368 ? -13.129 -13.537 12.100 1.00 71.56 368 ASP A CA 1
ATOM 2927 C C . ASP A 1 368 ? -12.267 -12.478 12.827 1.00 71.56 368 ASP A C 1
ATOM 2929 O O . ASP A 1 368 ? -11.528 -12.813 13.753 1.00 71.56 368 ASP A O 1
ATOM 2933 N N . LEU A 1 369 ? -12.343 -11.199 12.423 1.00 68.69 369 LEU A N 1
ATOM 2934 C CA . LEU A 1 369 ? -11.497 -10.081 12.906 1.00 68.69 369 LEU A CA 1
ATOM 2935 C C . LEU A 1 369 ? -11.319 -9.959 14.433 1.00 68.69 369 LEU A C 1
ATOM 2937 O O . LEU A 1 369 ? -10.378 -9.307 14.873 1.00 68.69 369 LEU A O 1
ATOM 2941 N N . LEU A 1 370 ? -12.242 -10.516 15.221 1.00 66.31 370 LEU A N 1
ATOM 2942 C CA . LEU A 1 370 ? -12.380 -10.287 16.661 1.00 66.31 370 LEU A CA 1
ATOM 2943 C C . LEU A 1 370 ? -12.558 -11.581 17.471 1.00 66.31 370 LEU A C 1
ATOM 2945 O O . LEU A 1 370 ? -13.070 -11.544 18.588 1.00 66.31 370 LEU A O 1
ATOM 2949 N N . LYS A 1 371 ? -12.150 -12.739 16.933 1.00 57.59 371 LYS A N 1
ATOM 2950 C CA . LYS A 1 371 ? -11.966 -13.924 17.782 1.00 57.59 371 LYS A CA 1
ATOM 2951 C C . LYS A 1 371 ? -10.842 -13.634 18.773 1.00 57.59 371 LYS A C 1
ATOM 2953 O O . LYS A 1 371 ? -9.735 -13.304 18.355 1.00 57.59 371 LYS A O 1
ATOM 2958 N N . GLU A 1 372 ? -11.121 -13.775 20.069 1.00 51.78 372 GLU A N 1
ATOM 2959 C CA . GLU A 1 372 ? -10.052 -13.822 21.066 1.00 51.78 372 GLU A CA 1
ATOM 2960 C C . GLU A 1 372 ? -9.073 -14.944 20.683 1.00 51.78 372 GLU A C 1
ATOM 2962 O O . GLU A 1 372 ? -9.522 -16.013 20.244 1.00 51.78 372 GLU A O 1
ATOM 2967 N N . PRO A 1 373 ? -7.751 -14.718 20.789 1.00 44.31 373 PRO A N 1
ATOM 2968 C CA . PRO A 1 373 ? -6.775 -15.733 20.434 1.00 44.31 373 PRO A CA 1
ATOM 2969 C C . PRO A 1 3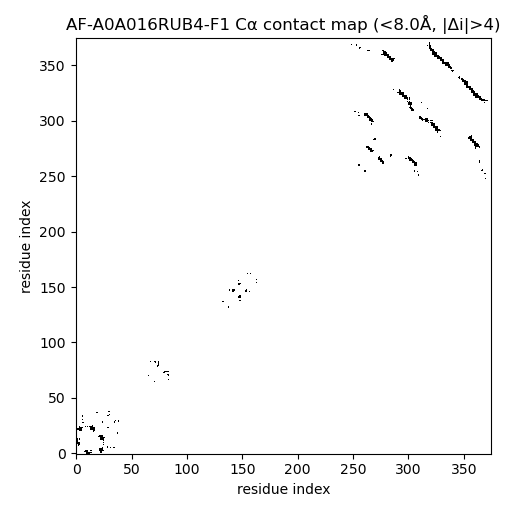73 ? -6.987 -16.959 21.324 1.00 44.31 373 PRO A C 1
ATOM 2971 O O . PRO A 1 373 ? -6.863 -16.885 22.547 1.00 44.31 373 PRO A O 1
ATOM 2974 N N . SER A 1 374 ? -7.315 -18.093 20.700 1.00 40.91 374 SER A N 1
ATOM 2975 C CA . SER A 1 374 ? -7.373 -19.381 21.387 1.00 40.91 374 SER A CA 1
ATOM 2976 C C . SER A 1 374 ? -6.010 -19.662 22.017 1.00 40.91 374 SER A C 1
ATOM 2978 O O . SER A 1 374 ? -5.008 -19.670 21.298 1.00 40.91 374 SER A O 1
ATOM 2980 N N . SER A 1 375 ? -6.014 -19.834 23.339 1.00 33.19 375 SER A N 1
ATOM 2981 C CA . SER A 1 375 ? -4.836 -19.898 24.215 1.00 33.19 375 SER A CA 1
ATOM 2982 C C . SER A 1 375 ? -3.873 -21.044 23.905 1.00 33.19 375 SER A C 1
ATOM 2984 O O . SER A 1 375 ? -4.360 -22.132 23.526 1.00 33.19 375 SER A O 1
#

Sequence (375 aa):
MIRCDFCSTERREQYKCPRCNCNYCSLRCYRNEKHSNCSESFYKECLKEHLEGKHFEAGSDNQKQDTFEERMQKYLNGEIDGIPGAGTSGNAAEEGDPLDSDDEEAGVSSAFPAKENQYLEKVVKDTVDDYVLDEDEIDRKLLGLGIGGEVDQLLGALSEEERATFAQLAEQIHLDTSGNVRNEDYLVNCISYFFSLRRQHFLILFVHMIIFCYSALTEMFRNALMRGLARRMATRAEVVDESAQKQVCSTIASEVADLANRLFAVVYLNGRQWKVGQNDLIALRGNLPLAVGERIKLEKVLMVGGSKFSVFGRPLLDSVTVEATVVEKTTTYPELRYDRNNHRHVKAIHWLSEEMTVLRINEINAKDLLKEPSS

Solvent-accessible surface area (backbone atoms only — not comparable to full-atom values): 23643 Å² total; per-residue (Å²): 117,48,60,17,80,72,74,70,50,74,37,87,72,66,47,65,42,92,87,77,66,51,37,29,76,46,70,71,45,48,70,26,80,98,32,37,78,63,42,50,52,49,53,52,46,56,52,47,52,59,54,68,68,60,72,75,88,74,74,97,67,97,68,79,82,76,52,74,68,59,50,49,50,39,37,77,70,66,79,42,100,60,65,90,84,72,85,77,89,88,86,80,90,80,94,75,87,77,83,89,73,93,86,88,87,90,81,87,81,85,89,76,88,65,61,61,59,56,49,49,53,46,52,53,47,56,52,51,62,72,60,63,65,53,70,72,56,52,47,53,54,34,52,74,72,73,39,56,93,46,70,71,50,53,63,67,74,48,52,74,70,55,50,53,53,53,51,53,51,52,51,49,52,51,50,60,62,58,69,76,67,89,76,91,81,76,87,85,78,74,101,74,70,92,83,73,78,99,78,68,81,68,60,59,56,52,51,48,52,52,51,52,52,52,50,52,53,51,48,53,54,48,55,50,51,50,59,62,62,65,76,71,77,77,80,81,84,75,84,91,52,72,67,63,47,53,53,52,51,54,54,51,52,53,59,69,67,40,86,84,56,71,50,35,36,33,36,61,54,94,95,39,80,42,82,43,42,65,68,39,77,45,80,39,82,43,79,65,103,66,58,75,69,41,78,45,79,44,62,55,22,35,32,44,34,51,93,88,50,75,49,76,33,90,74,52,33,88,48,33,42,36,36,31,30,30,70,44,76,53,62,47,77,82,41,73,51,72,68,82,50,86,98,44,94,64,81,68,74,45,76,62,54,44,46,27,28,32,34,33,30,66,46,76,47,58,91,48,74,77,65,75,81,85,126

Radius of gyration: 36.33 Å; Cα contacts (8 Å, |Δi|>4): 345; chains: 1; bounding box: 91×68×78 Å

Nearest PDB structures (foldseek):
  8apo-assembly1_Ap  TM=8.631E-01  e=4.536E-09  Polytomella magna
  9g6k-assembly1_Ly  TM=8.729E-01  e=2.115E-08  Toxoplasma gondii
  6z1p-assembly1_Av  TM=6.020E-01  e=1.113E-10  Tetrahymena thermophila SB210
  6eri-assembly1_AR  TM=7.070E-01  e=4.047E-09  Spinacia oleracea
  5x8t-assembly1_S  TM=7.316E-01  e=6.619E-08  Spinacia oleracea

Organism: NCBI:txid53326

pLDDT: mean 70.92, std 20.06, range [27.17, 97.69]

InterPro domains:
  IPR007529 Zinc finger, HIT-type [PS51083] (4-38)
  IPR028909 Large ribosomal subunit protein bL21-like [PF00829] (264-364)
  IPR028909 Large ribosomal subunit protein bL21-like [PTHR21349] (243-367)
  IPR036164 Large ribosomal subunit protein bL21-like superfamily [SSF141091] (263-365)

Foldseek 3Di:
DDAQPQPRDDDPDFDAQPPPRGTHRDVCSCVDPVNCVSVVVVVVVVVVVVVVVPDDPDPDDDDDDDDPVVVQVCVVVVVDPDDVPPDDDDDDDDDDDDDDDDDDDDDDDDDDPPVVVVVVVVVVVVVVVVVPDDPVRVQVVCVVVVFHPDPVSVCVVDDPVVNVVVVVVVVVVVCVVVVPDDDDDDPDDDPPPPDDDPDDPPPVVVVVVVVVVVVVVVVVVVVVVVVVVVPDDDPDDDDPDPVVVVVVVVVVLVLQVPPVWWKWFWADDPNDIDIDTAFDKDKDFADDPDDAFDKDKGQFTQKMDTPPDIDGDPRGQRQKIWMKGFHDKDKPDWDWDDDDDPPDPDPDIDTPITIITMMTTHDIDRNPRDDDPDD